Protein AF-0000000075227032 (afdb_homodimer)

Solvent-accessible surface area (backbone atoms only — not comparable to full-atom values): 21305 Å² total; per-residue (Å²): 135,88,79,75,82,80,77,77,78,80,79,78,79,79,76,76,74,71,69,68,74,66,76,61,72,75,73,64,44,37,62,91,83,36,45,76,41,85,46,97,85,38,52,34,19,40,35,76,44,79,42,93,62,61,54,50,71,56,49,43,51,54,19,43,73,66,74,27,33,31,22,54,54,67,37,25,31,54,42,29,46,53,24,24,57,49,7,56,70,47,50,87,42,50,18,19,26,41,40,20,39,33,45,29,81,93,31,52,84,36,56,64,46,94,84,22,33,64,50,57,26,45,40,48,70,62,65,71,40,67,60,50,54,49,49,48,48,33,82,80,34,46,44,29,71,92,45,52,27,44,23,38,33,38,25,21,16,23,35,27,47,38,82,91,38,43,40,55,19,31,43,53,30,31,58,77,61,63,46,66,51,57,100,77,44,49,53,25,26,29,32,34,33,24,24,36,74,36,56,124,137,86,78,74,81,81,78,79,81,79,81,79,79,77,76,78,72,72,70,70,74,67,77,61,73,75,73,64,43,36,63,92,83,35,45,76,42,86,45,99,83,40,50,34,19,37,35,78,46,80,42,92,63,60,55,51,71,57,48,44,50,55,19,43,74,68,75,28,34,34,22,53,54,68,37,26,32,54,44,28,45,53,24,24,56,48,6,56,70,47,49,88,42,50,17,20,27,43,40,18,38,33,45,29,81,92,29,52,84,35,55,64,45,96,85,23,34,63,53,55,26,45,40,50,70,64,66,73,43,64,64,50,55,47,49,46,46,34,83,79,34,47,44,29,71,91,45,52,29,43,23,38,32,37,25,21,16,23,34,27,46,38,79,91,38,44,41,55,18,32,43,54,29,31,58,76,60,64,46,66,52,60,100,77,43,47,54,25,26,30,32,34,32,24,24,37,75,37,56,124

Sequence (400 aa):
MIKKPFLIFFFYFLVTVSGKKDDTCDEKPCDKGWKLFERPSGGWCIKIFYEDFIKKPSADLKCTSQNATLTSLQDQVESLYIAYTVSKKIAPGSGSIWIGASRTKACLNSTKTVACNWSNSFEWTDQSATGIEGLLWDRSGPDNAGRNQDCVVLQAASSGYVGTMQTGTLDDVGCYTDLDRTKTHPRKPVAYACGKKAKFMIKKPFLIFFFYFLVTVSGKKDDTCDEKPCDKGWKLFERPSGGWCIKIFYEDFIKKPSADLKCTSQNATLTSLQDQVESLYIAYTVSKKIAPGSGSIWIGASRTKACLNSTKTVACNWSNSFEWTDQSATGIEGLLWDRSGPDNAGRNQDCVVLQAASSGYVGTMQTGTLDDVGCYTDLDRTKTHPRKPVAYACGKKAKF

Secondary structure (DSSP, 8-state):
----------------------------SS-TTPEEEEETTEEEEEEEEE-SS--HHHHHHHHHHTT-EEPP--SHHHHHHHHHHHHHHHTT-EEEEE-SEEE-GGGTT--S-SSSSTTTSEEESS--S--STTSPBSTT----GGG---EEEEEEESSSEETTEETT-EEEE-SSSSS-S-TT-TT-EEEEEEEEE---/----------------------------SS-TTPEEEEETTEEEEEEEEE-SS--HHHHHHHHHHTT-EEPP--SHHHHHHHHHHHHHHHTT-EEEEE-SEEE-GGGTT--S-SSSSTTTSEEESS--S--STTSPBSTT----GGG---EEEEEEESSSEETTEETT-EEEE-SSSSS-S-TT-TT-EEEEEEEEE---

Radius of gyration: 29.64 Å; Cα contacts (8 Å, |Δi|>4): 857; chains: 2; bounding box: 120×89×101 Å

pLDDT: mean 86.16, std 18.0, range [32.72, 98.94]

Structure (mmCIF, N/CA/C/O backbone):
data_AF-0000000075227032-model_v1
#
loop_
_entity.id
_entity.type
_entity.pdbx_description
1 polymer 'C-type lectin domain-containing protein'
#
loop_
_atom_site.group_PDB
_atom_site.id
_atom_site.type_symbol
_atom_site.label_atom_id
_atom_site.label_alt_id
_atom_site.label_comp_id
_atom_site.label_asym_id
_atom_site.label_entity_id
_atom_site.label_seq_id
_atom_site.pdbx_PDB_ins_code
_atom_site.Cartn_x
_atom_site.Cartn_y
_atom_site.Cartn_z
_atom_site.occupancy
_atom_site.B_iso_or_equiv
_atom_site.auth_seq_id
_atom_site.auth_comp_id
_atom_site.auth_asym_id
_atom_site.auth_atom_id
_atom_site.pdbx_PDB_model_num
ATOM 1 N N . MET A 1 1 ? -59.625 58.844 -51.281 1 32.72 1 MET A N 1
ATOM 2 C CA . MET A 1 1 ? -58.219 58.875 -50.938 1 32.72 1 MET A CA 1
ATOM 3 C C . MET A 1 1 ? -57.719 57.5 -50.531 1 32.72 1 MET A C 1
ATOM 5 O O . MET A 1 1 ? -58.312 56.875 -49.656 1 32.72 1 MET A O 1
ATOM 9 N N . ILE A 1 2 ? -57.094 56.688 -51.469 1 40.75 2 ILE A N 1
ATOM 10 C CA . ILE A 1 2 ? -56.594 55.312 -51.5 1 40.75 2 ILE A CA 1
ATOM 11 C C . ILE A 1 2 ? -55.469 55.156 -50.469 1 40.75 2 ILE A C 1
ATOM 13 O O . ILE A 1 2 ? -54.406 55.812 -50.594 1 40.75 2 ILE A O 1
ATOM 17 N N . LYS A 1 3 ? -55.719 54.781 -49.25 1 42.78 3 LYS A N 1
ATOM 18 C CA . LYS A 1 3 ? -54.781 54.531 -48.156 1 42.78 3 LYS A CA 1
ATOM 19 C C . LYS A 1 3 ? -53.812 53.406 -48.5 1 42.78 3 LYS A C 1
ATOM 21 O O . LYS A 1 3 ? -54.219 52.281 -48.781 1 42.78 3 LYS A O 1
ATOM 26 N N . LYS A 1 4 ? -52.688 53.719 -49.156 1 44.84 4 LYS A N 1
ATOM 27 C CA . LYS A 1 4 ? -51.688 52.719 -49.469 1 44.84 4 LYS A CA 1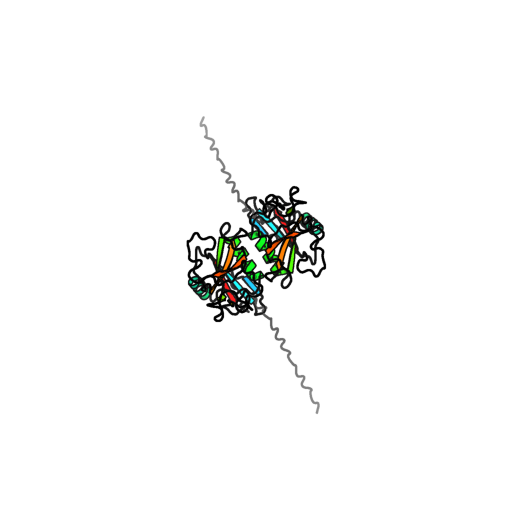
ATOM 28 C C . LYS A 1 4 ? -51.188 52.031 -48.219 1 44.84 4 LYS A C 1
ATOM 30 O O . LYS A 1 4 ? -50.781 52.688 -47.25 1 44.84 4 LYS A O 1
ATOM 35 N N . PRO A 1 5 ? -51.438 50.719 -48.094 1 51.5 5 PRO A N 1
ATOM 36 C CA . PRO A 1 5 ? -50.938 49.969 -46.938 1 51.5 5 PRO A CA 1
ATOM 37 C C . PRO A 1 5 ? -49.406 49.906 -46.938 1 51.5 5 PRO A C 1
ATOM 39 O O . PRO A 1 5 ? -48.781 49.688 -47.969 1 51.5 5 PRO A O 1
ATOM 42 N N . PHE A 1 6 ? -48.688 50.688 -46.094 1 50 6 PHE A N 1
ATOM 43 C CA . PHE A 1 6 ? -47.25 50.625 -45.875 1 50 6 PHE A CA 1
ATOM 44 C C . PHE A 1 6 ? -46.844 49.219 -45.406 1 50 6 PHE A C 1
ATOM 46 O O . PHE A 1 6 ? -47.375 48.719 -44.406 1 50 6 PHE A O 1
ATOM 53 N N . LEU A 1 7 ? -46.344 48.406 -46.344 1 44.44 7 LEU A N 1
ATOM 54 C CA . LEU A 1 7 ? -45.75 47.094 -46.062 1 44.44 7 LEU A CA 1
ATOM 55 C C . LEU A 1 7 ? -44.5 47.219 -45.219 1 44.44 7 LEU A C 1
ATOM 57 O O . LEU A 1 7 ? -43.531 47.875 -45.656 1 44.44 7 LEU A O 1
ATOM 61 N N . ILE A 1 8 ? -44.625 47.094 -43.938 1 48.28 8 ILE A N 1
ATOM 62 C CA . ILE A 1 8 ? -43.438 47.094 -43.062 1 48.28 8 ILE A CA 1
ATOM 63 C C . ILE A 1 8 ? -42.656 45.781 -43.281 1 48.28 8 ILE A C 1
ATOM 65 O O . ILE A 1 8 ? -43.188 44.688 -43.094 1 48.28 8 ILE A O 1
ATOM 69 N N . PHE A 1 9 ? -41.625 45.844 -44.094 1 47.66 9 PHE A N 1
ATOM 70 C CA . PHE A 1 9 ? -40.688 44.75 -44.219 1 47.66 9 PHE A CA 1
ATOM 71 C C . PHE A 1 9 ? -39.906 44.562 -42.938 1 47.66 9 PHE A C 1
ATOM 73 O O . PHE A 1 9 ? -39.188 45.469 -42.5 1 47.66 9 PHE A O 1
ATOM 80 N N . PHE A 1 10 ? -40.312 43.562 -42.125 1 49.19 10 PHE A N 1
ATOM 81 C CA . PHE A 1 10 ? -39.531 43.156 -40.969 1 49.19 10 PHE A CA 1
ATOM 82 C C . PHE A 1 10 ? -38.281 42.406 -41.406 1 49.19 10 PHE A C 1
ATOM 84 O O . PHE A 1 10 ? -38.344 41.344 -42.031 1 49.19 10 PHE A O 1
ATOM 91 N N . PHE A 1 11 ? -37.125 43.125 -41.531 1 47.5 11 PHE A N 1
ATOM 92 C CA . PHE A 1 11 ? -35.844 42.469 -41.688 1 47.5 11 PHE A CA 1
ATOM 93 C C . PHE A 1 11 ? -35.5 41.656 -40.438 1 47.5 11 PHE A C 1
ATOM 95 O O . PHE A 1 11 ? -35.312 42.188 -39.344 1 47.5 11 PHE A O 1
ATOM 102 N N . TYR A 1 12 ? -35.781 40.281 -40.5 1 51 12 TYR A N 1
ATOM 103 C CA . TYR A 1 12 ? -35.25 39.312 -39.531 1 51 12 TYR A CA 1
ATOM 104 C C . TYR A 1 12 ? -33.75 39.219 -39.625 1 51 12 TYR A C 1
ATOM 106 O O . TYR A 1 12 ? -33.219 38.75 -40.625 1 51 12 TYR A O 1
ATOM 114 N N . PHE A 1 13 ? -32.969 40.125 -38.844 1 51.75 13 PHE A N 1
ATOM 115 C CA . PHE A 1 13 ? -31.562 39.844 -38.656 1 51.75 13 PHE A CA 1
ATOM 116 C C . PHE A 1 13 ? -31.344 38.5 -37.969 1 51.75 13 PHE A C 1
ATOM 118 O O . PHE A 1 13 ? -31.719 38.344 -36.812 1 51.75 13 PHE A O 1
ATOM 125 N N . LEU A 1 14 ? -31.125 37.469 -38.75 1 50.53 14 LEU A N 1
ATOM 126 C CA . LEU A 1 14 ? -30.578 36.219 -38.219 1 50.53 14 LEU A CA 1
ATOM 127 C C . LEU A 1 14 ? -29.188 36.438 -37.625 1 50.53 14 LEU A C 1
ATOM 129 O O . LEU A 1 14 ? -28.234 36.656 -38.375 1 50.53 14 LEU A O 1
ATOM 133 N N . VAL A 1 15 ? -29.109 36.812 -36.344 1 51.59 15 VAL A N 1
ATOM 134 C CA . VAL A 1 15 ? -27.828 36.75 -35.625 1 51.59 15 VAL A CA 1
ATOM 135 C C . VAL A 1 15 ? -27.391 35.281 -35.5 1 51.59 15 VAL A C 1
ATOM 137 O O . VAL A 1 15 ? -28.047 34.5 -34.812 1 51.59 15 VAL A O 1
ATOM 140 N N . THR A 1 16 ? -26.656 34.781 -36.438 1 48.56 16 THR A N 1
ATOM 141 C CA . THR A 1 16 ? -25.922 33.562 -36.188 1 48.56 16 THR A CA 1
ATOM 142 C C . THR A 1 16 ? -24.922 33.75 -35.062 1 48.56 16 THR A C 1
ATOM 144 O O . THR A 1 16 ? -23.969 34.531 -35.188 1 48.56 16 THR A O 1
ATOM 147 N N . VAL A 1 17 ? -25.312 33.531 -33.844 1 45.22 17 VAL A N 1
ATOM 148 C CA . VAL A 1 17 ? -24.328 33.344 -32.781 1 45.22 17 VAL A CA 1
ATOM 149 C C . VAL A 1 17 ? -23.469 32.125 -33.094 1 45.22 17 VAL A C 1
ATOM 151 O O . VAL A 1 17 ? -23.969 31 -33.125 1 45.22 17 VAL A O 1
ATOM 154 N N . SER A 1 18 ? -22.516 32.281 -33.969 1 42.75 18 SER A N 1
ATOM 155 C CA . SER A 1 18 ? -21.5 31.234 -33.906 1 42.75 18 SER A CA 1
ATOM 156 C C . SER A 1 18 ? -21.031 31 -32.5 1 42.75 18 SER A C 1
ATOM 158 O O . SER A 1 18 ? -20.516 31.906 -31.844 1 42.75 18 SER A O 1
ATOM 160 N N . GLY A 1 19 ? -21.719 30.188 -31.828 1 40.34 19 GLY A N 1
ATOM 161 C CA . GLY A 1 19 ? -21.094 29.766 -30.594 1 40.34 19 GLY A CA 1
ATOM 162 C C . GLY A 1 19 ? -19.625 29.375 -30.766 1 40.34 19 GLY A C 1
ATOM 163 O O . GLY A 1 19 ? -19.328 28.422 -31.5 1 40.34 19 GLY A O 1
ATOM 164 N N . LYS A 1 20 ? -18.719 30.344 -30.906 1 34.03 20 LYS A N 1
ATOM 165 C CA . LYS A 1 20 ? -17.328 29.922 -30.734 1 34.03 20 LYS A CA 1
ATOM 166 C C . LYS A 1 20 ? -17.219 28.781 -29.719 1 34.03 20 LYS A C 1
ATOM 168 O O . LYS A 1 20 ? -17.656 28.938 -28.578 1 34.03 20 LYS A O 1
ATOM 173 N N . LYS A 1 21 ? -17.344 27.641 -30.219 1 38.66 21 LYS A N 1
ATOM 174 C CA . LYS A 1 21 ? -16.781 26.609 -29.344 1 38.66 21 LYS A CA 1
ATOM 175 C C . LYS A 1 21 ? -15.492 27.094 -28.703 1 38.66 21 LYS A C 1
ATOM 177 O O . LYS A 1 21 ? -14.492 27.312 -29.375 1 38.66 21 LYS A O 1
ATOM 182 N N . ASP A 1 22 ? -15.531 28.234 -27.938 1 34.81 22 ASP A N 1
ATOM 183 C CA . ASP A 1 22 ? -14.336 28.547 -27.156 1 34.81 22 ASP A CA 1
ATOM 184 C C . ASP A 1 22 ? -13.578 27.281 -26.781 1 34.81 22 ASP A C 1
ATOM 186 O O . ASP A 1 22 ? -14.148 26.344 -26.219 1 34.81 22 ASP A O 1
ATOM 190 N N . ASP A 1 23 ? -12.805 26.75 -27.578 1 40.25 23 ASP A N 1
ATOM 191 C CA . ASP A 1 23 ? -11.727 25.828 -27.234 1 40.25 23 ASP A CA 1
ATOM 192 C C . ASP A 1 23 ? -11.219 26.078 -25.828 1 40.25 23 ASP A C 1
ATOM 194 O O . ASP A 1 23 ? -10.25 26.797 -25.625 1 40.25 23 ASP A O 1
ATOM 198 N N . THR A 1 24 ? -11.992 26.672 -24.938 1 41.75 24 THR A N 1
ATOM 199 C CA . THR A 1 24 ? -11.578 26.828 -23.547 1 41.75 24 THR A CA 1
ATOM 200 C C . THR A 1 24 ? -10.734 25.641 -23.094 1 41.75 24 THR A C 1
ATOM 202 O O . THR A 1 24 ? -11.156 24.484 -23.234 1 41.75 24 THR A O 1
ATOM 205 N N . CYS A 1 25 ? -9.5 25.609 -23.375 1 44.59 25 CYS A N 1
ATOM 206 C CA . CYS A 1 25 ? -8.523 24.703 -22.781 1 44.59 25 CYS A CA 1
ATOM 207 C C . CYS A 1 25 ? -9.023 24.172 -21.438 1 44.59 25 CYS A C 1
ATOM 209 O O . CYS A 1 25 ? -9.25 24.938 -20.5 1 44.59 25 CYS A O 1
ATOM 211 N N . ASP A 1 26 ? -10.016 23.406 -21.422 1 53.28 26 ASP A N 1
ATOM 212 C CA . ASP A 1 26 ? -10.57 22.766 -20.234 1 53.28 26 ASP A CA 1
ATOM 213 C C . ASP A 1 26 ? -9.516 22.641 -19.141 1 53.28 26 ASP A C 1
ATOM 215 O O . ASP A 1 26 ? -8.516 21.953 -19.312 1 53.28 26 ASP A O 1
ATOM 219 N N . GLU A 1 27 ? -9.18 23.734 -18.469 1 67.88 27 GLU A N 1
ATOM 220 C CA . GLU A 1 27 ? -8.25 23.812 -17.344 1 67.88 27 GLU A CA 1
ATOM 221 C C . GLU A 1 27 ? -8.305 22.531 -16.5 1 67.88 27 GLU A C 1
ATOM 223 O O . GLU A 1 27 ? -9.375 22.125 -16.047 1 67.88 27 GLU A O 1
ATOM 228 N N . LYS A 1 28 ? -7.273 21.672 -16.562 1 85.75 28 LYS A N 1
ATOM 229 C CA . LYS A 1 28 ? -7.156 20.484 -15.727 1 85.75 28 LYS A CA 1
ATOM 230 C C . LYS A 1 28 ? -7.352 20.828 -14.25 1 85.75 28 LYS A C 1
ATOM 232 O O . LYS A 1 28 ? -6.887 21.859 -13.781 1 85.75 28 LYS A O 1
ATOM 237 N N . PRO A 1 29 ? -8.234 20.156 -13.562 1 94.62 29 PRO A N 1
ATOM 238 C CA . PRO A 1 29 ? -8.531 20.422 -12.156 1 94.62 29 PRO A CA 1
ATOM 239 C C . PRO A 1 29 ? -7.273 20.578 -11.305 1 94.62 29 PRO A C 1
ATOM 241 O O . PRO A 1 29 ? -7.281 21.281 -10.297 1 94.62 29 PRO A O 1
ATOM 244 N N . CYS A 1 30 ? -6.238 19.922 -11.656 1 97.75 30 CYS A N 1
ATOM 245 C CA . CYS A 1 30 ? -4.973 20 -10.938 1 97.75 30 CYS A CA 1
ATOM 246 C C . CYS A 1 30 ? -3.859 20.5 -11.844 1 97.75 30 CYS A C 1
ATOM 248 O O . CYS A 1 30 ? -3.887 20.266 -13.055 1 97.75 30 CYS A O 1
ATOM 250 N N . ASP A 1 31 ? -2.854 21.297 -11.289 1 95.94 31 ASP A N 1
ATOM 251 C CA . ASP A 1 31 ? -1.648 21.703 -12.008 1 95.94 31 ASP A CA 1
ATOM 252 C C . ASP A 1 31 ? -0.877 20.484 -12.516 1 95.94 31 ASP A C 1
ATOM 254 O O . ASP A 1 31 ? -1.036 19.391 -11.992 1 95.94 31 ASP A O 1
ATOM 258 N N . LYS A 1 32 ? -0.08 20.719 -13.547 1 95.12 32 LYS A N 1
ATOM 259 C CA . LYS A 1 32 ? 0.77 19.656 -14.062 1 95.12 32 LYS A CA 1
ATOM 260 C C . LYS A 1 32 ? 1.597 19.031 -12.945 1 95.12 32 LYS A C 1
ATOM 262 O O . LYS A 1 32 ? 2.189 19.734 -12.125 1 95.12 32 LYS A O 1
ATOM 267 N N . GLY A 1 33 ? 1.621 17.688 -12.875 1 96.88 33 GLY A N 1
ATOM 268 C CA . GLY A 1 33 ? 2.42 16.969 -11.883 1 96.88 33 GLY A CA 1
ATOM 269 C C . GLY A 1 33 ? 1.656 16.656 -10.609 1 96.88 33 GLY A C 1
ATOM 270 O O . GLY A 1 33 ? 2.152 15.945 -9.742 1 96.88 33 GLY A O 1
ATOM 271 N N . TRP A 1 34 ? 0.51 17.281 -10.516 1 98.5 34 TRP A N 1
ATOM 272 C CA . TRP A 1 34 ? -0.344 17 -9.367 1 98.5 34 TRP A CA 1
ATOM 273 C C . TRP A 1 34 ? -1.413 15.977 -9.719 1 98.5 34 TRP A C 1
ATOM 275 O O . TRP A 1 34 ? -2.004 16.031 -10.805 1 98.5 34 TRP A O 1
ATOM 285 N N . LYS A 1 35 ? -1.669 15.07 -8.828 1 98.25 35 LYS A N 1
ATOM 286 C CA . LYS A 1 35 ? -2.658 14.023 -9.062 1 98.25 35 LYS A CA 1
ATOM 287 C C . LYS A 1 35 ? -3.98 14.352 -8.375 1 98.25 35 LYS A C 1
ATOM 289 O O . LYS A 1 35 ? -4.008 14.688 -7.191 1 98.25 35 LYS A O 1
ATOM 294 N N . LEU A 1 36 ? -5.043 14.195 -9.102 1 97.94 36 LEU A N 1
ATOM 295 C CA . LEU A 1 36 ? -6.379 14.5 -8.609 1 97.94 36 LEU A CA 1
ATOM 296 C C . LEU A 1 36 ? -6.973 13.312 -7.867 1 97.94 36 LEU A C 1
ATOM 298 O O . LEU A 1 36 ? -6.914 12.18 -8.352 1 97.94 36 LEU A O 1
ATOM 302 N N . PHE A 1 37 ? -7.484 13.539 -6.727 1 96.44 37 PHE A N 1
ATOM 303 C CA . PHE A 1 37 ? -8.312 12.602 -5.977 1 96.44 37 PHE A CA 1
ATOM 304 C C . PHE A 1 37 ? -9.695 13.195 -5.707 1 96.44 37 PHE A C 1
ATOM 306 O O . PHE A 1 37 ? -9.812 14.383 -5.375 1 96.44 37 PHE A O 1
ATOM 313 N N . GLU A 1 38 ? -10.695 12.414 -5.914 1 94.12 38 GLU A N 1
ATOM 314 C CA . GLU A 1 38 ? -12.055 12.852 -5.609 1 94.12 38 GLU A CA 1
ATOM 315 C C . GLU A 1 38 ? -12.445 12.469 -4.184 1 94.12 38 GLU A C 1
ATOM 317 O O . GLU A 1 38 ? -12.547 11.289 -3.855 1 94.12 38 GLU A O 1
ATOM 322 N N . ARG A 1 39 ? -1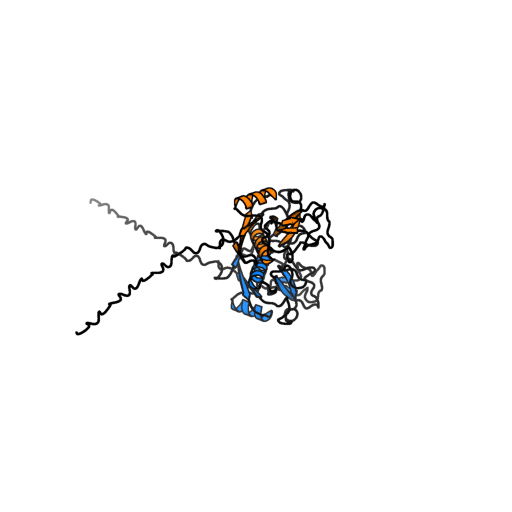2.602 13.469 -3.379 1 92.88 39 ARG A N 1
ATOM 323 C CA . ARG A 1 39 ? -13.031 13.312 -1.993 1 92.88 39 ARG A CA 1
ATOM 324 C C . ARG A 1 39 ? -14.492 13.703 -1.829 1 92.88 39 ARG A C 1
ATOM 326 O O . ARG A 1 39 ? -15.062 14.367 -2.695 1 92.88 39 ARG A O 1
ATOM 333 N N . PRO A 1 40 ? -15.094 13.211 -0.688 1 89.69 40 PRO A N 1
ATOM 334 C CA . PRO A 1 40 ? -16.438 13.727 -0.401 1 89.69 40 PRO A CA 1
ATOM 335 C C . PRO A 1 40 ? -16.469 15.25 -0.307 1 89.69 40 PRO A C 1
ATOM 337 O O . PRO A 1 40 ? -17.469 15.875 -0.662 1 89.69 40 PRO A O 1
ATOM 340 N N . SER A 1 41 ? -15.352 15.883 0.105 1 88.69 41 SER A N 1
ATOM 341 C CA . SER A 1 41 ? -15.266 17.328 0.283 1 88.69 41 SER A CA 1
ATOM 342 C C . SER A 1 41 ? -14.961 18.031 -1.035 1 88.69 41 SER A C 1
ATOM 344 O O . SER A 1 41 ? -14.914 19.266 -1.093 1 88.69 41 SER A O 1
ATOM 346 N N . GLY A 1 42 ? -14.719 17.297 -2.121 1 92.5 42 GLY A N 1
ATOM 347 C CA . GLY A 1 42 ? -14.383 17.828 -3.428 1 92.5 42 GLY A CA 1
ATOM 348 C C . GLY A 1 42 ? -13.031 17.375 -3.934 1 92.5 42 GLY A C 1
ATOM 349 O O . GLY A 1 42 ? -12.367 16.547 -3.289 1 92.5 42 GLY A O 1
ATOM 350 N N . GLY A 1 43 ? -12.672 17.859 -5.078 1 95.12 43 GLY A N 1
ATOM 351 C CA . GLY A 1 43 ? -11.406 17.469 -5.672 1 95.12 43 GLY A CA 1
ATOM 352 C C . GLY A 1 43 ? -10.203 17.906 -4.852 1 95.12 43 GLY A C 1
ATOM 353 O O . GLY A 1 43 ? -10.195 19.016 -4.297 1 95.12 43 GLY A O 1
ATOM 354 N N . TRP A 1 44 ? -9.227 17.078 -4.715 1 96.44 44 TRP A N 1
ATOM 355 C CA . TRP A 1 44 ? -7.988 17.312 -3.979 1 96.44 44 TRP A CA 1
ATOM 356 C C . TRP A 1 44 ? -6.773 16.875 -4.797 1 96.44 44 TRP A C 1
ATOM 358 O O . TRP A 1 44 ? -6.73 15.758 -5.301 1 96.44 44 TRP A O 1
ATOM 368 N N . CYS A 1 45 ? -5.852 17.766 -4.945 1 98.06 45 CYS A N 1
ATOM 369 C CA . CYS A 1 45 ? -4.656 17.484 -5.727 1 98.06 45 CYS A CA 1
ATOM 370 C C . CYS A 1 45 ? -3.467 17.188 -4.82 1 98.06 45 CYS A C 1
ATOM 372 O O . CYS A 1 45 ? -3.191 17.953 -3.887 1 98.06 45 CYS A O 1
ATOM 374 N N . ILE A 1 46 ? -2.768 16.094 -5.082 1 98.62 46 ILE A N 1
ATOM 375 C CA . ILE A 1 46 ? -1.61 15.711 -4.281 1 98.62 46 ILE A CA 1
ATOM 376 C C . ILE A 1 46 ? -0.362 15.672 -5.16 1 98.62 46 ILE A C 1
ATOM 378 O O . ILE A 1 46 ? -0.403 15.172 -6.289 1 98.62 46 ILE A O 1
ATOM 382 N N . LYS A 1 47 ? 0.726 16.25 -4.703 1 98.88 47 LYS A N 1
ATOM 383 C CA . LYS A 1 47 ? 2.045 16.109 -5.316 1 98.88 47 LYS A CA 1
ATOM 384 C C . LYS A 1 47 ? 3.094 15.711 -4.285 1 98.88 47 LYS A C 1
ATOM 386 O O . LYS A 1 47 ? 3.09 16.219 -3.16 1 98.88 47 LYS A O 1
ATOM 391 N N . ILE A 1 48 ? 3.941 14.789 -4.684 1 98.94 48 ILE A N 1
ATOM 392 C CA . ILE A 1 48 ? 5.008 14.289 -3.824 1 98.94 48 ILE A CA 1
ATOM 393 C C . ILE A 1 48 ? 6.336 14.93 -4.227 1 98.94 48 ILE A C 1
ATOM 395 O O . ILE A 1 48 ? 6.664 15.008 -5.414 1 98.94 48 ILE A O 1
ATOM 399 N N . PHE A 1 49 ? 7.023 15.406 -3.305 1 98.94 49 PHE A N 1
ATOM 400 C CA . PHE A 1 49 ? 8.344 16 -3.496 1 98.94 49 PHE A CA 1
ATOM 401 C C . PHE A 1 49 ? 9.414 15.203 -2.768 1 98.94 49 PHE A C 1
ATOM 403 O O . PHE A 1 49 ? 9.133 14.578 -1.743 1 98.94 49 PHE A O 1
ATOM 410 N N . TYR A 1 50 ? 10.641 15.281 -3.346 1 98.25 50 TYR A N 1
ATOM 411 C CA . TYR A 1 50 ? 11.711 14.43 -2.838 1 98.25 50 TYR A CA 1
ATOM 412 C C . TYR A 1 50 ? 12.898 15.266 -2.379 1 98.25 50 TYR A C 1
ATOM 414 O O . TYR A 1 50 ? 13.211 16.297 -2.979 1 98.25 50 TYR A O 1
ATOM 422 N N . GLU A 1 51 ? 13.5 14.828 -1.294 1 94.62 51 GLU A N 1
ATOM 423 C CA . GLU A 1 51 ? 14.758 15.344 -0.751 1 94.62 51 GLU A CA 1
ATOM 424 C C . GLU A 1 51 ? 15.633 14.211 -0.223 1 94.62 51 GLU A C 1
ATOM 426 O O . GLU A 1 51 ? 15.133 13.117 0.064 1 94.62 51 GLU A O 1
ATOM 431 N N . ASP A 1 52 ? 16.984 14.438 -0.211 1 92.38 52 ASP A N 1
ATOM 432 C CA . ASP A 1 52 ? 17.828 13.461 0.473 1 92.38 52 ASP A CA 1
ATOM 433 C C . ASP A 1 52 ? 17.391 13.289 1.927 1 92.38 52 ASP A C 1
ATOM 435 O O . ASP A 1 52 ? 17.375 12.172 2.443 1 92.38 52 ASP A O 1
ATOM 439 N N . PHE A 1 53 ? 17.109 14.312 2.52 1 93.12 53 PHE A N 1
ATOM 440 C CA . PHE A 1 53 ? 16.609 14.414 3.887 1 93.12 53 PHE A CA 1
ATOM 441 C C . PHE A 1 53 ? 15.852 15.727 4.094 1 93.12 53 PHE A C 1
ATOM 443 O O . PHE A 1 53 ? 16.266 16.781 3.609 1 93.12 53 PHE A O 1
ATOM 450 N N . ILE A 1 54 ? 14.711 15.68 4.895 1 94.12 54 ILE A N 1
ATOM 451 C CA . ILE A 1 54 ? 13.961 16.906 5.113 1 94.12 54 ILE A CA 1
ATOM 452 C C . ILE A 1 54 ? 13.266 16.859 6.473 1 94.12 54 ILE A C 1
ATOM 454 O O . ILE A 1 54 ? 12.633 15.852 6.816 1 94.12 54 ILE A O 1
ATOM 458 N N . LYS A 1 55 ? 13.398 17.953 7.195 1 93.06 55 LYS A N 1
ATOM 459 C CA . LYS A 1 55 ? 12.719 18.094 8.484 1 93.06 55 LYS A CA 1
ATOM 460 C C . LYS A 1 55 ? 11.273 18.547 8.297 1 93.06 55 LYS A C 1
ATOM 462 O O . LYS A 1 55 ? 10.945 19.172 7.289 1 93.06 55 LYS A O 1
ATOM 467 N N . LYS A 1 56 ? 10.539 18.312 9.32 1 95.44 56 LYS A N 1
ATOM 468 C CA . LYS A 1 56 ? 9.102 18.594 9.25 1 95.44 56 LYS A CA 1
ATOM 469 C C . LYS A 1 56 ? 8.836 20.078 9.008 1 95.44 56 LYS A C 1
ATOM 471 O O . LYS A 1 56 ? 8.047 20.438 8.125 1 95.44 56 LYS A O 1
ATOM 476 N N . PRO A 1 57 ? 9.43 21.094 9.734 1 94.44 57 PRO A N 1
ATOM 477 C CA . PRO A 1 57 ? 9.148 22.5 9.469 1 94.44 57 PRO A CA 1
ATOM 478 C C . PRO A 1 57 ? 9.516 22.922 8.047 1 94.44 57 PRO A C 1
ATOM 480 O O . PRO A 1 57 ? 8.82 23.734 7.445 1 94.44 57 PRO A O 1
ATOM 483 N N . SER A 1 58 ? 10.555 22.328 7.559 1 95.25 58 SER A N 1
ATOM 484 C CA . SER A 1 58 ? 10.953 22.641 6.188 1 95.25 58 SER A CA 1
ATOM 485 C C . SER A 1 58 ? 9.938 22.094 5.184 1 95.25 58 SER A C 1
ATOM 487 O O . SER A 1 58 ? 9.617 22.766 4.199 1 95.25 58 SER A O 1
ATOM 489 N N . ALA A 1 59 ? 9.477 20.875 5.426 1 97.25 59 ALA A N 1
ATOM 490 C CA . ALA A 1 59 ? 8.445 20.297 4.57 1 97.25 59 ALA A CA 1
ATOM 491 C C . ALA A 1 59 ? 7.195 21.172 4.551 1 97.25 59 ALA A C 1
ATOM 493 O O . ALA A 1 59 ? 6.613 21.422 3.492 1 97.25 59 ALA A O 1
ATOM 494 N N . ASP A 1 60 ? 6.855 21.703 5.734 1 97.69 60 ASP A N 1
ATOM 495 C CA . ASP A 1 60 ? 5.703 22.594 5.836 1 97.69 60 ASP A CA 1
ATOM 496 C C . ASP A 1 60 ? 5.91 23.844 4.996 1 97.69 60 ASP A C 1
ATOM 498 O O . ASP A 1 60 ? 5.027 24.234 4.227 1 97.69 60 ASP A O 1
ATOM 502 N N . LEU A 1 61 ? 6.977 24.422 5.16 1 97.94 61 LEU A N 1
ATOM 503 C CA . LEU A 1 61 ? 7.281 25.656 4.453 1 97.94 61 LEU A CA 1
ATOM 504 C C . LEU A 1 61 ? 7.309 25.422 2.943 1 97.94 61 LEU A C 1
ATOM 506 O O . LEU A 1 61 ? 6.82 26.266 2.178 1 97.94 61 LEU A O 1
ATOM 510 N N . LYS A 1 62 ? 7.848 24.344 2.533 1 98.56 62 LYS A N 1
ATOM 511 C CA . LYS A 1 62 ? 7.965 24.062 1.105 1 98.56 62 LYS A CA 1
ATOM 512 C C . LYS A 1 62 ? 6.598 23.812 0.48 1 98.56 62 LYS A C 1
ATOM 514 O O . LYS A 1 62 ? 6.344 24.203 -0.657 1 98.56 62 LYS A O 1
ATOM 519 N N . CYS A 1 63 ? 5.723 23.125 1.205 1 98.69 63 CYS A N 1
ATOM 520 C CA . CYS A 1 63 ? 4.367 22.953 0.69 1 98.69 63 CYS A CA 1
ATOM 521 C C . CYS A 1 63 ? 3.648 24.297 0.622 1 98.69 63 CYS A C 1
ATOM 523 O O . CYS A 1 63 ? 2.936 24.578 -0.344 1 98.69 63 CYS A O 1
ATOM 525 N N . THR A 1 64 ? 3.859 25.172 1.619 1 98.19 64 THR A N 1
ATOM 526 C CA . THR A 1 64 ? 3.254 26.5 1.618 1 98.19 64 THR A CA 1
ATOM 527 C C . THR A 1 64 ? 3.725 27.297 0.414 1 98.19 64 THR A C 1
ATOM 529 O O . THR A 1 64 ? 2.941 28.031 -0.194 1 98.19 64 THR A O 1
ATOM 532 N N . SER A 1 65 ? 4.953 27.109 0.046 1 98.12 65 SER A N 1
ATOM 533 C CA . SER A 1 65 ? 5.508 27.828 -1.098 1 98.12 65 SER A CA 1
ATOM 534 C C . SER A 1 65 ? 4.859 27.375 -2.402 1 98.12 65 SER A C 1
ATOM 536 O O . SER A 1 65 ? 4.965 28.062 -3.424 1 98.12 65 SER A O 1
ATOM 538 N N . GLN A 1 66 ? 4.238 26.188 -2.41 1 97.56 66 GLN A N 1
ATOM 539 C CA . GLN A 1 66 ? 3.49 25.688 -3.557 1 97.56 66 GLN A CA 1
ATOM 540 C C . GLN A 1 66 ? 2.016 26.062 -3.465 1 97.56 66 GLN A C 1
ATOM 542 O O . GLN A 1 66 ? 1.176 25.5 -4.16 1 97.56 66 GLN A O 1
ATOM 547 N N . ASN A 1 67 ? 1.705 27.016 -2.51 1 97.25 67 ASN A N 1
ATOM 548 C CA . ASN A 1 67 ? 0.319 27.359 -2.211 1 97.25 67 ASN A CA 1
ATOM 549 C C . ASN A 1 67 ? -0.489 26.125 -1.814 1 97.25 67 ASN A C 1
ATOM 551 O O . ASN A 1 67 ? -1.635 25.969 -2.238 1 97.25 67 ASN A O 1
ATOM 555 N N . ALA A 1 68 ? 0.133 25.25 -1.159 1 98.19 68 ALA A N 1
ATOM 556 C CA . ALA A 1 68 ? -0.425 23.984 -0.671 1 98.19 68 ALA A CA 1
ATOM 557 C C . ALA A 1 68 ? -0.063 23.766 0.794 1 98.19 68 ALA A C 1
ATOM 559 O O . ALA A 1 68 ? 0.453 24.656 1.46 1 98.19 68 ALA A O 1
ATOM 560 N N . THR A 1 69 ? -0.472 22.703 1.357 1 97.94 69 THR A N 1
ATOM 561 C CA . THR A 1 69 ? -0.127 22.25 2.701 1 97.94 69 THR A CA 1
ATOM 562 C C . THR A 1 69 ? 0.273 20.781 2.688 1 97.94 69 THR A C 1
ATOM 564 O O . THR A 1 69 ? 0.01 20.062 1.716 1 97.94 69 THR A O 1
ATOM 567 N N . LEU A 1 70 ? 0.999 20.344 3.701 1 98.44 70 LEU A N 1
ATOM 568 C CA . LEU A 1 70 ? 1.12 18.906 3.822 1 98.44 70 LEU A CA 1
ATOM 569 C C . LEU A 1 70 ? -0.252 18.234 3.803 1 98.44 70 LEU A C 1
ATOM 571 O O . LEU A 1 70 ? -1.158 18.656 4.527 1 98.44 70 LEU A O 1
ATOM 575 N N . THR A 1 71 ? -0.37 17.266 2.969 1 97.69 71 THR A N 1
ATOM 576 C CA . THR A 1 71 ? -1.707 16.781 2.656 1 97.69 71 THR A CA 1
ATOM 577 C C . THR A 1 71 ? -2.221 15.867 3.766 1 97.69 71 THR A C 1
ATOM 579 O O . THR A 1 71 ? -1.455 15.102 4.352 1 97.69 71 THR A O 1
ATOM 582 N N . SER A 1 72 ? -3.5 15.977 4.027 1 96.88 72 SER A N 1
ATOM 583 C CA . SER A 1 72 ? -4.266 14.922 4.688 1 96.88 72 SER A CA 1
ATOM 584 C C . SER A 1 72 ? -4.465 13.727 3.77 1 96.88 72 SER A C 1
ATOM 586 O O . SER A 1 72 ? -4.148 13.789 2.578 1 96.88 72 SER A O 1
ATOM 588 N N . LEU A 1 73 ? -4.902 12.617 4.285 1 96.56 73 LEU A N 1
ATOM 589 C CA . LEU A 1 73 ? -5.285 11.43 3.539 1 96.56 73 LEU A CA 1
ATOM 590 C C . LEU A 1 73 ? -6.75 11.086 3.771 1 96.56 73 LEU A C 1
ATOM 592 O O . LEU A 1 73 ? -7.168 10.852 4.91 1 96.56 73 LEU A O 1
ATOM 596 N N . GLN A 1 74 ? -7.465 11.055 2.736 1 93.88 74 GLN A N 1
ATOM 597 C CA . GLN A 1 74 ? -8.891 10.789 2.859 1 93.88 74 GLN A CA 1
ATOM 598 C C . GLN A 1 74 ? -9.156 9.312 3.133 1 93.88 74 GLN A C 1
ATOM 600 O O . GLN A 1 74 ? -10.102 8.961 3.844 1 93.88 74 GLN A O 1
ATOM 605 N N . ASP A 1 75 ? -8.391 8.461 2.508 1 94.62 75 ASP A N 1
ATOM 606 C CA . ASP A 1 75 ? -8.602 7.02 2.615 1 94.62 75 ASP A CA 1
ATOM 607 C C . ASP A 1 75 ? -7.332 6.254 2.262 1 94.62 75 ASP A C 1
ATOM 609 O O . ASP A 1 75 ? -6.277 6.855 2.037 1 94.62 75 ASP A O 1
ATOM 613 N N . GLN A 1 76 ? -7.449 4.953 2.283 1 96.5 76 GLN A N 1
ATOM 614 C CA . GLN A 1 76 ? -6.281 4.105 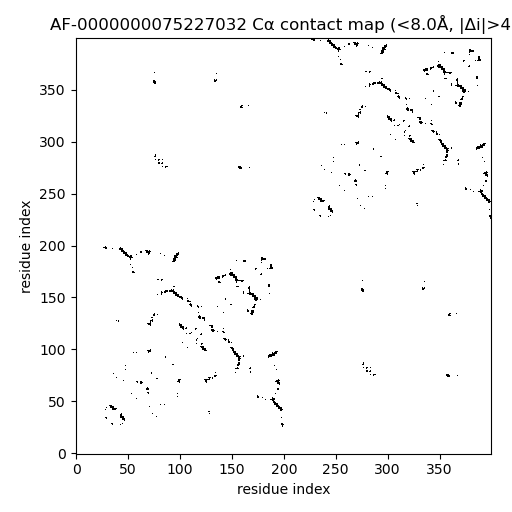2.053 1 96.5 76 GLN A CA 1
ATOM 615 C C . GLN A 1 76 ? -5.816 4.195 0.603 1 96.5 76 GLN A C 1
ATOM 617 O O . GLN A 1 76 ? -4.648 3.941 0.304 1 96.5 76 GLN A O 1
ATOM 622 N N . VAL A 1 77 ? -6.68 4.586 -0.317 1 97.5 77 VAL A N 1
ATOM 623 C CA . VAL A 1 77 ? -6.289 4.75 -1.714 1 97.5 77 VAL A CA 1
ATOM 624 C C . VAL A 1 77 ? -5.207 5.82 -1.825 1 97.5 77 VAL A C 1
ATOM 626 O O . VAL A 1 77 ? -4.184 5.609 -2.477 1 97.5 77 VAL A O 1
ATOM 629 N N . GLU A 1 78 ? -5.426 6.926 -1.142 1 97.56 78 GLU A N 1
ATOM 630 C CA . GLU A 1 78 ? -4.449 8.008 -1.181 1 97.56 78 GLU A CA 1
ATOM 631 C C . GLU A 1 78 ? -3.145 7.598 -0.505 1 97.56 78 GLU A C 1
ATOM 633 O O . GLU A 1 78 ? -2.059 7.918 -0.992 1 97.56 78 GLU A O 1
ATOM 638 N N . SER A 1 79 ? -3.221 6.879 0.593 1 97.75 79 SER A N 1
ATOM 639 C CA . SER A 1 79 ? -2.035 6.387 1.287 1 97.75 79 SER A CA 1
ATOM 640 C C . SER A 1 79 ? -1.231 5.438 0.401 1 97.75 79 SER A C 1
ATOM 642 O O . SER A 1 79 ? -0.007 5.555 0.312 1 97.75 79 SER A O 1
ATOM 644 N N . LEU A 1 80 ? -1.917 4.508 -0.25 1 98.31 80 LEU A N 1
ATOM 645 C CA . LEU A 1 80 ? -1.275 3.541 -1.135 1 98.31 80 LEU A CA 1
ATOM 646 C C . LEU A 1 80 ? -0.604 4.242 -2.311 1 98.31 80 LEU A C 1
ATOM 648 O O . LEU A 1 80 ? 0.484 3.848 -2.736 1 98.31 80 LEU A O 1
ATOM 652 N N . TYR A 1 81 ? -1.257 5.277 -2.832 1 98.75 81 TYR A N 1
ATOM 653 C CA . TYR A 1 81 ? -0.677 6.039 -3.934 1 98.75 81 TYR A CA 1
ATOM 654 C C . TYR A 1 81 ? 0.671 6.629 -3.537 1 98.75 81 TYR A C 1
ATOM 656 O O . TYR A 1 81 ? 1.653 6.496 -4.27 1 98.75 81 TYR A O 1
ATOM 664 N N . ILE A 1 82 ? 0.679 7.297 -2.412 1 98.88 82 ILE A N 1
ATOM 665 C CA . ILE A 1 82 ? 1.896 7.965 -1.961 1 98.88 82 ILE A CA 1
ATOM 666 C C . ILE A 1 82 ? 2.973 6.922 -1.663 1 98.88 82 ILE A C 1
ATOM 668 O O . ILE A 1 82 ? 4.121 7.07 -2.09 1 98.88 82 ILE A O 1
ATOM 672 N N . ALA A 1 83 ? 2.635 5.828 -0.938 1 98.69 83 ALA A N 1
ATOM 673 C CA . ALA A 1 83 ? 3.588 4.777 -0.601 1 98.69 83 ALA A CA 1
ATOM 674 C C . ALA A 1 83 ? 4.164 4.133 -1.859 1 98.69 83 ALA A C 1
ATOM 676 O O . ALA A 1 83 ? 5.375 3.91 -1.952 1 98.69 83 ALA A O 1
ATOM 677 N N . TYR A 1 84 ? 3.297 3.824 -2.801 1 98.69 84 TYR A N 1
ATOM 678 C CA . TYR A 1 84 ? 3.725 3.232 -4.062 1 98.69 84 TYR A CA 1
ATOM 679 C C . TYR A 1 84 ? 4.695 4.152 -4.797 1 98.69 84 TYR A C 1
ATOM 681 O O . TYR A 1 84 ? 5.785 3.729 -5.191 1 98.69 84 TYR A O 1
ATOM 689 N N . THR A 1 85 ? 4.289 5.438 -4.961 1 98.75 85 THR A N 1
ATOM 690 C CA . THR A 1 85 ? 5.047 6.398 -5.75 1 98.75 85 THR A CA 1
ATOM 691 C C . THR A 1 85 ? 6.43 6.629 -5.148 1 98.75 85 THR A C 1
ATOM 693 O O . THR A 1 85 ? 7.434 6.625 -5.867 1 98.75 85 THR A O 1
ATOM 696 N N . VAL A 1 86 ? 6.5 6.711 -3.857 1 98.81 86 VAL A N 1
ATOM 697 C CA . VAL A 1 86 ? 7.777 6.988 -3.207 1 98.81 86 VAL A CA 1
ATOM 698 C C . VAL A 1 86 ? 8.633 5.723 -3.184 1 98.81 86 VAL A C 1
ATOM 700 O O . VAL A 1 86 ? 9.836 5.777 -3.449 1 98.81 86 VAL A O 1
ATOM 703 N N . SER A 1 87 ? 8.031 4.566 -2.865 1 98.31 87 SER A N 1
ATOM 704 C CA . SER A 1 87 ? 8.781 3.32 -2.84 1 98.31 87 SER A CA 1
ATOM 705 C C . SER A 1 87 ? 9.438 3.043 -4.191 1 98.31 87 SER A C 1
ATOM 707 O O . SER A 1 87 ? 10.586 2.588 -4.25 1 98.31 87 SER A O 1
ATOM 709 N N . LYS A 1 88 ? 8.68 3.287 -5.23 1 98.06 88 LYS A N 1
ATOM 710 C CA . LYS A 1 88 ? 9.211 3.09 -6.574 1 98.06 88 LYS A CA 1
ATOM 711 C C . LYS A 1 88 ? 10.398 4.012 -6.84 1 98.06 88 LYS A C 1
ATOM 713 O O . LYS A 1 88 ? 11.422 3.582 -7.379 1 98.06 88 LYS A O 1
ATOM 718 N N . LYS A 1 89 ? 10.258 5.242 -6.414 1 98.12 89 LYS A N 1
ATOM 719 C CA . LYS A 1 89 ? 11.266 6.258 -6.68 1 98.12 89 LYS A CA 1
ATOM 720 C C . LYS A 1 89 ? 12.562 5.965 -5.926 1 98.12 89 LYS A C 1
ATOM 722 O O . LYS A 1 89 ? 13.656 6.156 -6.457 1 98.12 89 LYS A O 1
ATOM 727 N N . ILE A 1 90 ? 12.469 5.434 -4.762 1 96.88 90 ILE A N 1
ATOM 728 C CA . ILE A 1 90 ? 13.648 5.391 -3.906 1 96.88 90 ILE A CA 1
ATOM 729 C C . ILE A 1 90 ? 14.219 3.973 -3.885 1 96.88 90 ILE A C 1
ATOM 731 O O . ILE A 1 90 ? 15.242 3.719 -3.248 1 96.88 90 ILE A O 1
ATOM 735 N N . ALA A 1 91 ? 13.547 3.09 -4.598 1 95.12 91 ALA A N 1
ATOM 736 C CA . ALA A 1 91 ? 14.023 1.709 -4.648 1 95.12 91 ALA A CA 1
ATOM 737 C C . ALA A 1 91 ? 15.492 1.649 -5.051 1 95.12 91 ALA A C 1
ATOM 739 O O . ALA A 1 91 ? 15.922 2.346 -5.977 1 95.12 91 ALA A O 1
ATOM 740 N N . PRO A 1 92 ? 16.359 0.806 -4.344 1 93.69 92 PRO A N 1
ATOM 741 C CA . PRO A 1 92 ? 16.016 -0.212 -3.348 1 93.69 92 PRO A CA 1
ATOM 742 C C . PRO A 1 92 ? 16.062 0.323 -1.918 1 93.69 92 PRO A C 1
ATOM 744 O O . PRO A 1 92 ? 16.031 -0.455 -0.962 1 93.69 92 PRO A O 1
ATOM 747 N N . GLY A 1 93 ? 16.078 1.589 -1.715 1 93.12 93 GLY A N 1
ATOM 748 C CA . GLY A 1 93 ? 16.156 2.193 -0.395 1 93.12 93 GLY A CA 1
ATOM 749 C C . GLY A 1 93 ? 14.828 2.234 0.332 1 93.12 93 GLY A C 1
ATOM 750 O O . GLY A 1 93 ? 13.875 1.569 -0.074 1 93.12 93 GLY A O 1
ATOM 751 N N . SER A 1 94 ? 14.852 2.809 1.488 1 95.56 94 SER A N 1
ATOM 752 C CA . SER A 1 94 ? 13.68 3.021 2.332 1 95.56 94 SER A CA 1
ATOM 753 C C . SER A 1 94 ? 13.672 4.43 2.916 1 95.56 94 SER A C 1
ATOM 755 O O . SER A 1 94 ? 14.672 5.148 2.842 1 95.56 94 SER A O 1
ATOM 757 N N . GLY A 1 95 ? 12.539 4.84 3.441 1 95.12 95 GLY A N 1
ATOM 758 C CA . GLY A 1 95 ? 12.398 6.133 4.094 1 95.12 95 GLY A CA 1
ATOM 759 C C . GLY A 1 95 ? 10.984 6.414 4.551 1 95.12 95 GLY A C 1
ATOM 760 O O . GLY A 1 95 ? 10.141 5.516 4.57 1 95.12 95 GLY A O 1
ATOM 761 N N . SER A 1 96 ? 10.805 7.668 4.996 1 95.94 96 SER A N 1
ATOM 762 C CA . SER A 1 96 ? 9.5 8.133 5.449 1 95.94 96 SER A CA 1
ATOM 763 C C . SER A 1 96 ? 9.055 9.367 4.68 1 95.94 96 SER A C 1
ATOM 765 O O . SER A 1 96 ? 9.875 10.039 4.039 1 95.94 96 SER A O 1
ATOM 767 N N . ILE A 1 97 ? 7.758 9.594 4.73 1 97.81 97 ILE A N 1
ATOM 768 C CA . ILE A 1 97 ? 7.129 10.695 4.02 1 97.81 97 ILE A CA 1
ATOM 769 C C . ILE A 1 97 ? 6.336 11.562 4.996 1 97.81 97 ILE A C 1
ATOM 771 O O . ILE A 1 97 ? 5.422 11.07 5.664 1 97.81 97 ILE A O 1
ATOM 775 N N . TRP A 1 98 ? 6.652 12.82 5.031 1 97.56 98 TRP A N 1
ATOM 776 C CA . TRP A 1 98 ? 5.859 13.727 5.852 1 97.56 98 TRP A CA 1
ATOM 777 C C . TRP A 1 98 ? 4.48 13.945 5.242 1 97.56 98 TRP A C 1
ATOM 779 O O . TRP A 1 98 ? 4.355 14.227 4.051 1 97.56 98 TRP A O 1
ATOM 789 N N . ILE A 1 99 ? 3.461 13.812 6.047 1 97.94 99 ILE A N 1
ATOM 790 C CA . ILE A 1 99 ? 2.094 14.18 5.688 1 97.94 99 ILE A CA 1
ATOM 791 C C . ILE A 1 99 ? 1.526 15.141 6.727 1 97.94 99 ILE A C 1
ATOM 793 O O . ILE A 1 99 ? 2.17 15.422 7.742 1 97.94 99 ILE A O 1
ATOM 797 N N . GLY A 1 100 ? 0.352 15.68 6.469 1 97.31 100 GLY A N 1
ATOM 798 C CA . GLY A 1 100 ? -0.177 16.766 7.285 1 97.31 100 GLY A CA 1
ATOM 799 C C . GLY A 1 100 ? -1.113 16.281 8.375 1 97.31 100 GLY A C 1
ATOM 800 O O . GLY A 1 100 ? -2.33 16.234 8.18 1 97.31 100 GLY A O 1
ATOM 801 N N . ALA A 1 101 ? -0.645 16.047 9.578 1 96.12 101 ALA A N 1
ATOM 802 C CA . ALA A 1 101 ? -1.443 15.711 10.75 1 96.12 101 ALA A CA 1
ATOM 803 C C . ALA A 1 101 ? -0.787 16.234 12.031 1 96.12 101 ALA A C 1
ATOM 805 O O . ALA A 1 101 ? 0.441 16.297 12.117 1 96.12 101 ALA A O 1
ATOM 806 N N . SER A 1 102 ? -1.574 16.609 12.969 1 95.31 102 SER A N 1
ATOM 807 C CA . SER A 1 102 ? -1.101 17.047 14.273 1 95.31 102 SER A CA 1
ATOM 808 C C . SER A 1 102 ? -1.856 16.359 15.406 1 95.31 102 SER A C 1
ATOM 810 O O . SER A 1 102 ? -3.066 16.156 15.312 1 95.31 102 SER A O 1
ATOM 812 N N . ARG A 1 103 ? -1.114 15.984 16.359 1 96.19 103 ARG A N 1
ATOM 813 C CA . ARG A 1 103 ? -1.787 15.422 17.531 1 96.19 103 ARG A CA 1
ATOM 814 C C . ARG A 1 103 ? -2.756 16.438 18.141 1 96.19 103 ARG A C 1
ATOM 816 O O . ARG A 1 103 ? -2.426 17.609 18.281 1 96.19 103 ARG A O 1
ATOM 823 N N . THR A 1 104 ? -3.9 15.914 18.484 1 95.5 104 THR A N 1
ATOM 824 C CA . THR A 1 104 ? -4.91 16.781 19.062 1 95.5 104 THR A CA 1
ATOM 825 C C . THR A 1 104 ? -4.461 17.297 20.438 1 95.5 104 THR A C 1
ATOM 827 O O . THR A 1 104 ? -3.744 16.609 21.156 1 95.5 104 THR A O 1
ATOM 830 N N . LYS A 1 105 ? -4.934 18.484 20.781 1 95.25 105 LYS A N 1
ATOM 831 C CA . LYS A 1 105 ? -4.566 19.094 22.062 1 95.25 105 LYS A CA 1
ATOM 832 C C . LYS A 1 105 ? -4.914 18.172 23.219 1 95.25 105 LYS A C 1
ATOM 834 O O . LYS A 1 105 ? -4.133 18.031 24.172 1 95.25 105 LYS A O 1
ATOM 839 N N . ALA A 1 106 ? -5.996 17.5 23.141 1 95.06 106 ALA A N 1
ATOM 840 C CA . ALA A 1 106 ? -6.492 16.641 24.203 1 95.06 106 ALA A CA 1
ATOM 841 C C . ALA A 1 106 ? -5.586 15.422 24.391 1 95.06 106 ALA A C 1
ATOM 843 O O . ALA A 1 106 ? -5.605 14.781 25.453 1 95.06 106 ALA A O 1
ATOM 844 N N . CYS A 1 107 ? -4.727 15.141 23.359 1 96.38 107 CYS A N 1
ATOM 845 C CA . CYS A 1 107 ? -3.951 13.898 23.406 1 96.38 107 CYS A CA 1
ATOM 846 C C . CYS A 1 107 ? -2.457 14.195 23.469 1 96.38 107 CYS A C 1
ATOM 848 O O . CYS A 1 107 ? -1.635 13.281 23.391 1 96.38 107 CYS A O 1
ATOM 850 N N . LEU A 1 108 ? -1.842 15.461 23.5 1 95.38 108 LEU A N 1
ATOM 851 C CA . LEU A 1 108 ? -0.436 15.852 23.469 1 95.38 108 LEU A CA 1
ATOM 852 C C . LEU A 1 108 ? 0.339 15.141 24.578 1 95.38 108 LEU A C 1
ATOM 854 O O . LEU A 1 108 ? 1.477 14.711 24.375 1 95.38 108 LEU A O 1
ATOM 858 N N . ASN A 1 109 ? -0.143 14.859 25.75 1 90.5 109 ASN A N 1
ATOM 859 C CA . ASN A 1 109 ? 0.564 14.25 26.875 1 90.5 109 ASN A CA 1
ATOM 860 C C . ASN A 1 109 ? -0.105 12.953 27.312 1 90.5 109 ASN A C 1
ATOM 862 O O . ASN A 1 109 ? -0.006 12.562 28.484 1 90.5 109 ASN A O 1
ATOM 866 N N . SER A 1 110 ? -0.663 12.32 26.281 1 93.75 110 SER A N 1
ATOM 867 C CA . SER A 1 110 ? -1.37 11.078 26.594 1 93.75 110 SER A CA 1
ATOM 868 C C . SER A 1 110 ? -0.751 9.891 25.859 1 93.75 110 SER A C 1
ATOM 870 O O . SER A 1 110 ? -0.365 10 24.703 1 93.75 110 SER A O 1
ATOM 872 N N . THR A 1 111 ? -0.576 8.812 26.578 1 90.44 111 THR A N 1
ATOM 873 C CA . THR A 1 111 ? -0.279 7.559 25.891 1 90.44 111 THR A CA 1
ATOM 874 C C . THR A 1 111 ? -1.538 6.977 25.266 1 90.44 111 THR A C 1
ATOM 876 O O . THR A 1 111 ? -2.553 7.664 25.141 1 90.44 111 THR A O 1
ATOM 879 N N . LYS A 1 112 ? -1.455 5.816 24.75 1 91.75 112 LYS A N 1
ATOM 880 C CA . LYS A 1 112 ? -2.633 5.184 24.156 1 91.75 112 LYS A CA 1
ATOM 881 C C . LYS A 1 112 ? -3.676 4.859 25.219 1 91.75 112 LYS A C 1
ATOM 883 O O . LYS A 1 112 ? -3.359 4.23 26.234 1 91.75 112 LYS A O 1
ATOM 888 N N . THR A 1 113 ? -4.844 5.367 25.109 1 93.5 113 THR A N 1
ATOM 889 C CA . THR A 1 113 ? -6 5.121 25.953 1 93.5 113 THR A CA 1
ATOM 890 C C . THR A 1 113 ? -7.27 4.977 25.125 1 93.5 113 THR A C 1
ATOM 892 O O . THR A 1 113 ? -7.219 5.035 23.891 1 93.5 113 THR A O 1
ATOM 895 N N . VAL A 1 114 ? -8.352 4.746 25.734 1 92.94 114 VAL A N 1
ATOM 896 C CA . VAL A 1 114 ? -9.648 4.688 25.062 1 92.94 114 VAL A CA 1
ATOM 897 C C . VAL A 1 114 ? -9.977 6.047 24.453 1 92.94 114 VAL A C 1
ATOM 899 O O . VAL A 1 114 ? -10.57 6.129 23.375 1 92.94 114 VAL A O 1
ATOM 902 N N . ALA A 1 115 ? -9.516 7.137 25.078 1 93.69 115 ALA A N 1
ATOM 903 C CA . ALA A 1 115 ? -9.812 8.5 24.656 1 93.69 115 ALA A CA 1
ATOM 904 C C . ALA A 1 115 ? -8.789 9 23.641 1 93.69 115 ALA A C 1
ATOM 906 O O . ALA A 1 115 ? -9.023 9.984 22.938 1 93.69 115 ALA A O 1
ATOM 907 N N . CYS A 1 116 ? -7.586 8.375 23.594 1 94.94 116 CYS A N 1
ATOM 908 C CA . CYS A 1 116 ? -6.508 8.703 22.672 1 94.94 116 CYS A CA 1
ATOM 909 C C . CYS A 1 116 ? -5.988 7.453 21.984 1 94.94 116 CYS A C 1
ATOM 911 O O . CYS A 1 116 ? -5.121 6.758 22.516 1 94.94 116 CYS A O 1
ATOM 913 N N . ASN A 1 117 ? -6.523 7.238 20.75 1 92.94 117 ASN A N 1
ATOM 914 C CA . ASN A 1 117 ? -6.246 6.008 20.016 1 92.94 117 ASN A CA 1
ATOM 915 C C . ASN A 1 117 ? -6.043 6.281 18.531 1 92.94 117 ASN A C 1
ATOM 917 O O . ASN A 1 117 ? -5.762 7.414 18.125 1 92.94 117 ASN A O 1
ATOM 921 N N . TRP A 1 118 ? -6.148 5.305 17.75 1 91.06 118 TRP A N 1
ATOM 922 C CA . TRP A 1 118 ? -5.82 5.391 16.328 1 91.06 118 TRP A CA 1
ATOM 923 C C . TRP A 1 118 ? -6.82 6.273 15.594 1 91.06 118 TRP A C 1
ATOM 925 O O . TRP A 1 118 ? -6.539 6.758 14.492 1 91.06 118 TRP A O 1
ATOM 935 N N . SER A 1 119 ? -7.922 6.594 16.141 1 88.44 119 SER A N 1
ATOM 936 C CA . SER A 1 119 ? -8.977 7.277 15.398 1 88.44 119 SER A CA 1
ATOM 937 C C . SER A 1 119 ? -9.125 8.727 15.844 1 88.44 119 SER A C 1
ATOM 939 O O . SER A 1 119 ? -9.703 9.547 15.133 1 88.44 119 SER A O 1
ATOM 941 N N . ASN A 1 120 ? -8.586 9.086 16.984 1 90.31 120 ASN A N 1
ATOM 942 C CA . ASN A 1 120 ? -8.93 10.406 17.484 1 90.31 120 ASN A CA 1
ATOM 943 C C . ASN A 1 120 ? -7.703 11.148 18.016 1 90.31 120 ASN A C 1
ATOM 945 O O . ASN A 1 120 ? -7.797 12.312 18.406 1 90.31 120 ASN A O 1
ATOM 949 N N . SER A 1 121 ? -6.559 10.523 18.047 1 94.56 121 SER A N 1
ATOM 950 C CA . SER A 1 121 ? -5.367 11.141 18.609 1 94.56 121 SER A CA 1
ATOM 951 C C . SER A 1 121 ? -4.832 12.242 17.703 1 94.56 121 SER A C 1
ATOM 953 O O . SER A 1 121 ? -4.066 13.102 18.141 1 94.56 121 SER A O 1
ATOM 955 N N . PHE A 1 122 ? -5.23 12.164 16.438 1 95.75 122 PHE A N 1
ATOM 956 C CA . PHE A 1 122 ? -4.691 13.117 15.484 1 95.75 122 PHE A CA 1
ATOM 957 C C . PHE A 1 122 ? -5.812 13.797 14.703 1 95.75 122 PHE A C 1
ATOM 959 O O . PHE A 1 122 ? -6.93 13.281 14.641 1 95.75 122 PHE A O 1
ATOM 966 N N . GLU A 1 123 ? -5.496 14.961 14.219 1 93.94 123 GLU A N 1
ATOM 967 C CA . GLU A 1 123 ? -6.332 15.688 13.266 1 93.94 123 GLU A CA 1
ATOM 968 C C . GLU A 1 123 ? -5.52 16.156 12.062 1 93.94 123 GLU A C 1
ATOM 970 O O . GLU A 1 123 ? -4.316 16.406 12.172 1 93.94 123 GLU A O 1
ATOM 975 N N . TRP A 1 124 ? -6.242 16.188 10.938 1 94.38 124 TRP A N 1
ATOM 976 C CA . TRP A 1 124 ? -5.59 16.688 9.727 1 94.38 124 TRP A CA 1
ATOM 977 C C . TRP A 1 124 ? -5.371 18.188 9.805 1 94.38 124 TRP A C 1
ATOM 979 O O . TRP A 1 124 ? -6.273 18.938 10.195 1 94.38 124 TRP A O 1
ATOM 989 N N . THR A 1 125 ? -4.191 18.609 9.383 1 89.81 125 THR A N 1
ATOM 990 C CA . THR A 1 125 ? -3.842 20.016 9.516 1 89.81 125 THR A CA 1
ATOM 991 C C . THR A 1 125 ? -4.566 20.859 8.469 1 89.81 125 THR A C 1
ATOM 993 O O . THR A 1 125 ? -4.836 22.047 8.688 1 89.81 125 THR A O 1
ATOM 996 N N . ASP A 1 126 ? -4.91 20.203 7.324 1 84.81 126 ASP A N 1
ATOM 997 C CA . ASP A 1 126 ? -5.555 20.953 6.25 1 84.81 126 ASP A CA 1
ATOM 998 C C . ASP A 1 126 ? -7.074 20.859 6.348 1 84.81 126 ASP A C 1
ATOM 1000 O O . ASP A 1 126 ? -7.793 21.5 5.574 1 84.81 126 ASP A O 1
ATOM 1004 N N . GLN A 1 127 ? -7.59 20.078 7.246 1 79.56 127 GLN A N 1
ATOM 1005 C CA . GLN A 1 127 ? -9 19.891 7.551 1 79.56 127 GLN A CA 1
ATOM 1006 C C . GLN A 1 127 ? -9.789 19.516 6.301 1 79.56 127 GLN A C 1
ATOM 1008 O O . GLN A 1 127 ? -10.945 19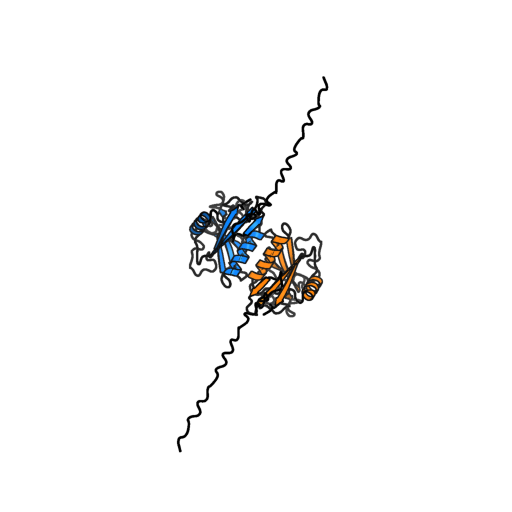.906 6.145 1 79.56 127 GLN A O 1
ATOM 1013 N N . SER A 1 128 ? -9.125 18.875 5.387 1 79.44 128 SER A N 1
ATOM 1014 C CA . SER A 1 128 ? -9.75 18.562 4.105 1 79.44 128 SER A CA 1
ATOM 1015 C C . SER A 1 128 ? -10.297 17.141 4.086 1 79.44 128 SER A C 1
ATOM 1017 O O . SER A 1 128 ? -11 16.766 3.148 1 79.44 128 SER A O 1
ATOM 1019 N N . ALA A 1 129 ? -9.977 16.375 5.121 1 80.06 129 ALA A N 1
ATOM 1020 C CA . ALA A 1 129 ? -10.438 15 5.242 1 80.06 129 ALA A CA 1
ATOM 1021 C C . ALA A 1 129 ? -11.086 14.758 6.605 1 80.06 129 ALA A C 1
ATOM 1023 O O . ALA A 1 129 ? -10.93 15.562 7.523 1 80.06 129 ALA A O 1
ATOM 1024 N N . THR A 1 130 ? -11.906 13.758 6.531 1 71.81 130 THR A N 1
ATOM 1025 C CA . THR A 1 130 ? -12.57 13.422 7.785 1 71.81 130 THR A CA 1
ATOM 1026 C C . THR A 1 130 ? -11.773 12.383 8.562 1 71.81 130 THR A C 1
ATOM 1028 O O . THR A 1 130 ? -11.438 11.328 8.031 1 71.81 130 THR A O 1
ATOM 1031 N N . GLY A 1 131 ? -11.438 12.711 9.82 1 68.19 131 GLY A N 1
ATOM 1032 C CA . GLY A 1 131 ? -10.836 11.773 10.758 1 68.19 131 GLY A CA 1
ATOM 1033 C C . GLY A 1 131 ? -9.664 11.016 10.18 1 68.19 131 GLY A C 1
ATOM 1034 O O . GLY A 1 131 ? -9.297 11.219 9.016 1 68.19 131 GLY A O 1
ATOM 1035 N N . ILE A 1 132 ? -8.852 10.391 10.867 1 75.31 132 ILE A N 1
ATOM 1036 C CA . ILE A 1 132 ? -7.758 9.508 10.461 1 75.31 132 ILE A CA 1
ATOM 1037 C C . ILE A 1 132 ? -8.203 8.055 10.57 1 75.31 132 ILE A C 1
ATOM 1039 O O . ILE A 1 132 ? -7.379 7.141 10.531 1 75.31 132 ILE A O 1
ATOM 1043 N N . GLU A 1 133 ? -9.602 7.941 10.602 1 75.19 133 GLU A N 1
ATOM 1044 C CA . GLU A 1 133 ? -10.172 6.598 10.703 1 75.19 133 GLU A CA 1
ATOM 1045 C C . GLU A 1 133 ? -10.031 5.84 9.391 1 75.19 133 GLU A C 1
ATOM 1047 O O . GLU A 1 133 ? -10.109 6.434 8.312 1 75.19 133 GLU A O 1
ATOM 1052 N N . GLY A 1 134 ? -9.664 4.617 9.5 1 81.56 134 GLY A N 1
ATOM 1053 C CA . GLY A 1 134 ? -9.648 3.738 8.336 1 81.56 134 GLY A CA 1
ATOM 1054 C C . GLY A 1 134 ? -8.289 3.652 7.668 1 81.56 134 GLY A C 1
ATOM 1055 O O . GLY A 1 134 ? -8.141 2.98 6.645 1 81.56 134 GLY A O 1
ATOM 1056 N N . LEU A 1 135 ? -7.305 4.395 8.164 1 91.75 135 LEU A N 1
ATOM 1057 C CA . LEU A 1 135 ? -5.938 4.293 7.668 1 91.75 135 LEU A CA 1
ATOM 1058 C C . LEU A 1 135 ? -5.129 3.297 8.5 1 91.75 135 LEU A C 1
ATOM 1060 O O . LEU A 1 135 ? -5.418 3.092 9.68 1 91.75 135 LEU A O 1
ATOM 1064 N N . LEU A 1 136 ? -4.18 2.729 7.93 1 94.56 136 LEU A N 1
ATOM 1065 C CA . LEU A 1 136 ? -3.359 1.735 8.617 1 94.56 136 LEU A CA 1
ATOM 1066 C C . LEU A 1 136 ? -2.225 2.404 9.383 1 94.56 136 LEU A C 1
ATOM 1068 O O . LEU A 1 136 ? -1.368 3.062 8.789 1 94.56 136 LEU A O 1
ATOM 1072 N N . TRP A 1 137 ? -2.34 2.207 10.711 1 95.62 137 TRP A N 1
ATOM 1073 C CA . TRP A 1 137 ? -1.187 2.518 11.555 1 95.62 137 TRP A CA 1
ATOM 1074 C C . TRP A 1 137 ? -0.263 1.311 11.68 1 95.62 137 TRP A C 1
ATOM 1076 O O . TRP A 1 137 ? -0.718 0.165 11.625 1 95.62 137 TRP A O 1
ATOM 1086 N N . ASP A 1 138 ? 0.981 1.583 11.766 1 92.81 138 ASP A N 1
ATOM 1087 C CA . ASP A 1 138 ? 1.901 0.475 12 1 92.81 138 ASP A CA 1
ATOM 1088 C C . ASP A 1 138 ? 1.738 -0.079 13.414 1 92.81 138 ASP A C 1
ATOM 1090 O O . ASP A 1 138 ? 1.749 0.677 14.391 1 92.81 138 ASP A O 1
ATOM 1094 N N . ARG A 1 139 ? 1.575 -1.445 13.469 1 80.56 139 ARG A N 1
ATOM 1095 C CA . ARG A 1 139 ? 1.503 -2.166 14.734 1 80.56 139 ARG A CA 1
ATOM 1096 C C . ARG A 1 139 ? 0.583 -1.45 15.719 1 80.56 139 ARG A C 1
ATOM 1098 O O . ARG A 1 139 ? -0.579 -1.182 15.406 1 80.56 139 ARG A O 1
ATOM 1105 N N . SER A 1 140 ? 1.109 -1.034 16.875 1 79.44 140 SER A N 1
ATOM 1106 C CA . SER A 1 140 ? 0.268 -0.49 17.938 1 79.44 140 SER A CA 1
ATOM 1107 C C . SER A 1 140 ? 0.303 1.034 17.953 1 79.44 140 SER A C 1
ATOM 1109 O O . SER A 1 140 ? 0.02 1.662 18.969 1 79.44 140 SER A O 1
ATOM 1111 N N . GLY A 1 141 ? 0.6 1.521 16.797 1 89.56 141 GLY A N 1
ATOM 1112 C CA . GLY A 1 141 ? 0.544 2.975 16.766 1 89.56 141 GLY A CA 1
ATOM 1113 C C . GLY A 1 141 ? -0.863 3.516 16.609 1 89.56 141 GLY A C 1
ATOM 1114 O O . GLY A 1 141 ? -1.78 2.771 16.25 1 89.56 141 GLY A O 1
ATOM 1115 N N . PRO A 1 142 ? -0.996 4.918 16.797 1 94.81 142 PRO A N 1
ATOM 1116 C CA . PRO A 1 142 ? -0.07 5.883 17.391 1 94.81 142 PRO A CA 1
ATOM 1117 C C . PRO A 1 142 ? 0.087 5.695 18.906 1 94.81 142 PRO A C 1
ATOM 1119 O O . PRO A 1 142 ? -0.909 5.648 19.625 1 94.81 142 PRO A O 1
ATOM 1122 N N . ASP A 1 143 ? 1.363 5.668 19.469 1 94 143 ASP A N 1
ATOM 1123 C CA . ASP A 1 143 ? 1.598 5.312 20.859 1 94 143 ASP A CA 1
ATOM 1124 C C . ASP A 1 143 ? 2.172 6.492 21.641 1 94 143 ASP A C 1
ATOM 1126 O O . ASP A 1 143 ? 2.293 6.434 22.859 1 94 143 ASP A O 1
ATOM 1130 N N . ASN A 1 144 ? 2.51 7.539 20.938 1 96 144 ASN A N 1
ATOM 1131 C CA . ASN A 1 144 ? 3.076 8.742 21.547 1 96 144 ASN A CA 1
ATOM 1132 C C . ASN A 1 144 ? 4.277 8.414 22.422 1 96 144 ASN A C 1
ATOM 1134 O O . ASN A 1 144 ? 4.398 8.938 23.531 1 96 144 ASN A O 1
ATOM 1138 N N . ALA A 1 145 ? 5.07 7.5 21.953 1 91.62 145 ALA A N 1
ATOM 1139 C CA . ALA A 1 145 ? 6.266 7.148 22.719 1 91.62 145 ALA A CA 1
ATOM 1140 C C . ALA A 1 145 ? 7.051 8.398 23.125 1 91.62 145 ALA A C 1
ATOM 1142 O O . ALA A 1 145 ? 7.297 9.273 22.281 1 91.62 145 ALA A O 1
ATOM 1143 N N . GLY A 1 146 ? 7.367 8.523 24.453 1 91.19 146 GLY A N 1
ATOM 1144 C CA . GLY A 1 146 ? 8.078 9.688 24.953 1 91.19 146 GLY A CA 1
ATOM 1145 C C . GLY A 1 146 ? 7.191 10.906 25.125 1 91.19 146 GLY A C 1
ATOM 1146 O O . GLY A 1 146 ? 7.652 11.961 25.562 1 91.19 146 GLY A O 1
ATOM 1147 N N . ARG A 1 147 ? 5.93 10.859 24.719 1 93.25 147 ARG A N 1
ATOM 1148 C CA . ARG A 1 147 ? 4.918 11.898 24.859 1 93.25 147 ARG A CA 1
ATOM 1149 C C . ARG A 1 147 ? 5.301 13.156 24.078 1 93.25 147 ARG A C 1
ATOM 1151 O O . ARG A 1 147 ? 5.121 14.273 24.562 1 93.25 147 ARG A O 1
ATOM 1158 N N . ASN A 1 148 ? 5.906 12.914 22.953 1 93.5 148 ASN A N 1
ATOM 1159 C CA . ASN A 1 148 ? 6.297 14.039 22.109 1 93.5 148 ASN A CA 1
ATOM 1160 C C . ASN A 1 148 ? 6.156 13.711 20.625 1 93.5 148 ASN A C 1
ATOM 1162 O O . ASN A 1 148 ? 6.758 14.375 19.781 1 93.5 148 ASN A O 1
ATOM 1166 N N . GLN A 1 149 ? 5.461 12.648 20.281 1 95.44 149 GLN A N 1
ATOM 1167 C CA . GLN A 1 149 ? 5.246 12.266 18.891 1 95.44 149 GLN A CA 1
ATOM 1168 C C . GLN A 1 149 ? 3.979 12.906 18.328 1 95.44 149 GLN A C 1
ATOM 1170 O O . GLN A 1 149 ? 2.939 12.25 18.219 1 95.44 149 GLN A O 1
ATOM 1175 N N . ASP A 1 150 ? 4.152 14.172 17.859 1 96.38 150 ASP A N 1
ATOM 1176 C CA . ASP A 1 150 ? 2.99 14.992 17.531 1 96.38 150 ASP A CA 1
ATOM 1177 C C . ASP A 1 150 ? 2.824 15.141 16.016 1 96.38 150 ASP A C 1
ATOM 1179 O O . ASP A 1 150 ? 1.968 15.891 15.555 1 96.38 150 ASP A O 1
ATOM 1183 N N . CYS A 1 151 ? 3.666 14.445 15.266 1 96.56 151 CYS A N 1
ATOM 1184 C CA . CYS A 1 151 ? 3.596 14.453 13.812 1 96.56 151 CYS A CA 1
ATOM 1185 C C . CYS A 1 151 ? 3.451 13.031 13.266 1 96.56 151 CYS A C 1
ATOM 1187 O O . CYS A 1 151 ? 3.541 12.062 14.016 1 96.56 151 CYS A O 1
ATOM 1189 N N . VAL A 1 152 ? 3.064 12.938 11.992 1 96.5 152 VAL A N 1
ATOM 1190 C CA . VAL A 1 152 ? 2.809 11.633 11.383 1 96.5 152 VAL A CA 1
ATOM 1191 C C . VAL A 1 152 ? 3.621 11.5 10.102 1 96.5 152 VAL A C 1
ATOM 1193 O O . VAL A 1 152 ? 3.729 12.445 9.32 1 96.5 152 VAL A O 1
ATOM 1196 N N . VAL A 1 153 ? 4.188 10.305 9.906 1 96.5 153 VAL A N 1
ATOM 1197 C CA . VAL A 1 153 ? 4.852 9.969 8.648 1 96.5 153 VAL A CA 1
ATOM 1198 C C . VAL A 1 153 ? 4.254 8.688 8.07 1 96.5 153 VAL A C 1
ATOM 1200 O O . VAL A 1 153 ? 3.627 7.906 8.797 1 96.5 153 VAL A O 1
ATOM 1203 N N . LEU A 1 154 ? 4.422 8.555 6.77 1 97.44 154 LEU A N 1
ATOM 1204 C CA . LEU A 1 154 ? 4.137 7.316 6.051 1 97.44 154 LEU A CA 1
ATOM 1205 C C . LEU A 1 154 ? 5.43 6.602 5.672 1 97.44 154 LEU A C 1
ATOM 1207 O O . LEU A 1 154 ? 6.387 7.234 5.223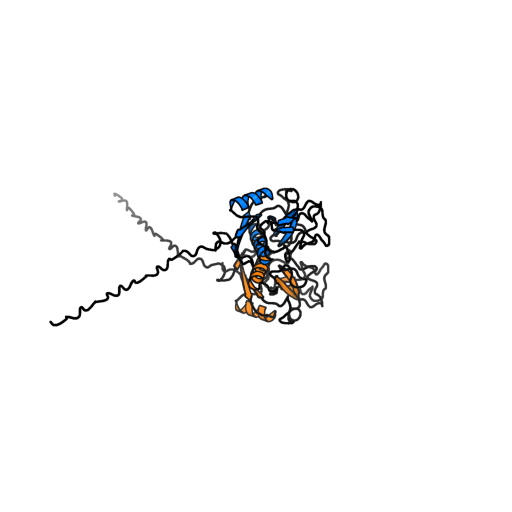 1 97.44 154 LEU A O 1
ATOM 1211 N N . GLN A 1 155 ? 5.469 5.27 5.781 1 97.06 155 GLN A N 1
ATOM 1212 C CA . GLN A 1 155 ? 6.668 4.496 5.48 1 97.06 155 GLN A CA 1
ATOM 1213 C C . GLN A 1 155 ? 6.684 4.055 4.02 1 97.06 155 GLN A C 1
ATOM 1215 O O . GLN A 1 155 ? 5.645 3.703 3.461 1 97.06 155 GLN A O 1
ATOM 1220 N N . ALA A 1 156 ? 7.867 4.062 3.467 1 97.44 156 ALA A N 1
ATOM 1221 C CA . ALA A 1 156 ? 8 3.643 2.074 1 97.44 156 ALA A CA 1
ATOM 1222 C C . ALA A 1 156 ? 9.289 2.844 1.867 1 97.44 156 ALA A C 1
ATOM 1224 O O . ALA A 1 156 ? 10.352 3.242 2.334 1 97.44 156 ALA A O 1
ATOM 1225 N N . ALA A 1 157 ? 9.195 1.756 1.178 1 97.31 157 ALA A N 1
ATOM 1226 C CA . ALA A 1 157 ? 10.312 0.908 0.77 1 97.31 157 ALA A CA 1
ATOM 1227 C C . ALA A 1 157 ? 9.891 -0.063 -0.33 1 97.31 157 ALA A C 1
ATOM 1229 O O . ALA A 1 157 ? 8.695 -0.34 -0.5 1 97.31 157 ALA A O 1
ATOM 1230 N N . SER A 1 158 ? 10.867 -0.53 -1.072 1 95.44 158 SER A N 1
ATOM 1231 C CA . SER A 1 158 ? 10.586 -1.584 -2.041 1 95.44 158 SER A CA 1
ATOM 1232 C C . SER A 1 158 ? 10.492 -2.947 -1.362 1 95.44 158 SER A C 1
ATOM 1234 O O . SER A 1 158 ? 10.023 -3.914 -1.965 1 95.44 158 SER A O 1
ATOM 1236 N N . SER A 1 159 ? 10.961 -2.975 -0.121 1 93.81 159 SER A N 1
ATOM 1237 C CA . SER A 1 159 ? 10.758 -4.145 0.727 1 93.81 159 SER A CA 1
ATOM 1238 C C . SER A 1 159 ? 9.523 -3.975 1.608 1 93.81 159 SER A C 1
ATOM 1240 O O . SER A 1 159 ? 8.984 -2.873 1.727 1 93.81 159 SER A O 1
ATOM 1242 N N . GLY A 1 160 ? 9.078 -5.016 2.18 1 93.12 160 GLY A N 1
ATOM 1243 C CA . GLY A 1 160 ? 7.887 -4.98 3.016 1 93.12 160 GLY A CA 1
ATOM 1244 C C . GLY A 1 160 ? 8.078 -4.195 4.297 1 93.12 160 GLY A C 1
ATOM 1245 O O . GLY A 1 160 ? 7.105 -3.773 4.926 1 93.12 160 GLY A O 1
ATOM 1246 N N . TYR A 1 161 ? 9.367 -3.938 4.562 1 91.75 161 TYR A N 1
ATOM 1247 C CA . TYR A 1 161 ? 9.594 -3.348 5.879 1 91.75 161 TYR A CA 1
ATOM 1248 C C . TYR A 1 161 ? 10.609 -2.215 5.797 1 91.75 161 TYR A C 1
ATOM 1250 O O . TYR A 1 161 ? 11.539 -2.26 4.98 1 91.75 161 TYR A O 1
ATOM 1258 N N . VAL A 1 162 ? 10.383 -1.222 6.59 1 91.5 162 VAL A N 1
ATOM 1259 C CA . VAL A 1 162 ? 11.312 -0.152 6.934 1 91.5 162 VAL A CA 1
ATOM 1260 C C . VAL A 1 162 ? 11.734 -0.28 8.398 1 91.5 162 VAL A C 1
ATOM 1262 O O . VAL A 1 162 ? 11.031 0.203 9.289 1 91.5 162 VAL A O 1
ATOM 1265 N N . GLY A 1 163 ? 12.883 -0.913 8.617 1 83.88 163 GLY A N 1
ATOM 1266 C CA . GLY A 1 163 ? 13.133 -1.363 9.977 1 83.88 163 GLY A CA 1
ATOM 1267 C C . GLY A 1 163 ? 12.109 -2.371 10.469 1 83.88 163 GLY A C 1
ATOM 1268 O O . GLY A 1 163 ? 11.93 -3.428 9.859 1 83.88 163 GLY A O 1
ATOM 1269 N N . THR A 1 164 ? 11.352 -1.961 11.5 1 87.06 164 THR A N 1
ATOM 1270 C CA . THR A 1 164 ? 10.336 -2.855 12.039 1 87.06 164 THR A CA 1
ATOM 1271 C C . THR A 1 164 ? 8.945 -2.428 11.586 1 87.06 164 THR A C 1
ATOM 1273 O O . THR A 1 164 ? 7.953 -3.088 11.906 1 87.06 164 THR A O 1
ATOM 1276 N N . MET A 1 165 ? 8.914 -1.372 10.805 1 92.44 165 MET A N 1
ATOM 1277 C CA . MET A 1 165 ? 7.637 -0.823 10.352 1 92.44 165 MET A CA 1
ATOM 1278 C C . MET A 1 165 ? 7.262 -1.366 8.977 1 92.44 165 MET A C 1
ATOM 1280 O O . MET A 1 165 ? 8.125 -1.535 8.117 1 92.44 165 MET A O 1
ATOM 1284 N N . GLN A 1 166 ? 6.031 -1.535 8.812 1 95.19 166 GLN A N 1
ATOM 1285 C CA . GLN A 1 166 ? 5.578 -2.035 7.516 1 95.19 166 GLN A CA 1
ATOM 1286 C C . GLN A 1 166 ? 5.492 -0.91 6.492 1 95.19 166 GLN A C 1
ATOM 1288 O O . GLN A 1 166 ? 5.027 0.188 6.805 1 95.19 166 GLN A O 1
ATOM 1293 N N . THR A 1 167 ? 5.93 -1.206 5.301 1 96.88 167 THR A N 1
ATOM 1294 C CA . THR A 1 167 ? 5.77 -0.267 4.195 1 96.88 167 THR A CA 1
ATOM 1295 C C . THR A 1 167 ? 4.297 0.079 3.99 1 96.88 167 THR A C 1
ATOM 1297 O O . THR A 1 167 ? 3.436 -0.801 4.039 1 96.88 167 THR A O 1
ATOM 1300 N N . GLY A 1 168 ? 4.027 1.373 3.836 1 97.12 168 GLY A N 1
ATOM 1301 C CA . GLY A 1 168 ? 2.672 1.807 3.543 1 97.12 168 GLY A CA 1
ATOM 1302 C C . GLY A 1 168 ? 1.864 2.119 4.789 1 97.12 168 GLY A C 1
ATOM 1303 O O . GLY A 1 168 ? 0.679 2.447 4.699 1 97.12 168 GLY A O 1
ATOM 1304 N N . THR A 1 169 ? 2.473 2.082 5.996 1 97.19 169 THR A N 1
ATOM 1305 C CA . THR A 1 169 ? 1.732 2.342 7.227 1 97.19 169 THR A CA 1
ATOM 1306 C C . THR A 1 169 ? 2.158 3.67 7.844 1 97.19 169 THR A C 1
ATOM 1308 O O . THR A 1 169 ? 3.236 4.188 7.539 1 97.19 169 THR A O 1
ATOM 1311 N N . LEU A 1 170 ? 1.304 4.215 8.672 1 97.12 170 LEU A N 1
ATOM 1312 C CA . LEU A 1 170 ? 1.549 5.465 9.383 1 97.12 170 LEU A CA 1
ATOM 1313 C C . LEU A 1 170 ? 2.271 5.207 10.695 1 97.12 170 LEU A C 1
ATOM 1315 O O . LEU A 1 170 ? 2.088 4.156 11.32 1 97.12 170 LEU A O 1
ATOM 1319 N N . ASP A 1 171 ? 3.033 6.176 11.109 1 95.81 171 ASP A N 1
ATOM 1320 C CA . ASP A 1 171 ? 3.639 6.195 12.438 1 95.81 171 ASP A CA 1
ATOM 1321 C C . ASP A 1 171 ? 3.68 7.617 12.992 1 95.81 171 ASP A C 1
ATOM 1323 O O . ASP A 1 171 ? 3.969 8.57 12.266 1 95.81 171 ASP A O 1
ATOM 1327 N N . ASP A 1 172 ? 3.283 7.754 14.258 1 95.69 172 ASP A N 1
ATOM 1328 C CA . ASP A 1 172 ? 3.48 9.047 14.906 1 95.69 172 ASP A CA 1
ATOM 1329 C C . ASP A 1 172 ? 4.934 9.227 15.344 1 95.69 172 ASP A C 1
ATOM 1331 O O . ASP A 1 172 ? 5.562 8.289 15.828 1 95.69 172 ASP A O 1
ATOM 1335 N N . VAL A 1 173 ? 5.449 10.367 15.117 1 94.69 173 VAL A N 1
ATOM 1336 C CA . VAL A 1 173 ? 6.852 10.68 15.391 1 94.69 173 VAL A CA 1
ATOM 1337 C C . VAL A 1 173 ? 6.969 12.094 15.953 1 94.69 173 VAL A C 1
ATOM 1339 O O . VAL A 1 173 ? 6.027 12.883 15.867 1 94.69 173 VAL A O 1
ATOM 1342 N N . GLY A 1 174 ? 8.148 12.289 16.578 1 93.75 174 GLY A N 1
ATOM 1343 C CA . GLY A 1 174 ? 8.422 13.672 16.938 1 93.75 174 GLY A CA 1
ATOM 1344 C C . GLY A 1 174 ? 8.586 14.578 15.734 1 93.75 174 GLY A C 1
ATOM 1345 O O . GLY A 1 174 ? 9.203 14.195 14.734 1 93.75 174 GLY A O 1
ATOM 1346 N N . CYS A 1 175 ? 8.133 15.719 15.828 1 93.19 175 CYS A N 1
ATOM 1347 C CA . CYS A 1 175 ? 8.188 16.656 14.711 1 93.19 175 CYS A CA 1
ATOM 1348 C C . CYS A 1 175 ? 9.617 17.109 14.445 1 93.19 175 CYS A C 1
ATOM 1350 O O . CYS A 1 175 ? 9.969 17.453 13.312 1 93.19 175 CYS A O 1
ATOM 1352 N N . TYR A 1 176 ? 10.492 17.062 15.422 1 83.88 176 TYR A N 1
ATOM 1353 C CA . TYR A 1 176 ? 11.828 17.625 15.305 1 83.88 176 TYR A CA 1
ATOM 1354 C C . TYR A 1 176 ? 12.891 16.578 15.609 1 83.88 176 TYR A C 1
ATOM 1356 O O . TYR A 1 176 ? 14.055 16.75 15.234 1 83.88 176 TYR A O 1
ATOM 1364 N N . THR A 1 177 ? 12.555 15.422 16.234 1 66.06 177 THR A N 1
ATOM 1365 C CA . THR A 1 177 ? 13.586 14.648 16.922 1 66.06 177 THR A CA 1
ATOM 1366 C C . THR A 1 177 ? 13.617 13.211 16.391 1 66.06 177 THR A C 1
ATOM 1368 O O . THR A 1 177 ? 14.695 12.641 16.219 1 66.06 177 THR A O 1
ATOM 1371 N N . ASP A 1 178 ? 12.602 12.609 16.078 1 63.53 178 ASP A N 1
ATOM 1372 C CA . ASP A 1 178 ? 12.539 11.148 15.977 1 63.53 178 ASP A CA 1
ATOM 1373 C C . ASP A 1 178 ? 13.227 10.656 14.711 1 63.53 178 ASP A C 1
ATOM 1375 O O . ASP A 1 178 ? 13.898 9.625 14.719 1 63.53 178 ASP A O 1
ATOM 1379 N N . LEU A 1 179 ? 13.102 11.336 13.703 1 71.31 179 LEU A N 1
ATOM 1380 C CA . LEU A 1 179 ? 13.602 10.82 12.438 1 71.31 179 LEU A CA 1
ATOM 1381 C C . LEU A 1 179 ? 14.805 11.625 11.953 1 71.31 179 LEU A C 1
ATOM 1383 O O . LEU A 1 179 ? 15.359 11.344 10.891 1 71.31 179 LEU A O 1
ATOM 1387 N N . ASP A 1 180 ? 15.086 12.633 12.781 1 60.06 180 ASP A N 1
ATOM 1388 C CA . ASP A 1 180 ? 16.203 13.516 12.438 1 60.06 180 ASP A CA 1
ATOM 1389 C C . ASP A 1 180 ? 17.547 12.805 12.609 1 60.06 180 ASP A C 1
ATOM 1391 O O . ASP A 1 180 ? 18.594 13.375 12.305 1 60.06 180 ASP A O 1
ATOM 1395 N N . ARG A 1 181 ? 17.312 11.516 12.969 1 60 181 ARG A N 1
ATOM 1396 C CA . ARG A 1 181 ? 18.641 10.938 13.203 1 60 181 ARG A CA 1
ATOM 1397 C C . ARG A 1 181 ? 19.422 10.844 11.898 1 60 181 ARG A C 1
ATOM 1399 O O . ARG A 1 181 ? 18.922 11.203 10.836 1 60 181 ARG A O 1
ATOM 1406 N N . THR A 1 182 ? 20.531 9.977 11.914 1 60.78 182 THR A N 1
ATOM 1407 C CA . THR A 1 182 ? 21.625 9.914 10.953 1 60.78 182 THR A CA 1
ATOM 1408 C C . THR A 1 182 ? 21.109 9.617 9.555 1 60.78 182 THR A C 1
ATOM 1410 O O . THR A 1 182 ? 20.047 8.992 9.391 1 60.78 182 THR A O 1
ATOM 1413 N N . LYS A 1 183 ? 21.609 10.453 8.57 1 65.88 183 LYS A N 1
ATOM 1414 C CA . LYS A 1 183 ? 21.438 10.336 7.125 1 65.88 183 LYS A CA 1
ATOM 1415 C C . LYS A 1 183 ? 21.469 8.875 6.684 1 65.88 183 LYS A C 1
ATOM 1417 O O . LYS A 1 183 ? 21.109 8.555 5.551 1 65.88 183 LYS A O 1
ATOM 1422 N N . THR A 1 184 ? 21.656 8.016 7.715 1 74.38 184 THR A N 1
ATOM 1423 C CA . THR A 1 184 ? 21.781 6.625 7.309 1 74.38 184 THR A CA 1
ATOM 1424 C C . THR A 1 184 ? 20.656 5.781 7.91 1 74.38 184 THR A C 1
ATOM 1426 O O . THR A 1 184 ? 20.578 4.574 7.672 1 74.38 184 THR A O 1
ATOM 1429 N N . HIS A 1 185 ? 19.672 6.488 8.547 1 85.88 185 HIS A N 1
ATOM 1430 C CA . HIS A 1 185 ? 18.594 5.734 9.172 1 85.88 185 HIS A CA 1
ATOM 1431 C C . HIS A 1 185 ? 17.594 5.25 8.133 1 85.88 185 HIS A C 1
ATOM 1433 O O . HIS A 1 185 ? 17.219 6.004 7.23 1 85.88 185 HIS A O 1
ATOM 1439 N N . PRO A 1 186 ? 17.125 4.027 8.211 1 89.62 186 PRO A N 1
ATOM 1440 C CA . PRO A 1 186 ? 16.203 3.479 7.199 1 89.62 186 PRO A CA 1
ATOM 1441 C C . PRO A 1 186 ? 14.891 4.242 7.121 1 89.62 186 PRO A C 1
ATOM 1443 O O . PRO A 1 186 ? 14.211 4.211 6.086 1 89.62 186 PRO A O 1
ATOM 1446 N N . ARG A 1 187 ? 14.586 4.992 8.195 1 92.62 187 ARG A N 1
ATOM 1447 C CA . ARG A 1 187 ? 13.312 5.707 8.227 1 92.62 187 ARG A CA 1
ATOM 1448 C C . ARG A 1 187 ? 13.523 7.207 8.031 1 92.62 187 ARG A C 1
ATOM 1450 O O . ARG A 1 187 ? 12.664 8.008 8.375 1 92.62 187 ARG A O 1
ATOM 1457 N N . LYS A 1 188 ? 14.68 7.562 7.559 1 92.19 188 LYS A N 1
ATOM 1458 C CA . LYS A 1 188 ? 14.938 8.969 7.281 1 92.19 188 LYS A CA 1
ATOM 1459 C C . LYS A 1 188 ? 13.875 9.555 6.359 1 92.19 188 LYS A C 1
ATOM 1461 O O . LYS A 1 188 ? 13.516 8.945 5.348 1 92.19 188 LYS A O 1
ATOM 1466 N N . PRO A 1 189 ? 13.328 10.781 6.781 1 95.12 189 PRO A N 1
ATOM 1467 C CA . PRO A 1 189 ? 12.359 11.383 5.867 1 95.12 189 PRO A CA 1
ATOM 1468 C C . PRO A 1 189 ? 12.984 11.789 4.531 1 95.12 189 PRO A C 1
ATOM 1470 O O . PRO A 1 189 ? 13.875 12.633 4.496 1 95.12 189 PRO A O 1
ATOM 1473 N N . VAL A 1 190 ? 12.477 11.242 3.445 1 96.19 190 VAL A N 1
ATOM 1474 C CA . VAL A 1 190 ? 13.102 11.438 2.141 1 96.19 190 VAL A CA 1
ATOM 1475 C C . VAL A 1 190 ? 12.094 12.078 1.183 1 96.19 190 VAL A C 1
ATOM 1477 O O . VAL A 1 190 ? 12.398 12.297 0.008 1 96.19 190 VAL A O 1
ATOM 1480 N N . ALA A 1 191 ? 10.883 12.352 1.636 1 98.12 191 ALA A N 1
ATOM 1481 C CA . ALA A 1 191 ? 9.828 12.93 0.8 1 98.12 191 ALA A CA 1
ATOM 1482 C C . ALA A 1 191 ? 8.766 13.617 1.652 1 98.12 191 ALA A C 1
ATOM 1484 O O . ALA A 1 191 ? 8.742 13.445 2.873 1 98.12 191 ALA A O 1
ATOM 1485 N N . TYR A 1 192 ? 8 14.43 1.062 1 98.62 192 TYR A N 1
ATOM 1486 C CA . TYR A 1 192 ? 6.82 15.055 1.649 1 98.62 192 TYR A CA 1
ATOM 1487 C C . TYR A 1 192 ? 5.707 15.195 0.617 1 98.62 192 TYR A C 1
ATOM 1489 O O . TYR A 1 192 ? 5.977 15.422 -0.566 1 98.62 192 TYR A O 1
ATOM 1497 N N . ALA A 1 193 ? 4.492 14.969 1.082 1 98.88 193 ALA A N 1
ATOM 1498 C CA . ALA A 1 193 ? 3.334 15.031 0.197 1 98.88 193 ALA A CA 1
ATOM 1499 C C . ALA A 1 193 ? 2.512 16.297 0.465 1 98.88 193 ALA A C 1
ATOM 1501 O O . ALA A 1 193 ? 2.061 16.516 1.59 1 98.88 193 ALA A O 1
ATOM 1502 N N . CYS A 1 194 ? 2.363 17.094 -0.569 1 98.88 194 CYS A N 1
ATOM 1503 C CA . CYS A 1 194 ? 1.566 18.312 -0.487 1 98.88 194 CYS A CA 1
ATOM 1504 C C . CYS A 1 194 ? 0.196 18.125 -1.123 1 98.88 194 CYS A C 1
ATOM 1506 O O . CYS A 1 194 ? 0.051 17.328 -2.061 1 98.88 194 CYS A O 1
ATOM 1508 N N . GLY A 1 195 ? -0.78 18.781 -0.592 1 98.19 195 GLY A N 1
ATOM 1509 C CA . GLY A 1 195 ? -2.125 18.75 -1.142 1 98.19 195 GLY A CA 1
ATOM 1510 C C . GLY A 1 195 ? -2.783 20.109 -1.199 1 98.19 195 GLY A C 1
ATOM 1511 O O . GLY A 1 195 ? -2.498 20.984 -0.37 1 98.19 195 GLY A O 1
ATOM 1512 N N . LYS A 1 196 ? -3.596 20.328 -2.121 1 97.25 196 LYS A N 1
ATOM 1513 C CA . LYS A 1 196 ? -4.402 21.547 -2.268 1 97.25 196 LYS A CA 1
ATOM 1514 C C . LYS A 1 196 ? -5.707 21.25 -3.002 1 97.25 196 LYS A C 1
ATOM 1516 O O . LYS A 1 196 ? -5.82 20.234 -3.697 1 97.25 196 LYS A O 1
ATOM 1521 N N . LYS A 1 197 ? -6.625 22.109 -2.826 1 95.94 197 LYS A N 1
ATOM 1522 C CA . LYS A 1 197 ? -7.926 21.953 -3.469 1 95.94 197 LYS A CA 1
ATOM 1523 C C . LYS A 1 197 ? -7.809 22.078 -4.984 1 95.94 197 LYS A C 1
ATOM 1525 O O . LYS A 1 197 ? -7.059 22.906 -5.492 1 95.94 197 LYS A O 1
ATOM 1530 N N . ALA A 1 198 ? -8.562 21.172 -5.688 1 95.81 198 ALA A N 1
ATOM 1531 C CA . ALA A 1 198 ? -8.617 21.266 -7.145 1 95.81 198 ALA A CA 1
ATOM 1532 C C . ALA A 1 198 ? -9.266 22.562 -7.594 1 95.81 198 ALA A C 1
ATOM 1534 O O . ALA A 1 198 ? -10.094 23.141 -6.875 1 95.81 198 ALA A O 1
ATOM 1535 N N . LYS A 1 199 ? -8.836 22.938 -8.891 1 87.44 199 LYS A N 1
ATOM 1536 C CA . LYS A 1 199 ? -9.391 24.156 -9.469 1 87.44 199 LYS A CA 1
ATOM 1537 C C . LYS A 1 199 ? -10.719 23.891 -10.164 1 87.44 199 LYS A C 1
ATOM 1539 O O . LYS A 1 199 ? -10.883 22.859 -10.828 1 87.44 199 LYS A O 1
ATOM 1544 N N . PHE A 1 200 ? -11.844 23.969 -9.578 1 67.31 200 PHE A N 1
ATOM 1545 C CA . PHE A 1 200 ? -13.078 23.844 -10.344 1 67.31 200 PHE A CA 1
ATOM 1546 C C . PHE A 1 200 ? -13.422 25.156 -11.031 1 67.31 200 PHE A C 1
ATOM 1548 O O . PHE A 1 200 ? -13.039 26.219 -10.57 1 67.31 200 PHE A O 1
ATOM 1555 N N . MET B 1 1 ? 62.594 6.727 -73.875 1 34.47 1 MET B N 1
ATOM 1556 C CA . MET B 1 1 ? 61.281 6.09 -73.812 1 34.47 1 MET B CA 1
ATOM 1557 C C . MET B 1 1 ? 60.531 6.578 -72.562 1 34.47 1 MET B C 1
ATOM 1559 O O . MET B 1 1 ? 60.938 6.34 -71.438 1 34.47 1 MET B O 1
ATOM 1563 N N . ILE B 1 2 ? 59.781 7.738 -72.688 1 35.59 2 ILE B N 1
ATOM 1564 C CA . ILE B 1 2 ? 59.094 8.617 -71.75 1 35.59 2 ILE B CA 1
ATOM 1565 C C . ILE B 1 2 ? 57.844 7.914 -71.188 1 35.59 2 ILE B C 1
ATOM 1567 O O . ILE B 1 2 ? 56.969 7.523 -72 1 35.59 2 ILE B O 1
ATOM 1571 N N . LYS B 1 3 ? 57.875 7.191 -70.125 1 33.38 3 LYS B N 1
ATOM 1572 C CA . LYS B 1 3 ? 56.844 6.504 -69.375 1 33.38 3 LYS B CA 1
ATOM 1573 C C . LYS B 1 3 ? 55.75 7.477 -68.938 1 33.38 3 LYS B C 1
ATOM 1575 O O . LYS B 1 3 ? 56.031 8.461 -68.25 1 33.38 3 LYS B O 1
ATOM 1580 N N . LYS B 1 4 ? 54.719 7.656 -69.75 1 42.81 4 LYS B N 1
ATOM 1581 C CA . LYS B 1 4 ? 53.594 8.492 -69.375 1 42.81 4 LYS B CA 1
ATOM 1582 C C . LYS B 1 4 ? 52.906 7.973 -68.062 1 42.81 4 LYS B C 1
ATOM 1584 O O . LYS B 1 4 ? 52.594 6.785 -68 1 42.81 4 LYS B O 1
ATOM 1589 N N . PRO B 1 5 ? 53 8.742 -67 1 47.59 5 PRO B N 1
ATOM 1590 C CA . PRO B 1 5 ? 52.344 8.297 -65.75 1 47.59 5 PRO B CA 1
ATOM 1591 C C . PRO B 1 5 ? 50.812 8.195 -65.875 1 47.59 5 PRO B C 1
ATOM 1593 O O . PRO B 1 5 ? 50.188 9.062 -66.5 1 47.59 5 PRO B O 1
ATOM 1596 N N . PHE B 1 6 ? 50.219 7.008 -66 1 49.91 6 PHE B N 1
ATOM 1597 C CA . PHE B 1 6 ? 48.781 6.734 -66 1 49.91 6 PHE B CA 1
ATOM 1598 C C . PHE B 1 6 ? 48.156 7.227 -64.688 1 49.91 6 PHE B C 1
ATOM 1600 O O . PHE B 1 6 ? 48.562 6.82 -63.594 1 49.91 6 PHE B O 1
ATOM 1607 N N . LEU B 1 7 ? 47.594 8.469 -64.75 1 44.66 7 LEU B N 1
ATOM 1608 C CA . LEU B 1 7 ? 46.844 9.039 -63.625 1 44.66 7 LEU B CA 1
ATOM 1609 C C . LEU B 1 7 ? 45.562 8.242 -63.375 1 44.66 7 LEU B C 1
ATOM 1611 O O . LEU B 1 7 ? 44.719 8.148 -64.25 1 44.66 7 LEU B O 1
ATOM 1615 N N . ILE B 1 8 ? 45.562 7.285 -62.5 1 46.97 8 ILE B N 1
ATOM 1616 C CA . ILE B 1 8 ? 44.375 6.555 -62.094 1 46.97 8 ILE B CA 1
ATOM 1617 C C . ILE B 1 8 ? 43.438 7.484 -61.281 1 46.97 8 ILE B C 1
ATOM 1619 O O . ILE B 1 8 ? 43.844 8.031 -60.25 1 46.97 8 ILE B O 1
ATOM 1623 N N . PHE B 1 9 ? 42.469 8.07 -61.969 1 48.25 9 PHE B N 1
ATOM 1624 C CA . PHE B 1 9 ? 41.406 8.812 -61.281 1 48.25 9 PHE B CA 1
ATOM 1625 C C . PHE B 1 9 ? 40.531 7.875 -60.438 1 48.25 9 PHE B C 1
ATOM 1627 O O . PHE B 1 9 ? 39.875 6.984 -61 1 48.25 9 PHE B O 1
ATOM 1634 N N . PHE B 1 10 ? 40.812 7.785 -59.125 1 48.41 10 PHE B N 1
ATOM 1635 C CA . PHE B 1 10 ? 39.969 7.098 -58.188 1 48.41 10 PHE B CA 1
ATOM 1636 C C . PHE B 1 10 ? 38.688 7.891 -57.938 1 48.41 10 PHE B C 1
ATOM 1638 O O . PHE B 1 10 ? 38.719 9.008 -57.406 1 48.41 10 PHE B O 1
ATOM 1645 N N . PHE B 1 11 ? 37.594 7.547 -58.688 1 47.12 11 PHE B N 1
ATOM 1646 C CA . PHE B 1 11 ? 36.281 8.07 -58.344 1 47.12 11 PHE B CA 1
ATOM 1647 C C . PHE B 1 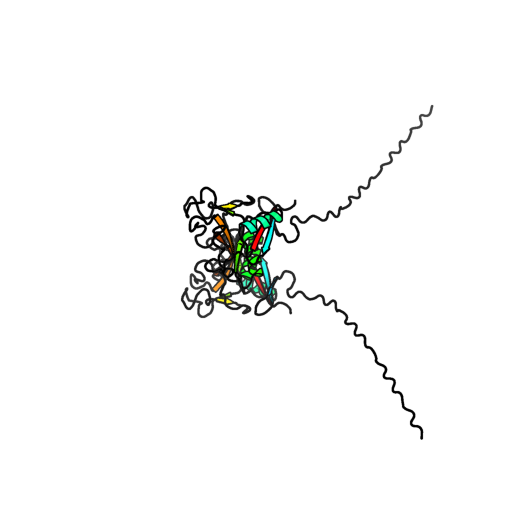11 ? 35.812 7.555 -57 1 47.12 11 PHE B C 1
ATOM 1649 O O . PHE B 1 11 ? 35.594 6.355 -56.844 1 47.12 11 PHE B O 1
ATOM 1656 N N . TYR B 1 12 ? 35.938 8.398 -55.906 1 51.91 12 TYR B N 1
ATOM 1657 C CA . TYR B 1 12 ? 35.312 8.18 -54.594 1 51.91 12 TYR B CA 1
ATOM 1658 C C . TYR B 1 12 ? 33.812 8.328 -54.688 1 51.91 12 TYR B C 1
ATOM 1660 O O . TYR B 1 12 ? 33.281 9.422 -54.906 1 51.91 12 TYR B O 1
ATOM 1668 N N . PHE B 1 13 ? 33.031 7.188 -55.031 1 52.03 13 PHE B N 1
ATOM 1669 C CA . PHE B 1 13 ? 31.594 7.203 -54.812 1 52.03 13 PHE B CA 1
ATOM 1670 C C . PHE B 1 13 ? 31.266 7.422 -53.344 1 52.03 13 PHE B C 1
ATOM 1672 O O . PHE B 1 13 ? 31.547 6.566 -52.5 1 52.03 13 PHE B O 1
ATOM 1679 N N . LEU B 1 14 ? 30.969 8.672 -52.969 1 50.88 14 LEU B N 1
ATOM 1680 C CA . LEU B 1 14 ? 30.344 8.961 -51.688 1 50.88 14 LEU B CA 1
ATOM 1681 C C . LEU B 1 14 ? 28.922 8.383 -51.625 1 50.88 14 LEU B C 1
ATOM 1683 O O . LEU B 1 14 ? 28.016 8.875 -52.281 1 50.88 14 LEU B O 1
ATOM 1687 N N . VAL B 1 15 ? 28.781 7.117 -51.219 1 52.56 15 VAL B N 1
ATOM 1688 C CA . VAL B 1 15 ? 27.484 6.59 -50.844 1 52.56 15 VAL B CA 1
ATOM 1689 C C . VAL B 1 15 ? 26.969 7.328 -49.625 1 52.56 15 VAL B C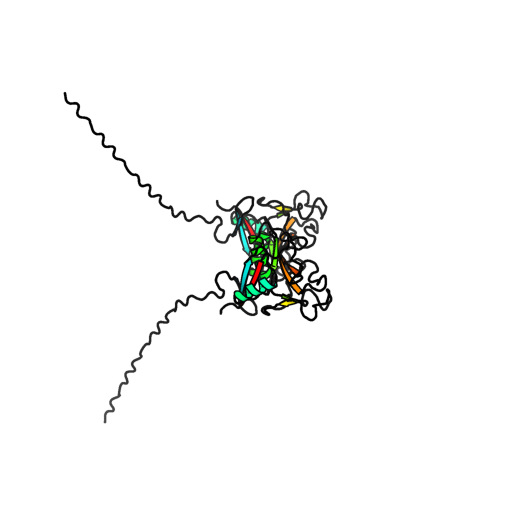 1
ATOM 1691 O O . VAL B 1 15 ? 27.531 7.203 -48.531 1 52.56 15 VAL B O 1
ATOM 1694 N N . THR B 1 16 ? 26.203 8.406 -49.781 1 49.25 16 THR B N 1
ATOM 1695 C CA . THR B 1 16 ? 25.406 8.938 -48.688 1 49.25 16 THR B CA 1
ATOM 1696 C C . THR B 1 16 ? 24.359 7.918 -48.219 1 49.25 16 THR B C 1
ATOM 1698 O O . THR B 1 16 ? 23.453 7.582 -49 1 49.25 16 THR B O 1
ATOM 1701 N N . VAL B 1 17 ? 24.688 7.031 -47.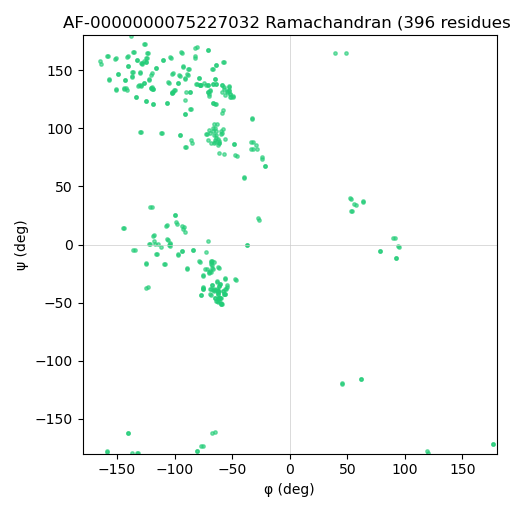344 1 46.03 17 VAL B N 1
ATOM 1702 C CA . VAL B 1 17 ? 23.672 6.285 -46.594 1 46.03 17 VAL B CA 1
ATOM 1703 C C . VAL B 1 17 ? 22.766 7.25 -45.844 1 46.03 17 VAL B C 1
ATOM 1705 O O . VAL B 1 17 ? 23.234 7.934 -44.906 1 46.03 17 VAL B O 1
ATOM 1708 N N . SER B 1 18 ? 21.844 7.863 -46.5 1 43.28 18 SER B N 1
ATOM 1709 C CA . SER B 1 18 ? 20.812 8.445 -45.688 1 43.28 18 SER B CA 1
ATOM 1710 C C . SER B 1 18 ? 20.297 7.441 -44.656 1 43.28 18 SER B C 1
ATOM 1712 O O . SER B 1 18 ? 19.797 6.375 -45.031 1 43.28 18 SER B O 1
ATOM 1714 N N . GLY B 1 19 ? 20.922 7.379 -43.562 1 40.91 19 GLY B N 1
ATOM 1715 C CA . GLY B 1 19 ? 20.25 6.641 -42.5 1 40.91 19 GLY B CA 1
ATOM 1716 C C . GLY B 1 19 ? 18.797 7.027 -42.344 1 40.91 19 GLY B C 1
ATOM 1717 O O . GLY B 1 19 ? 18.484 8.172 -41.969 1 40.91 19 GLY B O 1
ATOM 1718 N N . LYS B 1 20 ? 17.891 6.562 -43.219 1 34.28 20 LYS B N 1
ATOM 1719 C CA . LYS B 1 20 ? 16.5 6.703 -42.812 1 34.28 20 LYS B CA 1
ATOM 1720 C C . LYS B 1 20 ? 16.359 6.547 -41.312 1 34.28 20 LYS B C 1
ATOM 1722 O O . LYS B 1 20 ? 16.766 5.531 -40.719 1 34.28 20 LYS B O 1
ATOM 1727 N N . LYS B 1 21 ? 16.5 7.617 -40.656 1 39.56 21 LYS B N 1
ATOM 1728 C CA . LYS B 1 21 ? 15.898 7.508 -39.344 1 39.56 21 LYS B CA 1
ATOM 1729 C C . LYS B 1 21 ? 14.578 6.75 -39.375 1 39.56 21 LYS B C 1
ATOM 1731 O O . LYS B 1 21 ? 13.602 7.23 -39.969 1 39.56 21 LYS B O 1
ATOM 1736 N N . ASP B 1 22 ? 14.547 5.477 -39.875 1 35.38 22 ASP B N 1
ATOM 1737 C CA . ASP B 1 22 ? 13.312 4.707 -39.719 1 35.38 22 ASP B CA 1
ATOM 1738 C C . ASP B 1 22 ? 12.562 5.145 -38.469 1 35.38 22 ASP B C 1
ATOM 1740 O O . ASP B 1 22 ? 13.141 5.211 -37.375 1 35.38 22 ASP B O 1
ATOM 1744 N N . ASP B 1 23 ? 11.789 6.098 -38.5 1 40.47 23 ASP B N 1
ATOM 1745 C CA . ASP B 1 23 ? 10.727 6.367 -37.531 1 40.47 23 ASP B CA 1
ATOM 1746 C C . ASP B 1 23 ? 10.227 5.078 -36.875 1 40.47 23 ASP B C 1
ATOM 1748 O O . ASP B 1 23 ? 9.25 4.484 -37.344 1 40.47 23 ASP B O 1
ATOM 1752 N N . THR B 1 24 ? 11 3.996 -36.875 1 42.16 24 THR B N 1
ATOM 1753 C CA . THR B 1 24 ? 10.594 2.785 -36.156 1 42.16 24 THR B CA 1
ATOM 1754 C C . THR B 1 24 ? 9.781 3.129 -34.938 1 42.16 24 THR B C 1
ATOM 1756 O O . THR B 1 24 ? 10.219 3.924 -34.094 1 42.16 24 THR B O 1
ATOM 1759 N N . CYS B 1 25 ? 8.531 3.365 -35.062 1 44.94 25 CYS B N 1
ATOM 1760 C CA . CYS B 1 25 ? 7.578 3.428 -33.938 1 44.94 25 CYS B CA 1
ATOM 1761 C C . CYS B 1 25 ? 8.109 2.678 -32.719 1 44.94 25 CYS B C 1
ATOM 1763 O O . CYS B 1 25 ? 8.336 1.47 -32.781 1 44.94 25 CYS B O 1
ATOM 1765 N N . ASP B 1 26 ? 9.102 3.125 -32.125 1 53.62 26 ASP B N 1
ATOM 1766 C CA . ASP B 1 26 ? 9.703 2.561 -30.922 1 53.62 26 ASP B CA 1
ATOM 1767 C C . ASP B 1 26 ? 8.68 1.737 -30.125 1 53.62 26 ASP B C 1
ATOM 1769 O O . ASP B 1 26 ? 7.684 2.273 -29.641 1 53.62 26 ASP B O 1
ATOM 1773 N N . GLU B 1 27 ? 8.336 0.559 -30.609 1 68.06 27 GLU B N 1
ATOM 1774 C CA . GLU B 1 27 ? 7.441 -0.396 -29.953 1 68.06 27 GLU B CA 1
ATOM 1775 C C . GLU B 1 27 ? 7.559 -0.321 -28.438 1 68.06 27 GLU B C 1
ATOM 1777 O O . GLU B 1 27 ? 8.656 -0.425 -27.891 1 68.06 27 GLU B O 1
ATOM 1782 N N . LYS B 1 28 ? 6.543 0.211 -27.75 1 85.81 28 LYS B N 1
ATOM 1783 C CA . LYS B 1 28 ? 6.488 0.244 -26.281 1 85.81 28 LYS B CA 1
ATOM 1784 C C . LYS B 1 28 ? 6.734 -1.142 -25.703 1 85.81 28 LYS B C 1
ATOM 1786 O O . LYS B 1 28 ? 6.27 -2.145 -26.234 1 85.81 28 LYS B O 1
ATOM 1791 N N . PRO B 1 29 ? 7.656 -1.284 -24.797 1 94.75 29 PRO B N 1
ATOM 1792 C CA . PRO B 1 29 ? 8 -2.576 -24.203 1 94.75 29 PRO B CA 1
ATOM 1793 C C . PRO B 1 29 ? 6.777 -3.373 -23.766 1 94.75 29 PRO B C 1
ATOM 1795 O O . PRO B 1 29 ? 6.809 -4.605 -23.75 1 94.75 29 PRO B O 1
ATOM 1798 N N . CYS B 1 30 ? 5.73 -2.74 -23.406 1 97.75 30 CYS B N 1
ATOM 1799 C CA . CYS B 1 30 ? 4.496 -3.396 -23 1 97.75 30 CYS B CA 1
ATOM 1800 C C . CYS B 1 30 ? 3.338 -2.99 -23.906 1 97.75 30 CYS B C 1
ATOM 1802 O O . CYS B 1 30 ? 3.32 -1.878 -24.438 1 97.75 30 CYS B O 1
ATOM 1804 N N . ASP B 1 31 ? 2.338 -3.916 -24.156 1 96 31 ASP B N 1
ATOM 1805 C CA . ASP B 1 31 ? 1.095 -3.604 -24.859 1 96 31 ASP B CA 1
ATOM 1806 C C . ASP B 1 31 ? 0.332 -2.488 -24.141 1 96 31 ASP B C 1
ATOM 1808 O O . ASP B 1 31 ? 0.535 -2.25 -22.953 1 96 31 ASP B O 1
ATOM 1812 N N . LYS B 1 32 ? -0.508 -1.821 -24.906 1 95.19 32 LYS B N 1
ATOM 1813 C CA . LYS B 1 32 ? -1.354 -0.789 -24.312 1 95.19 32 LYS B CA 1
ATOM 1814 C C . LYS B 1 32 ? -2.123 -1.33 -23.109 1 95.19 32 LYS B C 1
ATOM 1816 O O . LYS B 1 32 ? -2.689 -2.424 -23.172 1 95.19 32 LYS B O 1
ATOM 1821 N N . GLY B 1 33 ? -2.121 -0.588 -21.984 1 96.94 33 GLY B N 1
ATOM 1822 C CA . GLY B 1 33 ? -2.865 -0.983 -20.797 1 96.94 33 GLY B CA 1
ATOM 1823 C C . GLY B 1 33 ? -2.041 -1.804 -19.828 1 96.94 33 GLY B C 1
ATOM 1824 O O . GLY B 1 33 ? -2.486 -2.084 -18.719 1 96.94 33 GLY B O 1
ATOM 1825 N N . TRP B 1 34 ? -0.902 -2.219 -20.328 1 98.5 34 TRP B N 1
ATOM 1826 C CA . TRP B 1 34 ? 0.006 -2.957 -19.453 1 98.5 34 TRP B CA 1
ATOM 1827 C C . TRP B 1 34 ? 1.079 -2.035 -18.875 1 98.5 34 TRP B C 1
ATOM 1829 O O . TRP B 1 34 ? 1.618 -1.185 -19.594 1 98.5 34 TRP B O 1
ATOM 1839 N N . LYS B 1 35 ? 1.389 -2.207 -17.641 1 98.31 35 LYS B N 1
ATOM 1840 C CA . LYS B 1 35 ? 2.389 -1.374 -16.969 1 98.31 35 LYS B CA 1
ATOM 1841 C C . LYS B 1 35 ? 3.73 -2.094 -16.891 1 98.31 35 LYS B C 1
ATOM 1843 O O . LYS B 1 35 ? 3.797 -3.242 -16.438 1 98.31 35 LYS B O 1
ATOM 1848 N N . LEU B 1 36 ? 4.762 -1.399 -17.234 1 97.94 36 LEU B N 1
ATOM 1849 C CA . LEU B 1 36 ? 6.113 -1.955 -17.25 1 97.94 36 LEU B CA 1
ATOM 1850 C C . LEU B 1 36 ? 6.758 -1.833 -15.867 1 97.94 36 LEU B C 1
ATOM 1852 O O . LEU B 1 36 ? 6.703 -0.772 -15.242 1 97.94 36 LEU B O 1
ATOM 1856 N N . PHE B 1 37 ? 7.312 -2.873 -15.398 1 96.56 37 PHE B N 1
ATOM 1857 C CA . PHE B 1 37 ? 8.188 -2.904 -14.234 1 96.56 37 PHE B CA 1
ATOM 1858 C C . PHE B 1 37 ? 9.562 -3.445 -14.602 1 96.56 37 PHE B C 1
ATOM 1860 O O . PHE B 1 37 ? 9.672 -4.418 -15.352 1 96.56 37 PHE B O 1
ATOM 1867 N N . GLU B 1 38 ? 10.578 -2.783 -14.141 1 94.31 38 GLU B N 1
ATOM 1868 C CA . GLU B 1 38 ? 11.938 -3.258 -14.367 1 94.31 38 GLU B CA 1
ATOM 1869 C C . GLU B 1 38 ? 12.398 -4.172 -13.234 1 94.31 38 GLU B C 1
ATOM 1871 O O . GLU B 1 38 ? 12.555 -3.73 -12.094 1 94.31 38 GLU B O 1
ATOM 1876 N N . ARG B 1 39 ? 12.555 -5.402 -13.57 1 93.12 39 ARG B N 1
ATOM 1877 C CA . ARG B 1 39 ? 13.047 -6.418 -12.648 1 93.12 39 ARG B CA 1
ATOM 1878 C C . ARG B 1 39 ? 14.516 -6.75 -12.922 1 93.12 39 ARG B C 1
ATOM 1880 O O . ARG B 1 39 ? 15.031 -6.438 -13.992 1 93.12 39 ARG B O 1
ATOM 1887 N N . PRO B 1 40 ? 15.18 -7.359 -11.875 1 90.12 40 PRO B N 1
ATOM 1888 C CA . PRO B 1 40 ? 16.516 -7.867 -12.18 1 90.12 40 PRO B CA 1
ATOM 1889 C C . PRO B 1 40 ? 16.531 -8.844 -13.352 1 90.12 40 PRO B C 1
ATOM 1891 O O . PRO B 1 40 ? 17.5 -8.906 -14.102 1 90.12 40 PRO B O 1
ATOM 1894 N N . SER B 1 41 ? 15.398 -9.586 -13.562 1 89.19 41 SER B N 1
ATOM 1895 C CA . SER B 1 41 ? 15.297 -10.586 -14.617 1 89.19 41 SER B CA 1
ATOM 1896 C C . SER B 1 41 ? 14.922 -9.953 -15.953 1 89.19 41 SER B C 1
ATOM 1898 O O . SER B 1 41 ? 14.844 -10.641 -16.969 1 89.19 41 SER B O 1
ATOM 1900 N N . GLY B 1 42 ? 14.648 -8.656 -15.984 1 92.75 42 GLY B N 1
ATOM 1901 C CA . GLY B 1 42 ? 14.242 -7.941 -17.188 1 92.75 42 GLY B CA 1
ATOM 1902 C C . GLY B 1 42 ? 12.875 -7.285 -17.062 1 92.75 42 GLY B C 1
ATOM 1903 O O . GLY B 1 42 ? 12.258 -7.344 -15.992 1 92.75 42 GLY B O 1
ATOM 1904 N N . GLY B 1 43 ? 12.469 -6.66 -18.109 1 95.25 43 GLY B N 1
ATOM 1905 C CA . GLY B 1 43 ? 11.188 -5.98 -18.094 1 95.25 43 GLY B CA 1
ATOM 1906 C C . GLY B 1 43 ? 10.016 -6.926 -17.922 1 95.25 43 GLY B C 1
ATOM 1907 O O . GLY B 1 43 ? 10 -8.023 -18.484 1 95.25 43 GLY B O 1
ATOM 1908 N N . TRP B 1 44 ? 9.062 -6.562 -17.125 1 96.56 44 TRP B N 1
ATOM 1909 C CA . TRP B 1 44 ? 7.852 -7.324 -16.828 1 96.56 44 TRP B CA 1
ATOM 1910 C C . TRP B 1 44 ? 6.613 -6.434 -16.906 1 96.56 44 TRP B C 1
ATOM 1912 O O . TRP B 1 44 ? 6.57 -5.363 -16.297 1 96.56 44 TRP B O 1
ATOM 1922 N N . CYS B 1 45 ? 5.668 -6.859 -17.672 1 98.06 45 CYS B N 1
ATOM 1923 C CA . CYS B 1 45 ? 4.445 -6.086 -17.859 1 98.06 45 CYS B CA 1
ATOM 1924 C C . CYS B 1 45 ? 3.303 -6.668 -17.031 1 98.06 45 CYS B C 1
ATOM 1926 O O . CYS B 1 45 ? 3.053 -7.875 -17.062 1 98.06 45 CYS B O 1
ATOM 1928 N N . ILE B 1 46 ? 2.623 -5.812 -16.281 1 98.62 46 ILE B N 1
ATOM 1929 C CA . ILE B 1 46 ? 1.509 -6.25 -15.445 1 98.62 46 ILE B CA 1
ATOM 1930 C C . ILE B 1 46 ? 0.227 -5.551 -15.891 1 98.62 46 ILE B C 1
ATOM 1932 O O . ILE B 1 46 ? 0.231 -4.348 -16.156 1 98.62 46 ILE B O 1
ATOM 1936 N N . LYS B 1 47 ? -0.859 -6.277 -16.031 1 98.88 47 LYS B N 1
ATOM 1937 C CA . LYS B 1 47 ? -2.199 -5.734 -16.234 1 98.88 47 LYS B CA 1
ATOM 1938 C C . LYS B 1 47 ? -3.197 -6.344 -15.258 1 98.88 47 LYS B C 1
ATOM 1940 O O . LYS B 1 47 ? -3.158 -7.551 -14.992 1 98.88 47 LYS B O 1
ATOM 1945 N N . ILE B 1 48 ? -4.027 -5.496 -14.719 1 98.94 48 ILE B N 1
ATOM 1946 C CA . ILE B 1 48 ? -5.051 -5.91 -13.766 1 98.94 48 ILE B CA 1
ATOM 1947 C C . ILE B 1 48 ? -6.406 -5.996 -14.461 1 98.94 48 ILE B C 1
ATOM 1949 O O . ILE B 1 48 ? -6.781 -5.094 -15.211 1 98.94 48 ILE B O 1
ATOM 1953 N N . PHE B 1 49 ? -7.07 -7.035 -14.266 1 98.88 49 PHE B N 1
ATOM 1954 C CA . PHE B 1 49 ? -8.406 -7.266 -14.805 1 98.88 49 PHE B CA 1
ATOM 1955 C C . PHE B 1 49 ? -9.43 -7.395 -13.688 1 98.88 49 PHE B C 1
ATOM 1957 O O . PHE B 1 49 ? -9.094 -7.836 -12.586 1 98.88 49 PHE B O 1
ATOM 1964 N N . TYR B 1 50 ? -10.68 -7.008 -14.047 1 98.19 50 TYR B N 1
ATOM 1965 C CA . TYR B 1 50 ? -11.711 -6.934 -13.016 1 98.19 50 TYR B CA 1
ATOM 1966 C C . TYR B 1 50 ? -12.891 -7.824 -13.367 1 98.19 50 TYR B C 1
ATOM 1968 O O . TYR B 1 50 ? -13.25 -7.965 -14.539 1 98.19 50 TYR B O 1
ATOM 1976 N N . GLU B 1 51 ? -13.438 -8.438 -12.344 1 94.62 51 GLU B N 1
ATOM 1977 C CA . GLU B 1 51 ? -14.68 -9.203 -12.375 1 94.62 51 GLU B CA 1
ATOM 1978 C C . GLU B 1 51 ? -15.508 -8.961 -11.109 1 94.62 51 GLU B C 1
ATOM 1980 O O . GLU B 1 51 ? -14.977 -8.523 -10.086 1 94.62 51 GLU B O 1
ATOM 1985 N N . ASP B 1 52 ? -16.859 -9.141 -11.234 1 92.38 52 ASP B N 1
ATOM 1986 C CA . ASP B 1 52 ? -17.656 -9.133 -10.008 1 92.38 52 ASP B CA 1
ATOM 1987 C C . ASP B 1 52 ? -17.156 -10.188 -9.023 1 92.38 52 ASP B C 1
ATOM 1989 O O . ASP B 1 52 ? -17.078 -9.93 -7.816 1 92.38 52 ASP B O 1
ATOM 1993 N N . PHE B 1 53 ? -16.875 -11.266 -9.508 1 93.12 53 PHE B N 1
ATOM 1994 C CA . PHE B 1 53 ? -16.312 -12.414 -8.797 1 93.12 53 PHE B CA 1
ATOM 1995 C C . PHE B 1 53 ? -15.578 -13.344 -9.758 1 93.12 53 PHE B C 1
ATOM 1997 O O . PHE B 1 53 ? -16.047 -13.586 -10.867 1 93.12 53 PHE B O 1
ATOM 2004 N N . ILE B 1 54 ? -14.414 -13.938 -9.289 1 94.12 54 ILE B N 1
ATOM 2005 C CA . ILE B 1 54 ? -13.68 -14.828 -10.188 1 94.12 54 ILE B CA 1
ATOM 2006 C C . ILE B 1 54 ? -12.93 -15.875 -9.367 1 94.12 54 ILE B C 1
ATOM 2008 O O . ILE B 1 54 ? -12.266 -15.539 -8.383 1 94.12 54 ILE B O 1
ATOM 2012 N N . LYS B 1 55 ? -13.062 -17.109 -9.812 1 93.12 55 LYS B N 1
ATOM 2013 C CA . LYS B 1 55 ? -12.336 -18.203 -9.188 1 93.12 55 LYS B CA 1
ATOM 2014 C C . LYS B 1 55 ? -10.906 -18.297 -9.727 1 93.12 55 LYS B C 1
ATOM 2016 O O . LYS B 1 55 ? -10.633 -17.859 -10.844 1 93.12 55 LYS B O 1
ATOM 2021 N N . LYS B 1 56 ? -10.125 -18.984 -8.984 1 95.5 56 LYS B N 1
ATOM 2022 C CA . LYS B 1 56 ? -8.703 -19.062 -9.305 1 95.5 56 LYS B CA 1
ATOM 2023 C C . LYS B 1 56 ? -8.477 -19.75 -10.648 1 95.5 56 LYS B C 1
ATOM 2025 O O . LYS B 1 56 ? -7.738 -19.234 -11.492 1 95.5 56 LYS B O 1
ATOM 2030 N N . PRO B 1 57 ? -9.062 -20.938 -11.016 1 94.44 57 PRO B N 1
ATOM 2031 C CA . PRO B 1 57 ? -8.82 -21.562 -12.32 1 94.44 57 PRO B CA 1
ATOM 2032 C C . PRO B 1 57 ? -9.25 -20.672 -13.484 1 94.44 57 PRO B C 1
ATOM 2034 O O . PRO B 1 57 ? -8.594 -20.656 -14.531 1 94.44 57 PRO B O 1
ATOM 2037 N N . SER B 1 58 ? -10.297 -19.938 -13.258 1 95.31 58 SER B N 1
ATOM 2038 C CA . SER B 1 58 ? -10.758 -19.031 -14.297 1 95.31 58 SER B CA 1
ATOM 2039 C C . SER B 1 58 ? -9.766 -17.891 -14.5 1 95.31 58 SER B C 1
ATOM 2041 O O . SER B 1 58 ? -9.5 -17.484 -15.633 1 95.31 58 SER B O 1
ATOM 2043 N N . ALA B 1 59 ? -9.273 -17.344 -13.383 1 97.19 59 ALA B N 1
ATOM 2044 C CA . ALA B 1 59 ? -8.258 -16.297 -13.477 1 97.19 59 ALA B CA 1
ATOM 2045 C C . ALA B 1 59 ? -7.035 -16.781 -14.242 1 97.19 59 ALA B C 1
ATOM 2047 O O . ALA B 1 59 ? -6.5 -16.062 -15.086 1 97.19 59 ALA B O 1
ATOM 2048 N N . ASP B 1 60 ? -6.66 -18.047 -13.984 1 97.75 60 ASP B N 1
ATOM 2049 C CA . ASP B 1 60 ? -5.523 -18.625 -14.688 1 97.75 60 ASP B CA 1
ATOM 2050 C C . ASP B 1 60 ? -5.789 -18.703 -16.188 1 97.75 60 ASP B C 1
ATOM 2052 O O . ASP B 1 60 ? -4.949 -18.297 -17 1 97.75 60 ASP B O 1
ATOM 2056 N N . LEU B 1 61 ? -6.855 -19.188 -16.5 1 98 61 LEU B N 1
ATOM 2057 C CA . LEU B 1 61 ? -7.215 -19.359 -17.906 1 98 61 LEU B CA 1
ATOM 2058 C C . LEU B 1 61 ? -7.297 -18.016 -18.609 1 98 61 LEU B C 1
ATOM 2060 O O . LEU B 1 61 ? -6.855 -17.875 -19.75 1 98 61 LEU B O 1
ATOM 2064 N N . LYS B 1 62 ? -7.836 -17.047 -17.953 1 98.56 62 LYS B N 1
ATOM 2065 C CA . LYS B 1 62 ? -8.008 -15.742 -18.578 1 98.56 62 LYS B CA 1
ATOM 2066 C C . LYS B 1 62 ? -6.66 -15.062 -18.797 1 98.56 62 LYS B C 1
ATOM 2068 O O . LYS B 1 62 ? -6.461 -14.375 -19.797 1 98.56 62 LYS B O 1
ATOM 2073 N N . CYS B 1 63 ? -5.742 -15.219 -17.844 1 98.75 63 CYS B N 1
ATOM 2074 C CA . CYS B 1 63 ? -4.406 -14.68 -18.078 1 98.75 63 CYS B CA 1
ATOM 2075 C C . CYS B 1 63 ? -3.719 -15.406 -19.234 1 98.75 63 CYS B C 1
ATOM 2077 O O . CYS B 1 63 ? -3.055 -14.789 -20.062 1 98.75 63 CYS B O 1
ATOM 2079 N N . THR B 1 64 ? -3.91 -16.734 -19.328 1 98.19 64 THR B N 1
ATOM 2080 C CA . THR B 1 64 ? -3.336 -17.5 -20.422 1 98.19 64 THR B CA 1
ATOM 2081 C C . THR B 1 64 ? -3.871 -17.016 -21.766 1 98.19 64 THR B C 1
ATOM 2083 O O . THR B 1 64 ? -3.129 -16.953 -22.75 1 98.19 64 THR B O 1
ATOM 2086 N N . SER B 1 65 ? -5.109 -16.641 -21.781 1 98.12 65 SER B N 1
ATOM 2087 C CA . SER B 1 65 ? -5.727 -16.156 -23 1 98.12 65 SER B CA 1
ATOM 2088 C C . SER B 1 65 ? -5.121 -14.828 -23.438 1 98.12 65 SER B C 1
ATOM 2090 O O . SER B 1 65 ? -5.281 -14.414 -24.594 1 98.12 65 SER B O 1
ATOM 2092 N N . GLN B 1 66 ? -4.48 -14.094 -22.531 1 97.62 66 GLN B N 1
ATOM 2093 C CA . GLN B 1 66 ? -3.77 -12.859 -22.828 1 97.62 66 GLN B CA 1
ATOM 2094 C C . GLN B 1 66 ? -2.303 -13.133 -23.156 1 97.62 66 GLN B C 1
ATOM 2096 O O . GLN B 1 66 ? -1.479 -12.219 -23.141 1 97.62 66 GLN B O 1
ATOM 2101 N N . ASN B 1 67 ? -1.979 -14.461 -23.344 1 97.31 67 ASN B N 1
ATOM 2102 C CA . ASN B 1 67 ? -0.59 -14.875 -23.5 1 97.31 67 ASN B CA 1
ATOM 2103 C C . ASN B 1 67 ? 0.262 -14.453 -22.312 1 97.31 67 ASN B C 1
ATOM 2105 O O . ASN B 1 67 ? 1.395 -13.992 -22.484 1 97.31 67 ASN B O 1
ATOM 2109 N N . ALA B 1 68 ? -0.302 -14.461 -21.203 1 98.19 68 ALA B N 1
ATOM 2110 C CA . ALA B 1 68 ? 0.306 -14.102 -19.938 1 98.19 68 ALA B CA 1
ATOM 2111 C C . ALA B 1 68 ? 0.008 -15.148 -18.859 1 98.19 68 ALA B C 1
ATOM 2113 O O . ALA B 1 68 ? -0.496 -16.234 -19.172 1 98.19 68 ALA B O 1
ATOM 2114 N N . THR B 1 69 ? 0.46 -14.969 -17.688 1 98 69 THR B N 1
ATOM 2115 C CA . THR B 1 69 ? 0.18 -15.781 -16.516 1 98 69 THR B CA 1
ATOM 2116 C C . THR B 1 69 ? -0.181 -14.906 -15.312 1 98 69 THR B C 1
ATOM 2118 O O . THR B 1 69 ? 0.068 -13.695 -15.328 1 98 69 THR B O 1
ATOM 2121 N N . LEU B 1 70 ? -0.859 -15.477 -14.336 1 98.44 70 LEU B N 1
ATOM 2122 C CA . LEU B 1 70 ? -0.946 -14.711 -13.094 1 98.44 70 LEU B CA 1
ATOM 2123 C C . LEU B 1 70 ? 0.438 -14.273 -12.633 1 98.44 70 LEU B C 1
ATOM 2125 O O . LEU B 1 70 ? 1.364 -15.086 -12.57 1 98.44 70 LEU B O 1
ATOM 2129 N N . THR B 1 71 ? 0.545 -13.031 -12.359 1 97.81 71 THR B N 1
ATOM 2130 C CA . THR B 1 71 ? 1.879 -12.461 -12.203 1 97.81 71 THR B CA 1
ATOM 2131 C C . THR B 1 71 ? 2.453 -12.805 -10.828 1 97.81 71 THR B C 1
ATOM 2133 O O . THR B 1 71 ? 1.726 -12.836 -9.836 1 97.81 71 THR B O 1
ATOM 2136 N N . SER B 1 72 ? 3.73 -13.039 -10.812 1 96.94 72 SER B N 1
ATOM 2137 C CA . SER B 1 72 ? 4.543 -12.93 -9.609 1 96.94 72 SER B CA 1
ATOM 2138 C C . SER B 1 72 ? 4.723 -11.477 -9.195 1 96.94 72 SER B C 1
ATOM 2140 O O . SER B 1 72 ? 4.355 -10.562 -9.938 1 96.94 72 SER B O 1
ATOM 2142 N N . LEU B 1 73 ? 5.203 -11.227 -8.023 1 96.56 73 LEU B N 1
ATOM 2143 C CA . LEU B 1 73 ? 5.578 -9.914 -7.523 1 96.56 73 LEU B CA 1
ATOM 2144 C C . LEU B 1 73 ? 7.062 -9.867 -7.172 1 96.56 73 LEU B C 1
ATOM 2146 O O . LEU B 1 73 ? 7.527 -10.625 -6.32 1 96.56 73 LEU B O 1
ATOM 2150 N N . GLN B 1 74 ? 7.734 -9 -7.793 1 94.25 74 GLN B N 1
ATOM 2151 C CA . GLN B 1 74 ? 9.172 -8.914 -7.566 1 94.25 74 GLN B CA 1
ATOM 2152 C C . GLN B 1 74 ? 9.477 -8.25 -6.227 1 94.25 74 GLN B C 1
ATOM 2154 O O . GLN B 1 74 ? 10.469 -8.586 -5.57 1 94.25 74 GLN B O 1
ATOM 2159 N N . ASP B 1 75 ? 8.711 -7.27 -5.883 1 94.88 75 ASP B N 1
ATOM 2160 C CA . ASP B 1 75 ? 8.953 -6.496 -4.668 1 94.88 75 ASP B CA 1
ATOM 2161 C C . ASP B 1 75 ? 7.684 -5.785 -4.203 1 94.88 75 ASP B C 1
ATOM 2163 O O . ASP B 1 75 ? 6.609 -5.98 -4.777 1 94.88 75 ASP B O 1
ATOM 2167 N N . GLN B 1 76 ? 7.824 -5.043 -3.135 1 96.62 76 GLN B N 1
ATOM 2168 C CA . GLN B 1 76 ? 6.668 -4.379 -2.533 1 96.62 76 GLN B CA 1
ATOM 2169 C C . GLN B 1 76 ? 6.137 -3.273 -3.439 1 96.62 76 GLN B C 1
ATOM 2171 O O . GLN B 1 76 ? 4.961 -2.91 -3.359 1 96.62 76 GLN B O 1
ATOM 2176 N N . VAL B 1 77 ? 6.953 -2.723 -4.336 1 97.56 77 VAL B N 1
ATOM 2177 C CA . VAL B 1 77 ? 6.504 -1.7 -5.277 1 97.56 77 VAL B CA 1
ATOM 2178 C C . VAL B 1 77 ? 5.398 -2.266 -6.164 1 97.56 77 VAL B C 1
ATOM 2180 O O . VAL B 1 77 ? 4.352 -1.637 -6.336 1 97.56 77 VAL B O 1
ATOM 2183 N N . GLU B 1 78 ? 5.629 -3.467 -6.668 1 97.62 78 GLU B N 1
ATOM 2184 C CA . GLU B 1 78 ? 4.625 -4.098 -7.523 1 97.62 78 GLU B CA 1
ATOM 2185 C C . GLU B 1 78 ? 3.355 -4.422 -6.742 1 97.62 78 GLU B C 1
ATOM 2187 O O . GLU B 1 78 ? 2.246 -4.242 -7.246 1 97.62 78 GLU B O 1
ATOM 2192 N N . SER B 1 79 ? 3.498 -4.879 -5.516 1 97.88 79 SER B N 1
ATOM 2193 C CA . SER B 1 79 ? 2.354 -5.168 -4.656 1 97.88 79 SER B CA 1
ATOM 2194 C C . SER B 1 79 ? 1.533 -3.908 -4.391 1 97.88 79 SER B C 1
ATOM 2196 O O . SER B 1 79 ? 0.304 -3.93 -4.488 1 97.88 79 SER B O 1
ATOM 2198 N N . LEU B 1 80 ? 2.209 -2.812 -4.062 1 98.38 80 LEU B N 1
ATOM 2199 C CA . LEU B 1 80 ? 1.551 -1.54 -3.783 1 98.38 80 LEU B CA 1
ATOM 2200 C C . LEU B 1 80 ? 0.817 -1.026 -5.02 1 98.38 80 LEU B C 1
ATOM 2202 O O . LEU B 1 80 ? -0.278 -0.471 -4.906 1 98.38 80 LEU B O 1
ATOM 2206 N N . TYR B 1 81 ? 1.419 -1.221 -6.18 1 98.81 81 TYR B N 1
ATOM 2207 C CA . TYR B 1 81 ? 0.779 -0.797 -7.422 1 98.81 81 TYR B CA 1
ATOM 2208 C C . TYR B 1 81 ? -0.565 -1.493 -7.605 1 98.81 81 TYR B C 1
ATOM 2210 O O . TYR B 1 81 ? -1.572 -0.843 -7.895 1 98.81 81 TYR B O 1
ATOM 2218 N N . ILE B 1 82 ? -0.535 -2.783 -7.469 1 98.88 82 ILE B N 1
ATOM 2219 C CA . ILE B 1 82 ? -1.746 -3.564 -7.691 1 98.88 82 ILE B CA 1
ATOM 2220 C C . ILE B 1 82 ? -2.789 -3.209 -6.633 1 98.88 82 ILE B C 1
ATOM 2222 O O . ILE B 1 82 ? -3.957 -2.977 -6.957 1 98.88 82 ILE B O 1
ATOM 2226 N N . ALA B 1 83 ? -2.396 -3.139 -5.34 1 98.69 83 ALA B N 1
ATOM 2227 C CA . ALA B 1 83 ? -3.314 -2.803 -4.254 1 98.69 83 ALA B CA 1
ATOM 2228 C C . ALA B 1 83 ? -3.928 -1.421 -4.461 1 98.69 83 ALA B C 1
ATOM 2230 O O . ALA B 1 83 ? -5.133 -1.238 -4.285 1 98.69 83 ALA B O 1
ATOM 2231 N N . TYR B 1 84 ? -3.088 -0.458 -4.812 1 98.69 84 TYR B N 1
ATOM 2232 C CA . TYR B 1 84 ? -3.555 0.899 -5.07 1 98.69 84 TYR B CA 1
ATOM 2233 C C . TYR B 1 84 ? -4.574 0.92 -6.203 1 98.69 84 TYR B C 1
ATOM 2235 O O . TYR B 1 84 ? -5.668 1.47 -6.051 1 98.69 84 TYR B O 1
ATOM 2243 N N . THR B 1 85 ? -4.207 0.291 -7.348 1 98.75 85 THR B N 1
ATOM 2244 C CA . THR B 1 85 ? -5.016 0.336 -8.562 1 98.75 85 THR B CA 1
ATOM 2245 C C . THR B 1 85 ? -6.375 -0.311 -8.328 1 98.75 85 THR B C 1
ATOM 2247 O O . THR B 1 85 ? -7.41 0.246 -8.711 1 98.75 85 THR B O 1
ATOM 2250 N N . VAL B 1 86 ? -6.395 -1.394 -7.621 1 98.81 86 VAL B N 1
ATOM 2251 C CA . VAL B 1 86 ? -7.648 -2.109 -7.402 1 98.81 86 VAL B CA 1
ATOM 2252 C C . VAL B 1 86 ? -8.477 -1.396 -6.34 1 98.81 86 VAL B C 1
ATOM 2254 O O . VAL B 1 86 ? -9.688 -1.237 -6.492 1 98.81 86 VAL B O 1
ATOM 2257 N N . SER B 1 87 ? -7.836 -0.955 -5.234 1 98.25 87 SER B N 1
ATOM 2258 C CA . SER B 1 87 ? -8.57 -0.248 -4.188 1 98.25 87 SER B CA 1
ATOM 2259 C C . SER B 1 87 ? -9.273 0.987 -4.742 1 98.25 87 SER B C 1
ATOM 2261 O O . SER B 1 87 ? -10.406 1.28 -4.371 1 98.25 87 SER B O 1
ATOM 2263 N N . LYS B 1 88 ? -8.562 1.696 -5.59 1 98.06 88 LYS B N 1
ATOM 2264 C CA . LYS B 1 88 ? -9.141 2.883 -6.211 1 98.06 88 LYS B CA 1
ATOM 2265 C C . LYS B 1 88 ? -10.359 2.52 -7.062 1 98.06 88 LYS B C 1
ATOM 2267 O O . LYS B 1 88 ? -11.391 3.188 -6.996 1 98.06 88 LYS B O 1
ATOM 2272 N N . LYS B 1 89 ? -10.219 1.447 -7.801 1 98.12 89 LYS B N 1
ATOM 2273 C CA . LYS B 1 89 ? -11.258 1.032 -8.734 1 98.12 89 LYS B CA 1
ATOM 2274 C C . LYS B 1 89 ? -12.516 0.572 -7.996 1 98.12 89 LYS B C 1
ATOM 2276 O O . LYS B 1 89 ? -13.633 0.865 -8.414 1 98.12 89 LYS B O 1
ATOM 2281 N N . ILE B 1 90 ? -12.352 -0.045 -6.879 1 96.81 90 ILE B N 1
ATOM 2282 C CA . ILE B 1 90 ? -13.5 -0.732 -6.289 1 96.81 90 ILE B CA 1
ATOM 2283 C C . ILE B 1 90 ? -14.039 0.077 -5.113 1 96.81 90 ILE B C 1
ATOM 2285 O O . ILE B 1 90 ? -15.031 -0.307 -4.488 1 96.81 90 ILE B O 1
ATOM 2289 N N . ALA B 1 91 ? -13.383 1.196 -4.863 1 95.06 91 ALA B N 1
ATOM 2290 C CA . ALA B 1 91 ? -13.836 2.043 -3.762 1 95.06 91 ALA B CA 1
ATOM 2291 C C . ALA B 1 91 ? -15.32 2.367 -3.893 1 95.06 91 ALA B C 1
ATOM 2293 O O . ALA B 1 91 ? -15.797 2.684 -4.984 1 95.06 91 ALA B O 1
ATOM 2294 N N . PRO B 1 92 ? -16.125 2.295 -2.742 1 93.62 92 PRO B N 1
ATOM 2295 C CA . PRO B 1 92 ? -15.719 2.104 -1.348 1 93.62 92 PRO B CA 1
ATOM 2296 C C . PRO B 1 92 ? -15.711 0.636 -0.929 1 93.62 92 PRO B C 1
ATOM 2298 O O . PRO B 1 92 ? -15.617 0.33 0.262 1 93.62 92 PRO B O 1
ATOM 2301 N N . GLY B 1 93 ? -15.75 -0.268 -1.839 1 93.06 93 GLY B N 1
ATOM 2302 C CA . GLY B 1 93 ? -15.797 -1.69 -1.541 1 93.06 93 GLY B CA 1
ATOM 2303 C C . GLY B 1 93 ? -14.438 -2.271 -1.198 1 93.06 93 GLY B C 1
ATOM 2304 O O . GLY B 1 93 ? -13.484 -1.53 -0.958 1 93.06 93 GLY B O 1
ATOM 2305 N N . SER B 1 94 ? -14.422 -3.555 -0.974 1 95.5 94 SER B N 1
ATOM 2306 C CA . SER B 1 94 ? -13.219 -4.336 -0.694 1 95.5 94 SER B CA 1
ATOM 2307 C C . SER B 1 94 ? -13.211 -5.641 -1.478 1 95.5 94 SER B C 1
ATOM 2309 O O . SER B 1 94 ? -14.234 -6.031 -2.051 1 95.5 94 SER B O 1
ATOM 2311 N N . GLY B 1 95 ? -12.078 -6.277 -1.54 1 95.19 95 GLY B N 1
ATOM 2312 C CA . GLY B 1 95 ? -11.938 -7.566 -2.195 1 95.19 95 GLY B CA 1
ATOM 2313 C C . GLY B 1 95 ? -10.508 -8.07 -2.215 1 95.19 95 GLY B C 1
ATOM 2314 O O . GLY B 1 95 ? -9.648 -7.539 -1.516 1 95.19 95 GLY B O 1
ATOM 2315 N N . SER B 1 96 ? -10.336 -9.172 -2.982 1 96.06 96 SER B N 1
ATOM 2316 C CA . SER B 1 96 ? -9.023 -9.781 -3.139 1 96.06 96 SER B CA 1
ATOM 2317 C C . SER B 1 96 ? -8.633 -9.898 -4.609 1 96.06 96 SER B C 1
ATOM 2319 O O . SER B 1 96 ? -9.492 -9.797 -5.492 1 96.06 96 SER B O 1
ATOM 2321 N N . ILE B 1 97 ? -7.344 -10.047 -4.797 1 97.81 97 ILE B N 1
ATOM 2322 C CA . ILE B 1 97 ? -6.77 -10.117 -6.133 1 97.81 97 ILE B CA 1
ATOM 2323 C C . ILE B 1 97 ? -5.957 -11.398 -6.277 1 97.81 97 ILE B C 1
ATOM 2325 O O . ILE B 1 97 ? -5.008 -11.633 -5.523 1 97.81 97 ILE B O 1
ATOM 2329 N N . TRP B 1 98 ? -6.297 -12.18 -7.258 1 97.62 98 TRP B N 1
ATOM 2330 C CA . TRP B 1 98 ? -5.492 -13.359 -7.535 1 97.62 98 TRP B CA 1
ATOM 2331 C C . TRP B 1 98 ? -4.141 -12.977 -8.125 1 97.62 98 TRP B C 1
ATOM 2333 O O . TRP B 1 98 ? -4.07 -12.18 -9.07 1 97.62 98 TRP B O 1
ATOM 2343 N N . ILE B 1 99 ? -3.088 -13.523 -7.594 1 98 99 ILE B N 1
ATOM 2344 C CA . ILE B 1 99 ? -1.745 -13.422 -8.156 1 98 99 ILE B CA 1
ATOM 2345 C C . ILE B 1 99 ? -1.154 -14.812 -8.336 1 98 99 ILE B C 1
ATOM 2347 O O . ILE B 1 99 ? -1.764 -15.812 -7.941 1 98 99 ILE B O 1
ATOM 2351 N N . GLY B 1 100 ? -0.001 -14.906 -8.969 1 97.38 100 GLY B N 1
ATOM 2352 C CA . GLY B 1 100 ? 0.54 -16.188 -9.375 1 97.38 100 GLY B CA 1
ATOM 2353 C C . GLY B 1 100 ? 1.527 -16.766 -8.375 1 97.38 100 GLY B C 1
ATOM 2354 O O . GLY B 1 100 ? 2.736 -16.562 -8.5 1 97.38 100 GLY B O 1
ATOM 2355 N N . ALA B 1 101 ? 1.109 -17.609 -7.465 1 96.12 101 ALA B N 1
ATOM 2356 C CA . ALA B 1 101 ? 1.963 -18.328 -6.527 1 96.12 101 ALA B CA 1
ATOM 2357 C C . ALA B 1 101 ? 1.351 -19.688 -6.16 1 96.12 101 ALA B C 1
ATOM 2359 O O . ALA B 1 101 ? 0.126 -19.828 -6.117 1 96.12 101 ALA B O 1
ATOM 2360 N N . SER B 1 102 ? 2.17 -20.641 -5.934 1 95.31 102 SER B N 1
ATOM 2361 C CA . SER B 1 102 ? 1.739 -21.969 -5.5 1 95.31 102 SER B CA 1
ATOM 2362 C C . SER B 1 102 ? 2.553 -22.453 -4.301 1 95.31 102 SER B C 1
ATOM 2364 O O . SER B 1 102 ? 3.762 -22.219 -4.234 1 95.31 102 SER B O 1
ATOM 2366 N N . ARG B 1 103 ? 1.854 -23 -3.404 1 96.19 103 ARG B N 1
ATOM 2367 C CA . ARG B 1 103 ? 2.582 -23.594 -2.287 1 96.19 103 ARG B CA 1
ATOM 2368 C C . ARG B 1 103 ? 3.553 -24.672 -2.775 1 96.19 103 ARG B C 1
ATOM 2370 O O . ARG B 1 103 ? 3.203 -25.484 -3.627 1 96.19 103 ARG B O 1
ATOM 2377 N N . THR B 1 104 ? 4.734 -24.625 -2.195 1 95.5 104 THR B N 1
ATOM 2378 C CA . THR B 1 104 ? 5.746 -25.594 -2.602 1 95.5 104 THR B CA 1
ATOM 2379 C C . THR B 1 104 ? 5.344 -27 -2.188 1 95.5 104 THR B C 1
ATOM 2381 O O . THR B 1 104 ? 4.672 -27.188 -1.17 1 95.5 104 THR B O 1
ATOM 2384 N N . LYS B 1 105 ? 5.797 -27.984 -2.963 1 95.25 105 LYS B N 1
ATOM 2385 C CA . LYS B 1 105 ? 5.473 -29.375 -2.678 1 95.25 105 LYS B CA 1
ATOM 2386 C C . LYS B 1 105 ? 5.887 -29.75 -1.26 1 95.25 105 LYS B C 1
ATOM 2388 O O . LYS B 1 105 ? 5.152 -30.453 -0.56 1 95.25 105 LYS B O 1
ATOM 2393 N N . ALA B 1 106 ? 6.984 -29.266 -0.812 1 95.06 106 ALA B N 1
ATOM 2394 C CA . ALA B 1 106 ? 7.547 -29.594 0.495 1 95.06 106 ALA B CA 1
ATOM 2395 C C . ALA B 1 106 ? 6.676 -29.047 1.621 1 95.06 106 ALA B C 1
ATOM 2397 O O . ALA B 1 106 ? 6.754 -29.516 2.76 1 95.06 106 ALA B O 1
ATOM 2398 N N . CYS B 1 107 ? 5.773 -28.062 1.272 1 96.25 107 CYS B N 1
ATOM 2399 C CA . CYS B 1 107 ? 5.031 -27.391 2.326 1 96.25 107 CYS B CA 1
ATOM 2400 C C . CYS B 1 107 ? 3.535 -27.625 2.188 1 96.25 107 CYS B C 1
ATOM 2402 O O . CYS B 1 107 ? 2.732 -27.047 2.914 1 96.25 107 CYS B O 1
ATOM 2404 N N . LEU B 1 108 ? 2.922 -28.438 1.215 1 95.44 108 LEU B N 1
ATOM 2405 C CA . LEU B 1 108 ? 1.508 -28.688 0.948 1 95.44 108 LEU B CA 1
ATOM 2406 C C . LEU B 1 108 ? 0.793 -29.172 2.205 1 95.44 108 LEU B C 1
ATOM 2408 O O . LEU B 1 108 ? -0.342 -28.766 2.473 1 95.44 108 LEU B O 1
ATOM 2412 N N . ASN B 1 109 ? 1.31 -29.953 3.094 1 90.69 109 ASN B N 1
ATOM 2413 C CA . ASN B 1 109 ? 0.659 -30.5 4.281 1 90.69 109 ASN B CA 1
ATOM 2414 C C . ASN B 1 109 ? 1.365 -30.062 5.559 1 90.69 109 ASN B C 1
ATOM 2416 O O . ASN B 1 109 ? 1.31 -30.75 6.574 1 90.69 109 ASN B O 1
ATOM 2420 N N . SER B 1 110 ? 1.91 -28.812 5.438 1 93.75 110 SER B N 1
ATOM 2421 C CA . SER B 1 110 ? 2.658 -28.312 6.586 1 93.75 110 SER B CA 1
ATOM 2422 C C . SER B 1 110 ? 2.037 -27.031 7.133 1 93.75 110 SER B C 1
ATOM 2424 O O . SER B 1 110 ? 1.605 -26.172 6.363 1 93.75 110 SER B O 1
ATOM 2426 N N . THR B 1 111 ? 1.899 -26.984 8.43 1 90.38 111 THR B N 1
ATOM 2427 C CA . THR B 1 111 ? 1.604 -25.703 9.055 1 90.38 111 THR B CA 1
ATOM 2428 C C . THR B 1 111 ? 2.852 -24.812 9.094 1 90.38 111 THR B C 1
ATOM 2430 O O . THR B 1 111 ? 3.848 -25.109 8.43 1 90.38 111 THR B O 1
ATOM 2433 N N . LYS B 1 112 ? 2.775 -23.719 9.727 1 91.5 112 LYS B N 1
ATOM 2434 C CA . LYS B 1 112 ? 3.943 -22.844 9.836 1 91.5 112 LYS B CA 1
ATOM 2435 C C . LYS B 1 112 ? 5.039 -23.5 10.672 1 91.5 112 LYS B C 1
ATOM 2437 O O . LYS B 1 112 ? 4.789 -23.969 11.789 1 91.5 112 LYS B O 1
ATOM 2442 N N . THR B 1 113 ? 6.184 -23.688 10.148 1 93.44 113 THR B N 1
ATOM 2443 C CA . THR B 1 113 ? 7.387 -24.203 10.797 1 93.44 113 THR B CA 1
ATOM 2444 C C . THR B 1 113 ? 8.617 -23.406 10.375 1 93.44 113 THR B C 1
ATOM 2446 O O . THR B 1 113 ? 8.508 -22.438 9.617 1 93.44 113 THR B O 1
ATOM 2449 N N . VAL B 1 114 ? 9.742 -23.75 10.859 1 92.62 114 VAL B N 1
ATOM 2450 C CA . VAL B 1 114 ? 11 -23.141 10.461 1 92.62 114 VAL B CA 1
ATOM 2451 C C . VAL B 1 114 ? 11.266 -23.422 8.984 1 92.62 114 VAL B C 1
ATOM 2453 O O . VAL B 1 114 ? 11.805 -22.562 8.273 1 92.62 114 VAL B O 1
ATOM 2456 N N . ALA B 1 115 ? 10.82 -24.578 8.477 1 93.5 115 ALA B N 1
ATOM 2457 C CA . ALA B 1 115 ? 11.07 -25 7.105 1 93.5 115 ALA B CA 1
ATOM 2458 C C . ALA B 1 115 ? 9.977 -24.5 6.168 1 93.5 115 ALA B C 1
ATOM 2460 O O . ALA B 1 115 ? 10.164 -24.453 4.949 1 93.5 115 ALA B O 1
ATOM 2461 N N . CYS B 1 116 ? 8.781 -24.141 6.711 1 94.88 116 CYS B N 1
ATOM 2462 C CA . CYS B 1 116 ? 7.645 -23.625 5.953 1 94.88 116 CYS B CA 1
ATOM 2463 C C . CYS B 1 116 ? 7.121 -22.328 6.574 1 94.88 116 CYS B C 1
ATOM 2465 O O . CYS B 1 116 ? 6.305 -22.375 7.492 1 94.88 116 CYS B O 1
ATOM 2467 N N . ASN B 1 117 ? 7.602 -21.203 5.988 1 92.69 117 ASN B N 1
ATOM 2468 C CA . ASN B 1 117 ? 7.32 -19.891 6.547 1 92.69 117 ASN B CA 1
ATOM 2469 C C . ASN B 1 117 ? 7.055 -18.859 5.449 1 92.69 117 ASN B C 1
ATOM 2471 O O . ASN B 1 117 ? 6.742 -19.234 4.312 1 92.69 117 ASN B O 1
ATOM 2475 N N . TRP B 1 118 ? 7.145 -17.656 5.762 1 90.62 118 TRP B N 1
ATOM 2476 C CA . TRP B 1 118 ? 6.77 -16.578 4.852 1 90.62 118 TRP B CA 1
ATOM 2477 C C . TRP B 1 118 ? 7.73 -16.5 3.672 1 90.62 118 TRP B C 1
ATOM 2479 O O . TRP B 1 118 ? 7.402 -15.93 2.633 1 90.62 118 TRP B O 1
ATOM 2489 N N . SER B 1 119 ? 8.852 -17.125 3.732 1 88.12 119 SER B N 1
ATOM 2490 C CA . SER B 1 119 ? 9.875 -16.922 2.703 1 88.12 119 SER B CA 1
ATOM 2491 C C . SER B 1 119 ? 10 -18.156 1.818 1 88.12 119 SER B C 1
ATOM 2493 O O . SER B 1 119 ? 10.547 -18.094 0.713 1 88.12 119 SER B O 1
ATOM 2495 N N . ASN B 1 120 ? 9.5 -19.297 2.238 1 90.19 120 ASN B N 1
ATOM 2496 C CA . ASN B 1 120 ? 9.836 -20.5 1.489 1 90.19 120 ASN B CA 1
ATOM 2497 C C . ASN B 1 120 ? 8.609 -21.375 1.239 1 90.19 120 ASN B C 1
ATOM 2499 O O . ASN B 1 120 ? 8.695 -22.391 0.553 1 90.19 120 ASN B O 1
ATOM 2503 N N . SER B 1 121 ? 7.473 -21.031 1.764 1 94.38 121 SER B N 1
ATOM 2504 C CA . SER B 1 121 ? 6.285 -21.859 1.646 1 94.38 121 SER B CA 1
ATOM 2505 C C . SER B 1 121 ? 5.699 -21.797 0.239 1 94.38 121 SER B C 1
ATOM 2507 O O . SER B 1 121 ? 4.93 -22.672 -0.16 1 94.38 121 SER B O 1
ATOM 2509 N N . PHE B 1 122 ? 6.059 -20.734 -0.453 1 95.69 122 PHE B N 1
ATOM 2510 C CA . PHE B 1 122 ? 5.457 -20.547 -1.767 1 95.69 122 PHE B CA 1
ATOM 2511 C C . PHE B 1 122 ? 6.531 -20.297 -2.822 1 95.69 122 PHE B C 1
ATOM 2513 O O . PHE B 1 122 ? 7.656 -19.922 -2.494 1 95.69 122 PHE B O 1
ATOM 2520 N N . GLU B 1 123 ? 6.168 -20.594 -4.043 1 94 123 GLU B N 1
ATOM 2521 C CA . GLU B 1 123 ? 6.949 -20.234 -5.227 1 94 123 GLU B CA 1
ATOM 2522 C C . GLU B 1 123 ? 6.078 -19.562 -6.281 1 94 123 GLU B C 1
ATOM 2524 O O . GLU B 1 123 ? 4.875 -19.812 -6.363 1 94 123 GLU B O 1
ATOM 2529 N N . TRP B 1 124 ? 6.758 -18.656 -6.992 1 94.38 124 TRP B N 1
ATOM 2530 C CA . TRP B 1 124 ? 6.047 -17.984 -8.078 1 94.38 124 TRP B CA 1
ATOM 2531 C C . TRP B 1 124 ? 5.801 -18.953 -9.242 1 94.38 124 TRP B C 1
ATOM 2533 O O . TRP B 1 124 ? 6.699 -19.688 -9.641 1 94.38 124 TRP B O 1
ATOM 2543 N N . THR B 1 125 ? 4.594 -18.891 -9.781 1 90.12 125 THR B N 1
ATOM 2544 C CA . THR B 1 125 ? 4.219 -19.844 -10.82 1 90.12 125 THR B CA 1
ATOM 2545 C C . THR B 1 125 ? 4.883 -19.484 -12.148 1 90.12 125 THR B C 1
ATOM 2547 O O . THR B 1 125 ? 5.145 -20.359 -12.977 1 90.12 125 THR B O 1
ATOM 2550 N N . ASP B 1 126 ? 5.188 -18.172 -12.328 1 85.5 126 ASP B N 1
ATOM 2551 C CA . ASP B 1 126 ? 5.766 -17.734 -13.594 1 85.5 126 ASP B CA 1
ATOM 2552 C C . ASP B 1 126 ? 7.293 -17.719 -13.523 1 85.5 126 ASP B C 1
ATOM 2554 O O . ASP B 1 126 ? 7.961 -17.453 -14.523 1 85.5 126 ASP B O 1
ATOM 2558 N N . GLN B 1 127 ? 7.859 -17.969 -12.383 1 80.06 127 GLN B N 1
ATOM 2559 C CA . GLN B 1 127 ? 9.289 -18.062 -12.109 1 80.06 127 GLN B CA 1
ATOM 2560 C C . GLN B 1 127 ? 10.031 -16.828 -12.594 1 80.06 127 GLN B C 1
ATOM 2562 O O . GLN B 1 127 ? 11.172 -16.906 -13.055 1 80.06 127 GLN B O 1
ATOM 2567 N N . SER B 1 128 ? 9.344 -15.727 -12.609 1 80.25 128 SER B N 1
ATOM 2568 C CA . SER B 1 128 ? 9.914 -14.5 -13.156 1 80.25 128 SER B CA 1
ATOM 2569 C C . SER B 1 128 ? 10.477 -13.617 -12.047 1 80.25 128 SER B C 1
ATOM 2571 O O . SER B 1 128 ? 11.125 -12.602 -12.328 1 80.25 128 SER B O 1
ATOM 2573 N N . ALA B 1 129 ? 10.211 -13.977 -10.805 1 80.94 129 ALA B N 1
ATOM 2574 C CA . ALA B 1 129 ? 10.703 -13.242 -9.648 1 80.94 129 ALA B CA 1
ATOM 2575 C C . ALA B 1 129 ? 11.438 -14.164 -8.68 1 80.94 129 ALA B C 1
ATOM 2577 O O . ALA B 1 129 ? 11.359 -15.383 -8.797 1 80.94 129 ALA B O 1
ATOM 2578 N N . THR B 1 130 ? 12.242 -13.453 -7.93 1 72.06 130 THR B N 1
ATOM 2579 C CA . THR B 1 130 ? 12.977 -14.227 -6.934 1 72.06 130 THR B CA 1
ATOM 2580 C C . THR B 1 130 ? 12.188 -14.312 -5.629 1 72.06 130 THR B C 1
ATOM 2582 O O . THR B 1 130 ? 11.609 -13.32 -5.184 1 72.06 130 THR B O 1
ATOM 2585 N N . GLY B 1 131 ? 12.055 -15.523 -5.082 1 68.56 131 GLY B N 1
ATOM 2586 C CA . GLY B 1 131 ? 11.492 -15.781 -3.77 1 68.56 131 GLY B CA 1
ATOM 2587 C C . GLY B 1 131 ? 10.305 -14.898 -3.445 1 68.56 131 GLY B C 1
ATOM 2588 O O . GLY B 1 131 ? 9.898 -14.062 -4.262 1 68.56 131 GLY B O 1
ATOM 2589 N N . ILE B 1 132 ? 9.516 -15.109 -2.535 1 74.94 132 ILE B N 1
ATOM 2590 C CA . ILE B 1 132 ? 8.406 -14.305 -2.027 1 74.94 132 ILE B CA 1
ATOM 2591 C C . ILE B 1 132 ? 8.859 -13.523 -0.797 1 74.94 132 ILE B C 1
ATOM 2593 O O . ILE B 1 132 ? 8.031 -12.984 -0.059 1 74.94 132 ILE B O 1
ATOM 2597 N N . GLU B 1 133 ? 10.25 -13.445 -0.712 1 74.75 133 GLU B N 1
ATOM 2598 C CA . GLU B 1 133 ? 10.82 -12.734 0.423 1 74.75 133 GLU B CA 1
ATOM 2599 C C . GLU B 1 133 ? 10.656 -11.219 0.263 1 74.75 133 GLU B C 1
ATOM 2601 O O . GLU B 1 133 ? 10.688 -10.703 -0.855 1 74.75 133 GLU B O 1
ATOM 2606 N N . GLY B 1 134 ? 10.336 -10.609 1.335 1 82.06 134 GLY B N 1
ATOM 2607 C CA . GLY B 1 134 ? 10.32 -9.156 1.372 1 82.06 134 GLY B CA 1
ATOM 2608 C C . GLY B 1 134 ? 8.945 -8.57 1.091 1 82.06 134 GLY B C 1
ATOM 2609 O O . GLY B 1 134 ? 8.781 -7.348 1.037 1 82.06 134 GLY B O 1
ATOM 2610 N N . LEU B 1 135 ? 7.949 -9.422 0.823 1 92.25 135 LEU B N 1
ATOM 2611 C CA . LEU B 1 135 ? 6.57 -8.969 0.661 1 92.25 135 LEU B CA 1
ATOM 2612 C C . LEU B 1 135 ? 5.816 -9.047 1.983 1 92.25 135 LEU B C 1
ATOM 2614 O O . LEU B 1 135 ? 6.148 -9.859 2.848 1 92.25 135 LEU B O 1
ATOM 2618 N N . LEU B 1 136 ? 4.852 -8.258 2.148 1 94.62 136 LEU B N 1
ATOM 2619 C CA . LEU B 1 136 ? 4.074 -8.234 3.381 1 94.62 136 LEU B CA 1
ATOM 2620 C C . LEU B 1 136 ? 2.961 -9.273 3.342 1 94.62 136 LEU B C 1
ATOM 2622 O O . LEU B 1 136 ? 2.074 -9.211 2.488 1 94.62 136 LEU B O 1
ATOM 2626 N N . TRP B 1 137 ? 3.131 -10.211 4.285 1 95.56 137 TRP B N 1
ATOM 2627 C CA . TRP B 1 137 ? 2.014 -11.102 4.582 1 95.56 137 TRP B CA 1
ATOM 2628 C C . TRP B 1 137 ? 1.122 -10.516 5.672 1 95.56 137 TRP B C 1
ATOM 2630 O O . TRP B 1 137 ? 1.597 -9.789 6.547 1 95.56 137 TRP B O 1
ATOM 2640 N N . ASP B 1 138 ? -0.129 -10.789 5.555 1 92.81 138 ASP B N 1
ATOM 2641 C CA . ASP B 1 138 ? -1.017 -10.352 6.629 1 92.81 138 ASP B CA 1
ATOM 2642 C C . ASP B 1 138 ? -0.78 -11.156 7.902 1 92.81 138 ASP B C 1
ATOM 2644 O O . ASP B 1 138 ? -0.788 -12.391 7.875 1 92.81 138 ASP B O 1
ATOM 2648 N N . ARG B 1 139 ? -0.565 -10.375 9.031 1 80.81 139 ARG B N 1
ATOM 2649 C CA . ARG B 1 139 ? -0.42 -10.961 10.359 1 80.81 139 ARG B CA 1
ATOM 2650 C C . ARG B 1 139 ? 0.513 -12.164 10.328 1 80.81 139 ARG B C 1
ATOM 2652 O O . ARG B 1 139 ? 1.654 -12.062 9.875 1 80.81 139 ARG B O 1
ATOM 2659 N N . SER B 1 140 ? 0.026 -13.352 10.695 1 79.56 140 SER B N 1
ATOM 2660 C CA . SER B 1 140 ? 0.887 -14.516 10.859 1 79.56 140 SER B CA 1
ATOM 2661 C C . SER B 1 140 ? 0.821 -15.422 9.633 1 79.56 140 SER B C 1
ATOM 2663 O O . SER B 1 140 ? 1.137 -16.609 9.719 1 79.56 140 SER B O 1
ATOM 2665 N N . GLY B 1 141 ? 0.488 -14.789 8.57 1 89.56 141 GLY B N 1
ATOM 2666 C CA . GLY B 1 141 ? 0.509 -15.625 7.379 1 89.56 141 GLY B CA 1
ATOM 2667 C C . GLY B 1 141 ? 1.895 -15.781 6.781 1 89.56 141 GLY B C 1
ATOM 2668 O O . GLY B 1 141 ? 2.812 -15.031 7.133 1 89.56 141 GLY B O 1
ATOM 2669 N N . PRO B 1 142 ? 2 -16.781 5.762 1 94.69 142 PRO B N 1
ATOM 2670 C CA . PRO B 1 142 ? 1.071 -17.859 5.391 1 94.69 142 PRO B CA 1
ATOM 2671 C C . PRO B 1 142 ? 0.98 -18.953 6.445 1 94.69 142 PRO B C 1
ATOM 2673 O O . PRO B 1 142 ? 2.006 -19.469 6.895 1 94.69 142 PRO B O 1
ATOM 2676 N N . ASP B 1 143 ? -0.273 -19.422 6.844 1 93.94 143 ASP B N 1
ATOM 2677 C CA . ASP B 1 143 ? -0.445 -20.328 7.965 1 93.94 143 ASP B CA 1
ATOM 2678 C C . ASP B 1 143 ? -1.011 -21.672 7.5 1 93.94 143 ASP B C 1
ATOM 2680 O O . ASP B 1 143 ? -1.074 -22.625 8.273 1 93.94 143 ASP B O 1
ATOM 2684 N N . ASN B 1 144 ? -1.405 -21.75 6.266 1 96 144 ASN B N 1
ATOM 2685 C CA . ASN B 1 144 ? -1.974 -22.953 5.676 1 96 144 ASN B CA 1
ATOM 2686 C C . ASN B 1 144 ? -3.129 -23.5 6.508 1 96 144 ASN B C 1
ATOM 2688 O O . ASN B 1 144 ? -3.215 -24.703 6.75 1 96 144 ASN B O 1
ATOM 2692 N N . ALA B 1 145 ? -3.916 -22.609 7.004 1 91.62 145 ALA B N 1
ATOM 2693 C CA . ALA B 1 145 ? -5.07 -23.031 7.789 1 91.62 145 ALA B CA 1
ATOM 2694 C C . ALA B 1 145 ? -5.863 -24.109 7.051 1 91.62 145 ALA B C 1
ATOM 2696 O O . ALA B 1 145 ? -6.164 -23.969 5.863 1 91.62 145 ALA B O 1
ATOM 2697 N N . GLY B 1 146 ? -6.117 -25.281 7.758 1 91.19 146 GLY B N 1
ATOM 2698 C CA . GLY B 1 146 ? -6.832 -26.391 7.148 1 91.19 146 GLY B CA 1
ATOM 2699 C C . GLY B 1 146 ? -5.961 -27.219 6.23 1 91.19 146 GLY B C 1
ATOM 2700 O O . GLY B 1 146 ? -6.422 -28.219 5.66 1 91.19 146 GLY B O 1
ATOM 2701 N N . ARG B 1 147 ? -4.727 -26.844 5.961 1 93.25 147 ARG B N 1
ATOM 2702 C CA . ARG B 1 147 ? -3.732 -27.547 5.16 1 93.25 147 ARG B CA 1
ATOM 2703 C C . ARG B 1 147 ? -4.18 -27.672 3.709 1 93.25 147 ARG B C 1
ATOM 2705 O O . ARG B 1 147 ? -4.016 -28.734 3.088 1 93.25 147 ARG B O 1
ATOM 2712 N N . ASN B 1 148 ? -4.816 -26.625 3.26 1 93.5 148 ASN B N 1
ATOM 2713 C CA . ASN B 1 148 ? -5.27 -26.625 1.873 1 93.5 148 ASN B CA 1
ATOM 2714 C C . ASN B 1 148 ? -5.18 -25.234 1.251 1 93.5 148 ASN B C 1
ATOM 2716 O O . ASN B 1 148 ? -5.828 -24.969 0.238 1 93.5 148 ASN B O 1
ATOM 2720 N N . GLN B 1 149 ? -4.469 -24.312 1.87 1 95.44 149 GLN B N 1
ATOM 2721 C CA . GLN B 1 149 ? -4.309 -22.969 1.346 1 95.44 149 GLN B CA 1
ATOM 2722 C C . GLN B 1 149 ? -3.082 -22.859 0.444 1 95.44 149 GLN B C 1
ATOM 2724 O O . GLN B 1 149 ? -2.035 -22.359 0.861 1 95.44 149 GLN B O 1
ATOM 2729 N N . ASP B 1 150 ? -3.305 -23.25 -0.846 1 96.44 150 ASP B N 1
ATOM 2730 C CA . ASP B 1 150 ? -2.176 -23.453 -1.748 1 96.44 150 ASP B CA 1
ATOM 2731 C C . ASP B 1 150 ? -2.072 -22.312 -2.762 1 96.44 150 ASP B C 1
ATOM 2733 O O . ASP B 1 150 ? -1.242 -22.359 -3.672 1 96.44 150 ASP B O 1
ATOM 2737 N N . CYS B 1 151 ? -2.934 -21.312 -2.623 1 96.56 151 CYS B N 1
ATOM 2738 C CA . CYS B 1 151 ? -2.922 -20.141 -3.496 1 96.56 151 CYS B CA 1
ATOM 2739 C C . CYS B 1 151 ? -2.77 -18.859 -2.689 1 96.56 151 CYS B C 1
ATOM 2741 O O . CYS B 1 151 ? -2.809 -18.891 -1.458 1 96.56 151 CYS B O 1
ATOM 2743 N N . VAL B 1 152 ? -2.434 -17.781 -3.369 1 96.44 152 VAL B N 1
ATOM 2744 C CA . VAL B 1 152 ? -2.176 -16.516 -2.693 1 96.44 152 VAL B CA 1
ATOM 2745 C C . VAL B 1 152 ? -3.035 -15.406 -3.311 1 96.44 152 VAL B C 1
ATOM 2747 O O . VAL B 1 152 ? -3.199 -15.352 -4.531 1 96.44 152 VAL B O 1
ATOM 2750 N N . VAL B 1 153 ? -3.58 -14.555 -2.443 1 96.5 153 VAL B N 1
ATOM 2751 C CA . VAL B 1 153 ? -4.289 -13.359 -2.889 1 96.5 153 VAL B CA 1
ATOM 2752 C C . VAL B 1 153 ? -3.686 -12.125 -2.229 1 96.5 153 VAL B C 1
ATOM 2754 O O . VAL B 1 153 ? -3.02 -12.227 -1.195 1 96.5 153 VAL B O 1
ATOM 2757 N N . LEU B 1 154 ? -3.896 -11 -2.883 1 97.5 154 LEU B N 1
ATOM 2758 C CA . LEU B 1 154 ? -3.615 -9.68 -2.328 1 97.5 154 LEU B CA 1
ATOM 2759 C C . LEU B 1 154 ? -4.906 -8.977 -1.924 1 97.5 154 LEU B C 1
ATOM 2761 O O . LEU B 1 154 ? -5.895 -9.008 -2.66 1 97.5 154 LEU B O 1
ATOM 2765 N N . GLN B 1 155 ? -4.918 -8.289 -0.786 1 97.12 155 GLN B N 1
ATOM 2766 C CA . GLN B 1 155 ? -6.113 -7.609 -0.292 1 97.12 155 GLN B CA 1
ATOM 2767 C C . GLN B 1 155 ? -6.18 -6.172 -0.796 1 97.12 155 GLN B C 1
ATOM 2769 O O . GLN B 1 155 ? -5.156 -5.492 -0.885 1 97.12 155 GLN B O 1
ATOM 2774 N N . ALA B 1 156 ? -7.391 -5.754 -1.089 1 97.38 156 ALA B N 1
ATOM 2775 C CA . ALA B 1 156 ? -7.574 -4.387 -1.567 1 97.38 156 ALA B CA 1
ATOM 2776 C C . ALA B 1 156 ? -8.844 -3.768 -0.995 1 97.38 156 ALA B C 1
ATOM 2778 O O . ALA B 1 156 ? -9.906 -4.395 -1.014 1 97.38 156 ALA B O 1
ATOM 2779 N N . ALA B 1 157 ? -8.75 -2.574 -0.512 1 97.25 157 ALA B N 1
ATOM 2780 C CA . ALA B 1 157 ? -9.867 -1.766 -0.025 1 97.25 157 ALA B CA 1
ATOM 2781 C C . ALA B 1 157 ? -9.469 -0.297 0.094 1 97.25 157 ALA B C 1
ATOM 2783 O O . ALA B 1 157 ? -8.281 0.023 0.215 1 97.25 157 ALA B O 1
ATOM 2784 N N . SER B 1 158 ? -10.461 0.553 0.032 1 95.31 158 SER B N 1
ATOM 2785 C CA . SER B 1 158 ? -10.203 1.964 0.293 1 95.31 158 SER B CA 1
ATOM 2786 C C . SER B 1 158 ? -10.078 2.234 1.789 1 95.31 158 SER B C 1
ATOM 2788 O O . SER B 1 158 ? -9.617 3.303 2.195 1 95.31 158 SER B O 1
ATOM 2790 N N . SER B 1 159 ? -10.523 1.242 2.545 1 93.62 159 SER B N 1
ATOM 2791 C CA . SER B 1 159 ? -10.273 1.256 3.982 1 93.62 159 SER B CA 1
ATOM 2792 C C . SER B 1 159 ? -9.008 0.475 4.328 1 93.62 159 SER B C 1
ATOM 2794 O O . SER B 1 159 ? -8.477 -0.259 3.494 1 93.62 159 SER B O 1
ATOM 2796 N N . GLY B 1 160 ? -8.516 0.662 5.488 1 92.88 160 GLY B N 1
ATOM 2797 C CA . GLY B 1 160 ? -7.297 -0.003 5.918 1 92.88 160 GLY B CA 1
ATOM 2798 C C . GLY B 1 160 ? -7.445 -1.508 6.035 1 92.88 160 GLY B C 1
ATOM 2799 O O . GLY B 1 160 ? -6.457 -2.24 5.996 1 92.88 160 GLY B O 1
ATOM 2800 N N . TYR B 1 161 ? -8.719 -1.911 6.043 1 91.75 161 TYR B N 1
ATOM 2801 C CA . TYR B 1 161 ? -8.898 -3.326 6.344 1 91.75 161 TYR B CA 1
ATOM 2802 C C . TYR B 1 161 ? -9.93 -3.957 5.414 1 91.75 161 TYR B C 1
ATOM 2804 O O . TYR B 1 161 ? -10.883 -3.297 4.996 1 91.75 161 TYR B O 1
ATOM 2812 N N . VAL B 1 162 ? -9.688 -5.188 5.082 1 91.75 162 VAL B N 1
ATOM 2813 C CA . VAL B 1 162 ? -10.609 -6.121 4.445 1 91.75 162 VAL B CA 1
ATOM 2814 C C . VAL B 1 162 ? -10.969 -7.238 5.426 1 91.75 162 VAL B C 1
ATOM 2816 O O . VAL B 1 162 ? -10.234 -8.219 5.555 1 91.75 162 VAL B O 1
ATOM 2819 N N . GLY B 1 163 ? -12.109 -7.074 6.102 1 84.44 163 GLY B N 1
ATOM 2820 C CA . GLY B 1 163 ? -12.297 -7.91 7.277 1 84.44 163 GLY B CA 1
ATOM 2821 C C . GLY B 1 163 ? -11.258 -7.672 8.352 1 84.44 163 GLY B C 1
ATOM 2822 O O . GLY B 1 163 ? -11.109 -6.551 8.844 1 84.44 163 GLY B O 1
ATOM 2823 N N . THR B 1 164 ? -10.461 -8.719 8.609 1 87.44 164 THR B N 1
ATOM 2824 C CA . THR B 1 164 ? -9.414 -8.586 9.625 1 87.44 164 THR B CA 1
ATOM 2825 C C . THR B 1 164 ? -8.047 -8.438 8.969 1 87.44 164 THR B C 1
ATOM 2827 O O . THR B 1 164 ? -7.039 -8.281 9.664 1 87.44 164 THR B O 1
ATOM 2830 N N . MET B 1 165 ? -8.062 -8.43 7.66 1 92.5 165 MET B N 1
ATOM 2831 C CA . MET B 1 165 ? -6.801 -8.367 6.918 1 92.5 165 MET B CA 1
ATOM 2832 C C . MET B 1 165 ? -6.48 -6.934 6.516 1 92.5 165 MET B C 1
ATOM 2834 O O . MET B 1 165 ? -7.375 -6.168 6.156 1 92.5 165 MET B O 1
ATOM 2838 N N . GLN B 1 166 ? -5.254 -6.656 6.516 1 95.12 166 GLN B N 1
ATOM 2839 C CA . GLN B 1 166 ? -4.852 -5.309 6.121 1 95.12 166 GLN B CA 1
ATOM 2840 C C . GLN B 1 166 ? -4.824 -5.164 4.602 1 95.12 166 GLN B C 1
ATOM 2842 O O . GLN B 1 166 ? -4.367 -6.066 3.895 1 95.12 166 GLN B O 1
ATOM 2847 N N . THR B 1 167 ? -5.309 -4.055 4.133 1 96.75 167 THR B N 1
ATOM 2848 C CA . THR B 1 167 ? -5.195 -3.732 2.717 1 96.75 167 THR B CA 1
ATOM 2849 C C . THR B 1 167 ? -3.736 -3.74 2.273 1 96.75 167 THR B C 1
ATOM 2851 O O . THR B 1 167 ? -2.863 -3.24 2.984 1 96.75 167 THR B O 1
ATOM 2854 N N . GLY B 1 168 ? -3.492 -4.355 1.126 1 97.06 168 GLY B N 1
ATOM 2855 C CA . GLY B 1 168 ? -2.15 -4.348 0.566 1 97.06 168 GLY B CA 1
ATOM 2856 C C . GLY B 1 168 ? -1.303 -5.516 1.026 1 97.06 168 GLY B C 1
ATOM 2857 O O . GLY B 1 168 ? -0.124 -5.609 0.678 1 97.06 168 GLY B O 1
ATOM 2858 N N . THR B 1 169 ? -1.861 -6.477 1.783 1 97.06 169 THR B N 1
ATOM 2859 C CA . THR B 1 169 ? -1.081 -7.605 2.275 1 97.06 169 THR B CA 1
ATOM 2860 C C . THR B 1 169 ? -1.503 -8.898 1.582 1 97.06 169 THR B C 1
ATOM 2862 O O . THR B 1 169 ? -2.598 -8.984 1.022 1 97.06 169 THR B O 1
ATOM 2865 N N . LEU B 1 170 ? -0.629 -9.867 1.599 1 97.06 170 LEU B N 1
ATOM 2866 C CA . LEU B 1 170 ? -0.869 -11.188 1.023 1 97.06 170 LEU B CA 1
ATOM 2867 C C . LEU B 1 170 ? -1.523 -12.117 2.043 1 97.06 170 LEU B C 1
ATOM 2869 O O . LEU B 1 170 ? -1.288 -11.984 3.246 1 97.06 170 LEU B O 1
ATOM 2873 N N . ASP B 1 171 ? -2.287 -13.039 1.54 1 95.81 171 ASP B N 1
ATOM 2874 C CA . ASP B 1 171 ? -2.836 -14.133 2.336 1 95.81 171 ASP B CA 1
ATOM 2875 C C . ASP B 1 171 ? -2.889 -15.43 1.527 1 95.81 171 ASP B C 1
ATOM 2877 O O . ASP B 1 171 ? -3.234 -15.414 0.344 1 95.81 171 ASP B O 1
ATOM 2881 N N . ASP B 1 172 ? -2.447 -16.516 2.148 1 95.69 172 ASP B N 1
ATOM 2882 C CA . ASP B 1 172 ? -2.646 -17.812 1.506 1 95.69 172 ASP B CA 1
ATOM 2883 C C . ASP B 1 172 ? -4.086 -18.297 1.676 1 95.69 172 ASP B C 1
ATOM 2885 O O . ASP B 1 172 ? -4.676 -18.141 2.748 1 95.69 172 ASP B O 1
ATOM 2889 N N . VAL B 1 173 ? -4.637 -18.812 0.649 1 94.69 173 VAL B N 1
ATOM 2890 C CA . VAL B 1 173 ? -6.031 -19.25 0.619 1 94.69 173 VAL B CA 1
ATOM 2891 C C . VAL B 1 173 ? -6.156 -20.547 -0.179 1 94.69 173 VAL B C 1
ATOM 2893 O O . VAL B 1 173 ? -5.238 -20.922 -0.912 1 94.69 173 VAL B O 1
ATOM 2896 N N . GLY B 1 174 ? -7.305 -21.203 0.088 1 93.69 174 GLY B N 1
ATOM 2897 C CA . GLY B 1 174 ? -7.598 -22.312 -0.8 1 93.69 174 GLY B CA 1
ATOM 2898 C C . GLY B 1 174 ? -7.836 -21.875 -2.236 1 93.69 174 GLY B C 1
ATOM 2899 O O . GLY B 1 174 ? -8.5 -20.875 -2.488 1 93.69 174 GLY B O 1
ATOM 2900 N N . CYS B 1 175 ? -7.402 -22.625 -3.117 1 93.19 175 CYS B N 1
ATOM 2901 C CA . CYS B 1 175 ? -7.52 -22.266 -4.527 1 93.19 175 CYS B CA 1
ATOM 2902 C C . CYS B 1 175 ? -8.969 -22.344 -4.992 1 93.19 175 CYS B C 1
ATOM 2904 O O . CYS B 1 175 ? -9.367 -21.641 -5.918 1 93.19 175 CYS B O 1
ATOM 2906 N N . TYR B 1 176 ? -9.797 -23.109 -4.34 1 84.06 176 TYR B N 1
ATOM 2907 C CA . TYR B 1 176 ? -11.156 -23.375 -4.809 1 84.06 176 TYR B CA 1
ATOM 2908 C C . TYR B 1 176 ? -12.18 -23.031 -3.738 1 84.06 176 TYR B C 1
ATOM 2910 O O . TYR B 1 176 ? -13.359 -22.812 -4.043 1 84.06 176 TYR B O 1
ATOM 2918 N N . THR B 1 177 ? -11.797 -22.875 -2.441 1 66.25 177 THR B N 1
ATOM 2919 C CA . THR B 1 177 ? -12.781 -23 -1.37 1 66.25 177 THR B CA 1
ATOM 2920 C C . THR B 1 177 ? -12.812 -21.719 -0.527 1 66.25 177 THR B C 1
ATOM 2922 O O . THR B 1 177 ? -13.883 -21.266 -0.123 1 66.25 177 THR B O 1
ATOM 2925 N N . ASP B 1 178 ? -11.789 -21.094 -0.299 1 64.25 178 ASP B N 1
ATOM 2926 C CA . ASP B 1 178 ? -11.703 -20.125 0.798 1 64.25 178 ASP B CA 1
ATOM 2927 C C . ASP B 1 178 ? -12.438 -18.828 0.45 1 64.25 178 ASP B C 1
ATOM 2929 O O . ASP B 1 178 ? -13.07 -18.219 1.312 1 64.25 178 ASP B O 1
ATOM 2933 N N . LEU B 1 179 ? -12.383 -18.453 -0.703 1 71.31 179 LEU B N 1
ATOM 2934 C CA . LEU B 1 179 ? -12.906 -17.141 -1.034 1 71.31 179 LEU B CA 1
ATOM 2935 C C . LEU B 1 179 ? -14.125 -17.25 -1.947 1 71.31 179 LEU B C 1
ATOM 2937 O O . LEU B 1 179 ? -14.688 -16.234 -2.367 1 71.31 179 LEU B O 1
ATOM 2941 N N . ASP B 1 180 ? -14.414 -18.531 -2.213 1 59.72 180 ASP B N 1
ATOM 2942 C CA . ASP B 1 180 ? -15.531 -18.781 -3.125 1 59.72 180 ASP B CA 1
ATOM 2943 C C . ASP B 1 180 ? -16.859 -18.484 -2.453 1 59.72 180 ASP B C 1
ATOM 2945 O O . ASP B 1 180 ? -17.906 -18.5 -3.105 1 59.72 180 ASP B O 1
ATOM 2949 N N . ARG B 1 181 ? -16.594 -18.203 -1.137 1 60.06 181 ARG B N 1
ATOM 2950 C CA . ARG B 1 181 ? -17.922 -18.062 -0.549 1 60.06 181 ARG B CA 1
ATOM 2951 C C . ARG B 1 181 ? -18.656 -16.875 -1.129 1 60.06 181 ARG B C 1
ATOM 2953 O O . ARG B 1 181 ? -18.109 -16.141 -1.956 1 60.06 181 ARG B O 1
ATOM 2960 N N . THR B 1 182 ? -19.797 -16.328 -0.396 1 60.47 182 THR B N 1
ATOM 2961 C CA . THR B 1 182 ? -20.922 -15.484 -0.763 1 60.47 182 THR B CA 1
ATOM 2962 C C . THR B 1 182 ? -20.438 -14.172 -1.368 1 60.47 182 THR B C 1
ATOM 2964 O O . THR B 1 182 ? -19.344 -13.703 -1.056 1 60.47 182 THR B O 1
ATOM 2967 N N . LYS B 1 183 ? -21.016 -13.859 -2.588 1 65.44 183 LYS B N 1
ATOM 2968 C CA . LYS B 1 183 ? -20.938 -12.609 -3.332 1 65.44 183 LYS B CA 1
ATOM 2969 C C . LYS B 1 183 ? -20.969 -11.406 -2.391 1 65.44 183 LYS B C 1
ATOM 2971 O O . LYS B 1 183 ? -20.672 -10.281 -2.803 1 65.44 183 LYS B O 1
ATOM 2976 N N . THR B 1 184 ? -21.062 -11.789 -1.107 1 73.31 184 THR B N 1
ATOM 2977 C CA . THR B 1 184 ? -21.188 -10.656 -0.203 1 73.31 184 THR B CA 1
ATOM 2978 C C . THR B 1 184 ? -20.016 -10.625 0.78 1 73.31 184 THR B C 1
ATOM 2980 O O . THR B 1 184 ? -19.953 -9.742 1.642 1 73.31 184 THR B O 1
ATOM 2983 N N . HIS B 1 185 ? -19.016 -11.539 0.523 1 85.56 185 HIS B N 1
ATOM 2984 C CA . HIS B 1 185 ? -17.875 -11.562 1.44 1 85.56 185 HIS B CA 1
ATOM 2985 C C . HIS B 1 185 ? -16.922 -10.414 1.165 1 85.56 185 HIS B C 1
ATOM 2987 O O . HIS B 1 185 ? -16.609 -10.117 0.008 1 85.56 185 HIS B O 1
ATOM 2993 N N . PRO B 1 186 ? -16.422 -9.742 2.166 1 89.5 186 PRO B N 1
ATOM 2994 C CA . PRO B 1 186 ? -15.547 -8.586 1.969 1 89.5 186 PRO B CA 1
ATOM 2995 C C . PRO B 1 186 ? -14.258 -8.945 1.24 1 89.5 186 PRO B C 1
ATOM 2997 O O . PRO B 1 186 ? -13.633 -8.078 0.616 1 89.5 186 PRO B O 1
ATOM 3000 N N . ARG B 1 187 ? -13.914 -10.227 1.253 1 92.75 187 ARG B N 1
ATOM 3001 C CA . ARG B 1 187 ? -12.656 -10.648 0.633 1 92.75 187 ARG B CA 1
ATOM 3002 C C . ARG B 1 187 ? -12.914 -11.383 -0.681 1 92.75 187 ARG B C 1
ATOM 3004 O O . ARG B 1 187 ? -12.055 -12.109 -1.168 1 92.75 187 ARG B O 1
ATOM 3011 N N . LYS B 1 188 ? -14.086 -11.234 -1.193 1 92.12 188 LYS B N 1
ATOM 3012 C CA . LYS B 1 188 ? -14.398 -11.852 -2.48 1 92.12 188 LYS B CA 1
ATOM 3013 C C . LYS B 1 188 ? -13.383 -11.445 -3.545 1 92.12 188 LYS B C 1
ATOM 3015 O O . LYS B 1 188 ? -13.047 -10.266 -3.672 1 92.12 188 LYS B O 1
ATOM 3020 N N . PRO B 1 189 ? -12.859 -12.516 -4.293 1 95.12 189 PRO B N 1
ATOM 3021 C CA . PRO B 1 189 ? -11.938 -12.125 -5.363 1 95.12 189 PRO B CA 1
ATOM 3022 C C . PRO B 1 189 ? -12.617 -11.297 -6.453 1 95.12 189 PRO B C 1
ATOM 3024 O O . PRO B 1 189 ? -13.539 -11.789 -7.113 1 95.12 189 PRO B O 1
ATOM 3027 N N . VAL B 1 190 ? -12.141 -10.094 -6.691 1 96.25 190 VAL B N 1
ATOM 3028 C CA . VAL B 1 190 ? -12.82 -9.18 -7.598 1 96.25 190 VAL B CA 1
ATOM 3029 C C . VAL B 1 190 ? -11.875 -8.766 -8.727 1 96.25 190 VAL B C 1
ATOM 3031 O O . VAL B 1 190 ? -12.234 -7.957 -9.586 1 96.25 190 VAL B O 1
ATOM 3034 N N . ALA B 1 191 ? -10.641 -9.266 -8.727 1 98.06 191 ALA B N 1
ATOM 3035 C CA . ALA B 1 191 ? -9.641 -8.914 -9.727 1 98.06 191 ALA B CA 1
ATOM 3036 C C . ALA B 1 191 ? -8.555 -9.984 -9.82 1 98.06 191 ALA B C 1
ATOM 3038 O O . ALA B 1 191 ? -8.469 -10.867 -8.961 1 98.06 191 ALA B O 1
ATOM 3039 N N . TYR B 1 192 ? -7.844 -9.984 -10.852 1 98.62 192 TYR B N 1
ATOM 3040 C CA . TYR B 1 192 ? -6.652 -10.805 -11.055 1 98.62 192 TYR B CA 1
ATOM 3041 C C . TYR B 1 192 ? -5.59 -10.039 -11.828 1 98.62 192 TYR B C 1
ATOM 3043 O O . TYR B 1 192 ? -5.91 -9.227 -12.695 1 98.62 192 TYR B O 1
ATOM 3051 N N . ALA B 1 193 ? -4.352 -10.242 -11.43 1 98.88 193 ALA B N 1
ATOM 3052 C CA . ALA B 1 193 ? -3.23 -9.547 -12.055 1 98.88 193 ALA B CA 1
ATOM 3053 C C . ALA B 1 193 ? -2.424 -10.492 -12.938 1 98.88 193 ALA B C 1
ATOM 3055 O O . ALA B 1 193 ? -1.925 -11.516 -12.469 1 98.88 193 ALA B O 1
ATOM 3056 N N . CYS B 1 194 ? -2.33 -10.141 -14.195 1 98.88 194 CYS B N 1
ATOM 3057 C CA . CYS B 1 194 ? -1.558 -10.914 -15.164 1 98.88 194 CYS B CA 1
ATOM 3058 C C . CYS B 1 194 ? -0.211 -10.258 -15.438 1 98.88 194 CYS B C 1
ATOM 3060 O O . CYS B 1 194 ? -0.086 -9.031 -15.359 1 98.88 194 CYS B O 1
ATOM 3062 N N . GLY B 1 195 ? 0.763 -11.055 -15.703 1 98.25 195 GLY B N 1
ATOM 3063 C CA . GLY B 1 195 ? 2.086 -10.562 -16.062 1 98.25 195 GLY B CA 1
ATOM 3064 C C . GLY B 1 195 ? 2.709 -11.312 -17.219 1 98.25 195 GLY B C 1
ATOM 3065 O O . GLY B 1 195 ? 2.445 -12.508 -17.406 1 98.25 195 GLY B O 1
ATOM 3066 N N . LYS B 1 196 ? 3.473 -10.695 -17.984 1 97.31 196 LYS B N 1
ATOM 3067 C CA . LYS B 1 196 ? 4.246 -11.273 -19.062 1 97.31 196 LYS B CA 1
ATOM 3068 C C . LYS B 1 196 ? 5.527 -10.484 -19.312 1 97.31 196 LYS B C 1
ATOM 3070 O O . LYS B 1 196 ? 5.633 -9.32 -18.922 1 97.31 196 LYS B O 1
ATOM 3075 N N . LYS B 1 197 ? 6.441 -11.117 -19.953 1 96 197 LYS B N 1
ATOM 3076 C CA . LYS B 1 197 ? 7.719 -10.484 -20.266 1 96 197 LYS B CA 1
ATOM 3077 C C . LYS B 1 197 ? 7.535 -9.336 -21.25 1 96 197 LYS B C 1
ATOM 3079 O O . LYS B 1 197 ? 6.75 -9.438 -22.203 1 96 197 LYS B O 1
ATOM 3084 N N . ALA B 1 198 ? 8.273 -8.227 -20.969 1 95.88 198 ALA B N 1
ATOM 3085 C CA . ALA B 1 198 ? 8.266 -7.102 -21.906 1 95.88 198 ALA B CA 1
ATOM 3086 C C . ALA B 1 198 ? 8.875 -7.504 -23.25 1 95.88 198 ALA B C 1
ATOM 3088 O O . ALA B 1 198 ? 9.711 -8.398 -23.312 1 95.88 198 ALA B O 1
ATOM 3089 N N . LYS B 1 199 ? 8.383 -6.688 -24.312 1 87.81 199 LYS B N 1
ATOM 3090 C CA . LYS B 1 199 ? 8.883 -6.945 -25.672 1 87.81 199 LYS B CA 1
ATOM 3091 C C . LYS B 1 199 ? 10.195 -6.211 -25.906 1 87.81 199 LYS B C 1
ATOM 3093 O O . LYS B 1 199 ? 10.359 -5.059 -25.516 1 87.81 199 LYS B O 1
ATOM 3098 N N . PHE B 1 200 ? 11.352 -6.699 -25.609 1 66.69 200 PHE B N 1
ATOM 3099 C CA . PHE B 1 200 ? 12.562 -6 -26.016 1 66.69 200 PHE B CA 1
ATOM 3100 C C . PHE B 1 200 ? 12.859 -6.242 -27.484 1 66.69 200 PHE B C 1
ATOM 3102 O O . PHE B 1 200 ? 12.469 -7.27 -28.047 1 66.69 200 PHE B O 1
#

Nearest PDB structures (foldseek):
  2vuz-assembly1_A  TM=8.163E-01  e=3.403E-08  Codakia orbicularis
  5xts-assembly1_A  TM=7.582E-01  e=1.053E-07  Homo sapiens
  6inu-assembly1_A  TM=7.588E-01  e=2.933E-06  Homo sapiens
  7t4r-assembly1_A  TM=7.241E-01  e=7.670E-05  Homo sapiens
  1uex-assembly1_A  TM=6.602E-01  e=1.437E-04  Bitis arietans

InterPro domains:
  IPR001304 C-type lectin-like [PF00059] (59-176)
  IPR001304 C-type lectin-like [PS50041] (41-175)
  IPR001304 C-type lectin-like [SM00034] (30-195)
  IPR016186 C-type lectin-like/link domain superfamily [G3DSA:3.10.100.10] (27-196)
  IPR016187 C-type lectin fold [SSF56436] (18-197)

Foldseek 3Di:
DPPPDPDPPDPPPPPPPPPPPPPPVPPFQDPPQWDWDQDPLGIKTKHKDWALFDALVRLQVVLVVVVWGFADDAALVRLCVVQVVVQVVVPQAKAKEFGFKFFDPVPLQHFDDPCQAQFHRIDGPVNSHDTSPHAAAWDRPPGCVVSQQTGKIAIHHPDQDQVPTGRSHMYGGHRGPGQPDDSPRRHGHTMTMTMDGTDD/DDPDPPPPPPPPPPPPPPPPPPVPVPPFQDPPQWDWDQDPLGIKTKHKDWALFDAQVRLQVVLVVVVWGFADDAALVRLCVVQVVVQVVVPQAKAKEFGFKFFDPVPLQHFDDPCCAQFHRIDGPVNSHDTSPHAAAWDRPPGCVVSQQTGKIAIHHPDQDQVPTGRSHMYGGHRGPGQPDDSPRRHGHTMTMTMDGTDD

Organism: NCBI:txid1561998